Protein AF-A0AAW0Y1P9-F1 (afdb_monomer_lite)

Sequence (378 aa):
MATSVEALTNTILAKMGASSLAEVAATLPSALTTDVNIMAAKKELEEGAVDAAFHHLSLSHSTLLHHRMAMRLHKPNHGNKGDEDCGEVMSPDSLTDEKITLAATNVDETMSLLQKLPSEWTVVQITTQSVGECNFQKIGAHPSTPGLYISRCTCGLQPVVTVQAVAAPKDKGVRGIRQEVELIKEENKIINKDYRDQQQKYFTKREELNNRLKCVVRSMEVAWLRHWCCLLVGSLDARDQCLLEETTARILADCKVPLTDTQKQLLQCIISCPLPSEKKSRLELDIAINVRASVASLLSASVKSQCVKHLYAAIQKEEATLERLQRAQRNPVILVLDKSIVSLPWEMMWILRDQPVTRMPSLRMLLLLYQVFWSWLR

Radius of gyration: 24.12 Å; chains: 1; bounding box: 65×59×71 Å

Organism: Cherax quadricarinatus (NCBI:txid27406)

Secondary structure (DSSP, 8-state):
-HHHHHHHHHHHHHHHT-S-HHHHHHHS--GGGHHHHHHHHHHHHHHT-HHHHHHHHHHHTTHHHHHHHHHHHTS------S---------HHHHHHHHHHHH--SHHHHHHHHHHS-TT-EEEEEEEPP-TTGGGPPTTPPPPPPPEEEEEEE-SSS-EEEEEEEPPP--SSPPPHHHHHHHHHHHHHHHHHHSTT-HHHHHHHHHHHHHHHHHHHHHIIIIIIGGGGGGGPPPBPHHHHHHHHHHHHHHHHHH-----HHHHHHHHHHHH-PPPSS--HHHHHHHHHHHHHHHHHHTTS-TT-HHHHHHHHHHHHTHHHHHHHHTS-B--EEEEE-TTTTTS-GGGSHHHHTS-EEEES-HHHHHHHHHHHHHHT-

InterPro domains:
  IPR005314 Peptidase C50, separase [PTHR12792] (52-368)

Foldseek 3Di:
DVVVVVVVQCVVCVLVVHPDVVLVVLQALDQVCLLVLLVQLVVCVVVVNQLSSVLSLLSNFPRVVLNVVLVVLPPPPPDDDDDDDDDDDDDPVLSVVLSCLSNDRDSVVLQVLLQVDDQQEKEKEKAFNDPVCVVPDDVPDADFATKIWIWIWGGHPDIDIAIDTWHGFPPPVPHHLLVLLVVLVVVLVVLVPPCVVVVVVSVVSVVVSVVSLVVSLVCCDPGTCQLVLLRQAFDFDPVLNVLLVVLLVQLCVQLVDDADPSLSVLLSSLLLQADQPDPPPVVVVSSLVSSLVSLCVSVVHDSPDPSSVRSSVSSVVCVVSSNVSNPGAGGEYEYAYHPSPVSRPNCVHSRNVRHHYYYDSGPSRVSSVCVVVVVVVD

pLDDT: mean 78.93, std 16.58, range [33.25, 97.38]

Structure (mmCIF, N/CA/C/O backbone):
data_AF-A0AAW0Y1P9-F1
#
_entry.id   AF-A0AAW0Y1P9-F1
#
loop_
_atom_site.group_PDB
_atom_site.id
_atom_site.type_symbol
_atom_site.label_atom_id
_atom_site.label_alt_id
_atom_site.label_comp_id
_atom_site.label_asym_id
_atom_site.label_entity_id
_atom_site.label_seq_id
_atom_site.pdbx_PDB_ins_code
_atom_site.Cartn_x
_atom_site.Cartn_y
_atom_site.Cartn_z
_atom_site.occupancy
_atom_site.B_iso_or_equiv
_atom_site.auth_seq_id
_atom_site.auth_comp_id
_atom_site.auth_asym_id
_atom_site.auth_atom_id
_atom_site.pdbx_PDB_model_num
ATOM 1 N N . MET A 1 1 ? -23.684 2.833 -44.384 1.00 45.25 1 MET A N 1
ATOM 2 C CA . MET A 1 1 ? -22.461 2.556 -43.593 1.00 45.25 1 MET A CA 1
ATOM 3 C C . MET A 1 1 ? -22.773 2.009 -42.199 1.00 45.25 1 MET A C 1
ATOM 5 O O . MET A 1 1 ? -22.144 1.030 -41.837 1.00 45.25 1 MET A O 1
ATOM 9 N N . ALA A 1 2 ? -23.748 2.548 -41.450 1.00 43.03 2 ALA A N 1
ATOM 10 C CA . ALA A 1 2 ? -24.120 2.044 -40.113 1.00 43.03 2 ALA A CA 1
ATOM 11 C C . ALA A 1 2 ? -24.543 0.555 -40.086 1.00 43.03 2 ALA A C 1
ATOM 13 O O . ALA A 1 2 ? -24.080 -0.205 -39.242 1.00 43.03 2 ALA A O 1
ATOM 14 N N . THR A 1 3 ? -25.300 0.106 -41.091 1.00 50.78 3 THR A N 1
ATOM 15 C CA . THR A 1 3 ? -25.759 -1.291 -41.239 1.00 50.78 3 THR A CA 1
ATOM 16 C C . THR A 1 3 ? -24.632 -2.311 -41.429 1.00 50.78 3 THR A C 1
ATOM 18 O O . THR A 1 3 ? -24.784 -3.477 -41.081 1.00 50.78 3 THR A O 1
ATOM 21 N N . SER A 1 4 ? -23.479 -1.886 -41.957 1.00 63.59 4 SER A N 1
ATOM 22 C CA . SER A 1 4 ? -22.313 -2.758 -42.146 1.00 63.59 4 SER A CA 1
ATOM 23 C C . SER A 1 4 ? -21.524 -2.952 -40.857 1.00 63.59 4 SER A C 1
ATOM 25 O O . SER A 1 4 ? -20.878 -3.984 -40.701 1.00 63.59 4 SER A O 1
ATOM 27 N N . VAL A 1 5 ? -21.542 -1.962 -39.961 1.00 61.12 5 VAL A N 1
ATOM 28 C CA . VAL A 1 5 ? -20.809 -2.028 -38.695 1.00 61.12 5 VAL A CA 1
ATOM 29 C C . VAL A 1 5 ? -21.574 -2.908 -37.719 1.00 61.12 5 VAL A C 1
ATOM 31 O O . VAL A 1 5 ? -20.984 -3.834 -37.186 1.00 61.12 5 VAL A O 1
ATOM 34 N N . GLU A 1 6 ? -22.890 -2.725 -37.580 1.00 68.69 6 GLU A N 1
ATOM 35 C CA . GLU A 1 6 ? -23.724 -3.569 -36.708 1.00 68.69 6 GLU A CA 1
ATOM 36 C C . GLU A 1 6 ? -23.696 -5.049 -37.113 1.00 68.69 6 GLU A C 1
ATOM 38 O O . GLU A 1 6 ? -23.555 -5.923 -36.259 1.00 68.69 6 GLU A O 1
ATOM 43 N N . ALA A 1 7 ? -23.743 -5.352 -38.415 1.00 71.00 7 ALA A N 1
ATOM 44 C CA . ALA A 1 7 ? -23.628 -6.725 -38.905 1.00 71.00 7 ALA A CA 1
ATOM 45 C C . ALA A 1 7 ? -22.251 -7.345 -38.594 1.00 71.00 7 ALA A C 1
ATOM 47 O O . ALA A 1 7 ? -22.163 -8.512 -38.198 1.00 71.00 7 ALA A O 1
ATOM 48 N N . LEU A 1 8 ? -21.172 -6.565 -38.726 1.00 64.12 8 LEU A N 1
ATOM 49 C CA . LEU A 1 8 ? -19.818 -7.003 -38.388 1.00 64.12 8 LEU A CA 1
ATOM 50 C C . LEU A 1 8 ? -19.671 -7.215 -36.875 1.00 64.12 8 LEU A C 1
ATOM 52 O O . LEU A 1 8 ? -19.137 -8.237 -36.448 1.00 64.12 8 LEU A O 1
ATOM 56 N N . THR A 1 9 ? -20.200 -6.290 -36.073 1.00 64.69 9 THR A N 1
ATOM 57 C CA . THR A 1 9 ? -20.230 -6.367 -34.612 1.00 64.69 9 THR A CA 1
ATOM 58 C C . THR A 1 9 ? -20.966 -7.620 -34.158 1.00 64.69 9 THR A C 1
ATOM 60 O O . THR A 1 9 ? -20.394 -8.406 -33.415 1.00 64.69 9 THR A O 1
ATOM 63 N N . ASN A 1 10 ? -22.161 -7.889 -34.683 1.00 70.06 10 ASN A N 1
ATOM 64 C CA . ASN A 1 10 ? -22.935 -9.085 -34.341 1.00 70.06 10 ASN A CA 1
ATOM 65 C C . ASN A 1 10 ? -22.226 -10.385 -34.755 1.00 70.06 10 ASN A C 1
ATOM 67 O O . ASN A 1 10 ? -22.285 -11.378 -34.035 1.00 70.06 10 ASN A O 1
ATOM 71 N N . THR A 1 11 ? -21.488 -10.377 -35.870 1.00 70.88 11 THR A N 1
ATOM 72 C CA . THR A 1 11 ? -20.694 -11.538 -36.310 1.00 70.88 11 THR A CA 1
ATOM 73 C C . THR A 1 11 ? -19.491 -11.791 -35.395 1.00 70.88 11 THR A C 1
ATOM 75 O O . THR A 1 11 ? -19.160 -12.940 -35.103 1.00 70.88 11 THR A O 1
ATOM 78 N N . ILE A 1 12 ? -18.826 -10.728 -34.930 1.00 59.97 12 ILE A N 1
ATOM 79 C CA . ILE A 1 12 ? -17.710 -10.816 -33.976 1.00 59.97 12 ILE A CA 1
ATOM 80 C C . ILE A 1 12 ? -18.222 -11.281 -32.607 1.00 59.97 12 ILE A C 1
ATOM 82 O O . ILE A 1 12 ? -17.640 -12.194 -32.028 1.00 59.97 12 ILE A O 1
ATOM 86 N N . LEU A 1 13 ? -19.339 -10.721 -32.137 1.00 58.81 13 LEU A N 1
ATOM 87 C CA . LEU A 1 13 ? -20.005 -11.104 -30.891 1.00 58.81 13 LEU A CA 1
ATOM 88 C C . LEU A 1 13 ? -20.407 -12.585 -30.891 1.00 58.81 13 LEU A C 1
ATOM 90 O O . LEU A 1 13 ? -20.045 -13.318 -29.973 1.00 58.81 13 LEU A O 1
ATOM 94 N N . ALA A 1 14 ? -21.020 -13.060 -31.979 1.00 67.31 14 ALA A N 1
ATOM 95 C CA . ALA A 1 14 ? -21.376 -14.468 -32.148 1.00 67.31 14 ALA A CA 1
ATOM 96 C C . ALA A 1 14 ? -20.148 -15.397 -32.159 1.00 67.31 14 ALA A C 1
ATOM 98 O O . ALA A 1 14 ? -20.184 -16.469 -31.560 1.00 67.31 14 ALA A O 1
ATOM 99 N N . LYS A 1 15 ? -19.034 -14.986 -32.786 1.00 59.41 15 LYS A N 1
ATOM 100 C CA . LYS A 1 15 ? -17.769 -15.748 -32.757 1.00 59.41 15 LYS A CA 1
ATOM 101 C C . LYS A 1 15 ? -17.115 -15.784 -31.376 1.00 59.41 15 LYS A C 1
ATOM 103 O O . LYS A 1 15 ? -16.356 -16.707 -31.098 1.00 59.41 15 LYS A O 1
ATOM 108 N N . MET A 1 16 ? -17.385 -14.786 -30.540 1.00 44.28 16 MET A N 1
ATOM 109 C CA . MET A 1 16 ? -16.886 -14.692 -29.169 1.00 44.28 16 MET A CA 1
ATOM 110 C C . MET A 1 16 ? -17.826 -15.325 -28.133 1.00 44.28 16 MET A C 1
ATOM 112 O O . MET A 1 16 ? -17.462 -15.386 -26.964 1.00 44.28 16 MET A O 1
ATOM 116 N N . GLY A 1 17 ? -19.012 -15.796 -28.538 1.00 56.44 17 GLY A N 1
ATOM 117 C CA . GLY A 1 17 ? -20.018 -16.344 -27.624 1.00 56.44 17 GLY A CA 1
ATOM 118 C C . GLY A 1 17 ? -20.665 -15.300 -26.707 1.00 56.44 17 GLY A C 1
ATOM 119 O O . GLY A 1 17 ? -21.247 -15.676 -25.697 1.00 56.44 17 GLY A O 1
ATOM 120 N N . ALA A 1 18 ? -20.561 -14.011 -27.042 1.00 54.44 18 ALA A N 1
ATOM 121 C CA . ALA A 1 18 ? -21.107 -12.909 -26.255 1.00 54.44 18 ALA A CA 1
ATOM 122 C C . ALA A 1 18 ? -22.336 -12.309 -26.948 1.00 54.44 18 ALA A C 1
ATOM 124 O O . ALA A 1 18 ? -22.387 -12.205 -28.173 1.00 54.44 18 ALA A O 1
ATOM 125 N N . SER A 1 19 ? -23.324 -11.890 -26.164 1.00 60.16 19 SER A N 1
ATOM 126 C CA . SER A 1 19 ? -24.594 -11.344 -26.651 1.00 60.16 19 SER A CA 1
ATOM 127 C C . SER A 1 19 ? -24.548 -9.831 -26.895 1.00 60.16 19 SER A C 1
ATOM 129 O O . SER A 1 19 ? -25.382 -9.295 -27.623 1.00 60.16 19 SER A O 1
ATOM 131 N N . SER A 1 20 ? -23.555 -9.126 -26.336 1.00 62.22 20 SER A N 1
ATOM 132 C CA . SER A 1 20 ? -23.396 -7.679 -26.520 1.00 62.22 20 SER A CA 1
ATOM 133 C C . SER A 1 20 ? -21.937 -7.211 -26.475 1.00 62.22 20 SER A C 1
ATOM 135 O O . SER A 1 20 ? -21.070 -7.837 -25.865 1.00 62.22 20 SER A O 1
ATOM 137 N N . LEU A 1 21 ? -21.656 -6.051 -27.081 1.00 50.66 21 LEU A N 1
ATOM 138 C CA . LEU A 1 21 ? -20.337 -5.408 -26.993 1.00 50.66 21 LEU A CA 1
ATOM 139 C C . LEU A 1 21 ? -19.998 -4.982 -25.554 1.00 50.66 21 LEU A C 1
ATOM 141 O O . LEU A 1 21 ? -18.826 -4.933 -25.197 1.00 50.66 21 LEU A O 1
ATOM 145 N N . ALA A 1 22 ? -21.015 -4.711 -24.730 1.00 48.69 22 ALA A N 1
ATOM 146 C CA . ALA A 1 22 ? -20.860 -4.422 -23.308 1.00 48.69 22 ALA A CA 1
ATOM 147 C C . ALA A 1 22 ? -20.387 -5.658 -22.525 1.00 48.69 22 ALA A C 1
ATOM 149 O O . ALA A 1 22 ? -19.525 -5.539 -21.664 1.00 48.69 22 ALA A O 1
ATOM 150 N N . GLU A 1 23 ? -20.875 -6.847 -22.878 1.00 49.28 23 GLU A N 1
ATOM 151 C CA . GLU A 1 23 ? -20.436 -8.126 -22.309 1.00 49.28 23 GLU A CA 1
ATOM 152 C C . GLU A 1 23 ? -18.999 -8.473 -22.738 1.00 49.28 23 GLU A C 1
ATOM 154 O O . GLU A 1 23 ? -18.196 -8.931 -21.928 1.00 49.28 23 GLU A O 1
ATOM 159 N N . VAL A 1 24 ? -18.614 -8.147 -23.978 1.00 48.66 24 VAL A N 1
ATOM 160 C CA . VAL A 1 24 ? -17.218 -8.255 -24.447 1.00 48.66 24 VAL A CA 1
ATOM 161 C C . VAL A 1 24 ? -16.286 -7.242 -23.771 1.00 48.66 24 VAL A C 1
ATOM 163 O O . VAL A 1 24 ? -15.148 -7.561 -23.431 1.00 48.66 24 VAL A O 1
ATOM 166 N N . ALA A 1 25 ? -16.757 -6.014 -23.561 1.00 46.84 25 ALA A N 1
ATOM 167 C CA . ALA A 1 25 ? -16.005 -4.974 -22.863 1.00 46.84 25 ALA A CA 1
ATOM 168 C C . ALA A 1 25 ? -15.873 -5.260 -21.357 1.00 46.84 25 ALA A C 1
ATOM 170 O O . ALA A 1 25 ? -14.858 -4.901 -20.763 1.00 46.84 25 ALA A O 1
ATOM 171 N N . ALA A 1 26 ? -16.861 -5.932 -20.759 1.00 51.69 26 ALA A N 1
ATOM 172 C CA . ALA A 1 26 ? -16.792 -6.440 -19.393 1.00 51.69 26 ALA A CA 1
ATOM 173 C C . ALA A 1 26 ? -15.790 -7.603 -19.286 1.00 51.69 26 ALA A C 1
ATOM 175 O O . ALA A 1 26 ? -14.958 -7.623 -18.385 1.00 51.69 26 ALA A O 1
ATOM 176 N N . THR A 1 27 ? -15.792 -8.529 -20.247 1.00 49.50 27 THR A N 1
ATOM 177 C CA . THR A 1 27 ? -14.941 -9.734 -20.215 1.00 49.50 27 THR A CA 1
ATOM 178 C C . THR A 1 27 ? -13.474 -9.501 -20.589 1.00 49.50 27 THR A C 1
ATOM 180 O O . THR A 1 27 ? -12.636 -10.364 -20.320 1.00 49.50 27 THR A O 1
ATOM 183 N N . LEU A 1 28 ? -13.112 -8.352 -21.173 1.00 52.59 28 LEU A N 1
ATOM 184 C CA . LEU A 1 28 ? -11.732 -8.064 -21.570 1.00 52.59 28 LEU A CA 1
ATOM 185 C C . LEU A 1 28 ? -11.195 -6.787 -20.907 1.00 52.59 28 LEU A C 1
ATOM 187 O O . LEU A 1 28 ? -11.453 -5.686 -21.400 1.00 52.59 28 LEU A O 1
ATOM 191 N N . PRO A 1 29 ? -10.362 -6.900 -19.850 1.00 53.91 29 PRO A N 1
ATOM 192 C CA . PRO A 1 29 ? -9.565 -5.775 -19.374 1.00 53.91 29 PRO A CA 1
ATOM 193 C C . PRO A 1 29 ? -8.679 -5.259 -20.517 1.00 53.91 29 PRO A C 1
ATOM 195 O O . PRO A 1 29 ? -7.694 -5.879 -20.917 1.00 53.91 29 PRO A O 1
ATOM 198 N N . SER A 1 30 ? -9.059 -4.113 -21.072 1.00 61.28 30 SER A N 1
ATOM 199 C CA . SER A 1 30 ? -8.339 -3.424 -22.135 1.00 61.28 30 SER A CA 1
ATOM 200 C C . SER A 1 30 ? -7.474 -2.328 -21.528 1.00 61.28 30 SER A C 1
ATOM 202 O O . SER A 1 30 ? -7.808 -1.742 -20.500 1.00 61.28 30 SER A O 1
ATOM 204 N N . ALA A 1 31 ? -6.371 -1.975 -22.190 1.00 60.88 31 ALA A N 1
ATOM 205 C CA . ALA A 1 31 ? -5.599 -0.796 -21.801 1.00 60.88 31 ALA A CA 1
ATOM 206 C C . ALA A 1 31 ? -6.486 0.465 -21.733 1.00 60.88 31 ALA A C 1
ATOM 208 O O . ALA A 1 31 ? -6.264 1.311 -20.871 1.00 60.88 31 ALA A O 1
ATOM 209 N N . LEU A 1 32 ? -7.526 0.526 -22.575 1.00 61.44 32 LEU A N 1
ATOM 210 C CA . LEU A 1 32 ? -8.494 1.620 -22.656 1.00 61.44 32 LEU A CA 1
ATOM 211 C C . LEU A 1 32 ? -9.470 1.687 -21.467 1.00 61.44 32 LEU A C 1
ATOM 213 O O . LEU A 1 32 ? -10.030 2.748 -21.219 1.00 61.44 32 LEU A O 1
ATOM 217 N N . THR A 1 33 ? -9.677 0.595 -20.721 1.00 72.25 33 THR A N 1
ATOM 218 C CA . THR A 1 33 ? -10.593 0.578 -19.562 1.00 72.25 33 THR A CA 1
ATOM 219 C C . THR A 1 33 ? -9.886 0.875 -18.238 1.00 72.25 33 THR A C 1
ATOM 221 O O . THR A 1 33 ? -10.547 1.110 -17.230 1.00 72.25 33 THR A O 1
ATOM 224 N N . THR A 1 34 ? -8.549 0.936 -18.233 1.00 79.19 34 THR A N 1
ATOM 225 C CA . THR A 1 34 ? -7.736 1.221 -17.036 1.00 79.19 34 THR A CA 1
ATOM 226 C C . THR A 1 34 ? -8.129 2.544 -16.375 1.00 79.19 34 THR A C 1
ATOM 228 O O . THR A 1 34 ? -8.432 2.568 -15.186 1.00 79.19 34 THR A O 1
ATOM 231 N N . ASP A 1 35 ? -8.175 3.634 -17.146 1.00 80.25 35 ASP A N 1
ATOM 232 C CA . ASP A 1 35 ? -8.514 4.962 -16.622 1.00 80.25 35 ASP A CA 1
ATOM 233 C C . ASP A 1 35 ? -9.977 5.045 -16.176 1.00 80.25 35 ASP A C 1
ATOM 235 O O . ASP A 1 35 ? -10.280 5.677 -15.168 1.00 80.25 35 ASP A O 1
ATOM 239 N N . VAL A 1 36 ? -10.877 4.350 -16.880 1.00 81.94 36 VAL A N 1
ATOM 240 C CA . VAL A 1 36 ? -12.295 4.253 -16.506 1.00 81.94 36 VAL A CA 1
ATOM 241 C C . VAL A 1 36 ? -12.445 3.589 -15.139 1.00 81.94 36 VAL A C 1
ATOM 243 O O . VAL A 1 36 ? -13.147 4.116 -14.283 1.00 81.94 36 VAL A O 1
ATOM 246 N N . ASN A 1 37 ? -11.732 2.487 -14.903 1.00 84.50 37 ASN A N 1
ATOM 247 C CA . ASN A 1 37 ? -11.742 1.791 -13.618 1.00 84.50 37 ASN A CA 1
ATOM 248 C C . ASN A 1 37 ? -11.146 2.645 -12.489 1.00 84.50 37 ASN A C 1
ATOM 250 O O . ASN A 1 37 ? -11.686 2.665 -11.389 1.00 84.50 37 ASN A O 1
ATOM 254 N N . ILE A 1 38 ? -10.077 3.402 -12.751 1.00 87.31 38 ILE A N 1
ATOM 255 C CA . ILE A 1 38 ? -9.498 4.310 -11.748 1.00 87.31 38 ILE A CA 1
ATOM 256 C C . ILE A 1 38 ? -10.477 5.449 -11.410 1.00 87.31 38 ILE A C 1
ATOM 258 O O . ILE A 1 38 ? -10.635 5.801 -10.241 1.00 87.31 38 ILE A O 1
ATOM 262 N N . MET A 1 39 ? -11.166 6.011 -12.410 1.00 85.38 39 MET A N 1
ATOM 263 C CA . MET A 1 39 ? -12.196 7.035 -12.194 1.00 85.38 39 MET A CA 1
ATOM 264 C C . MET A 1 39 ? -13.412 6.487 -11.440 1.00 85.38 39 MET A C 1
ATOM 266 O O . MET A 1 39 ? -13.910 7.157 -10.537 1.00 85.38 39 MET A O 1
ATOM 270 N N . ALA A 1 40 ? -13.861 5.273 -11.770 1.00 86.38 40 ALA A N 1
ATOM 271 C CA . ALA A 1 40 ? -14.927 4.590 -11.043 1.00 86.38 40 ALA A CA 1
ATOM 272 C C . ALA A 1 40 ? -14.528 4.372 -9.578 1.00 86.38 40 ALA A C 1
ATOM 274 O O . ALA A 1 40 ? -15.244 4.804 -8.684 1.00 86.38 40 ALA A O 1
ATOM 275 N N . ALA A 1 41 ? -13.330 3.837 -9.323 1.00 89.00 41 ALA A N 1
ATOM 276 C CA . ALA A 1 41 ? -12.824 3.635 -7.967 1.00 89.00 41 ALA A CA 1
ATOM 277 C C . ALA A 1 41 ? -12.776 4.927 -7.142 1.00 89.00 41 ALA A C 1
ATOM 279 O O . ALA A 1 41 ? -13.080 4.913 -5.952 1.00 89.00 41 ALA A O 1
ATOM 280 N N . LYS A 1 42 ? -12.410 6.055 -7.765 1.00 90.00 42 LYS A N 1
ATOM 281 C CA . LYS A 1 42 ? -12.436 7.362 -7.102 1.00 90.00 42 LYS A CA 1
ATOM 282 C C . LYS A 1 42 ? -13.848 7.729 -6.643 1.00 90.00 42 LYS A C 1
ATOM 284 O O . LYS A 1 42 ? -14.010 8.158 -5.506 1.00 90.00 42 LYS A O 1
ATOM 289 N N . LYS A 1 43 ? -14.839 7.566 -7.521 1.00 88.62 43 LYS A N 1
ATOM 290 C CA . LYS A 1 43 ? -16.241 7.867 -7.222 1.00 88.62 43 LYS A CA 1
ATOM 291 C C . LYS A 1 43 ? -16.774 6.967 -6.100 1.00 88.62 43 LYS A C 1
ATOM 293 O O . LYS A 1 43 ? -17.320 7.475 -5.130 1.00 88.62 43 LYS A O 1
ATOM 298 N N . GLU A 1 44 ? -16.528 5.662 -6.182 1.00 89.88 44 GLU A N 1
ATOM 299 C CA . GLU A 1 44 ? -16.928 4.698 -5.144 1.00 89.88 44 GLU A CA 1
ATOM 300 C C . GLU A 1 44 ? -16.289 5.019 -3.780 1.00 89.88 44 GLU A C 1
ATOM 302 O O . GLU A 1 44 ? -16.921 4.888 -2.734 1.00 89.88 44 GLU A O 1
ATOM 307 N N . LEU A 1 45 ? -15.043 5.512 -3.772 1.00 88.25 45 LEU A N 1
ATOM 308 C CA . LEU A 1 45 ? -14.371 5.942 -2.545 1.00 88.25 45 LEU A CA 1
ATOM 309 C C . LEU A 1 45 ? -15.007 7.205 -1.936 1.00 88.25 45 LEU A C 1
ATOM 311 O O . LEU A 1 45 ? -15.069 7.319 -0.713 1.00 88.25 45 LEU A O 1
ATOM 315 N N . GLU A 1 46 ? -15.484 8.138 -2.766 1.00 87.81 46 GLU A N 1
ATOM 316 C CA . GLU A 1 46 ? -16.234 9.327 -2.323 1.00 87.81 46 GLU A CA 1
ATOM 317 C C . GLU A 1 46 ? -17.612 8.950 -1.746 1.00 87.81 46 GLU A C 1
ATOM 319 O O . GLU A 1 46 ? -18.085 9.599 -0.813 1.00 87.81 46 GLU A O 1
ATOM 324 N N . GLU A 1 47 ? -18.217 7.872 -2.247 1.00 88.38 47 GLU A N 1
ATOM 325 C CA . GLU A 1 47 ? -19.488 7.310 -1.764 1.00 88.38 47 GLU A CA 1
ATOM 326 C C . GLU A 1 47 ? -19.318 6.380 -0.542 1.00 88.38 47 GLU A C 1
ATOM 328 O O . GLU A 1 47 ? -20.296 6.027 0.116 1.00 88.38 47 GLU A O 1
ATOM 333 N N . GLY A 1 48 ? -18.078 6.023 -0.187 1.00 84.25 48 GLY A N 1
ATOM 334 C CA . GLY A 1 48 ? -17.750 5.166 0.958 1.00 84.25 48 GLY A CA 1
ATOM 335 C C . GLY A 1 48 ? -17.793 3.659 0.672 1.00 84.25 48 GLY A C 1
ATOM 336 O O . GLY A 1 48 ? -17.628 2.860 1.596 1.00 84.25 48 GLY A O 1
ATOM 337 N N . ALA A 1 49 ? -17.966 3.252 -0.587 1.00 89.06 49 ALA A N 1
ATOM 338 C CA . ALA A 1 49 ? -17.988 1.858 -1.025 1.00 89.06 49 ALA A CA 1
ATOM 339 C C . ALA A 1 49 ? -16.560 1.320 -1.256 1.00 89.06 49 ALA A C 1
ATOM 341 O O . ALA A 1 49 ? -16.059 1.228 -2.379 1.00 89.06 49 ALA A O 1
ATOM 342 N N . VAL A 1 50 ? -15.875 0.962 -0.164 1.00 90.69 50 VAL A N 1
ATOM 343 C CA . VAL A 1 50 ? -14.454 0.554 -0.182 1.00 90.69 50 VAL A CA 1
ATOM 344 C C . VAL A 1 50 ? -14.208 -0.713 -1.012 1.00 90.69 50 VAL A C 1
ATOM 346 O O . VAL A 1 50 ? -13.233 -0.767 -1.764 1.00 90.69 50 VAL A O 1
ATOM 349 N N . ASP A 1 51 ? -15.090 -1.710 -0.918 1.00 90.94 51 ASP A N 1
ATOM 350 C CA . ASP A 1 51 ? -14.927 -2.991 -1.620 1.00 90.94 51 ASP A CA 1
ATOM 351 C C . ASP A 1 51 ? -15.102 -2.835 -3.137 1.00 90.94 51 ASP A C 1
ATOM 353 O O . ASP A 1 51 ? -14.326 -3.387 -3.921 1.00 90.94 51 ASP A O 1
ATOM 357 N N . ALA A 1 52 ? -16.064 -2.008 -3.559 1.00 89.75 52 ALA A N 1
ATOM 358 C CA . ALA A 1 52 ? -16.264 -1.658 -4.963 1.00 89.75 52 ALA A CA 1
ATOM 359 C C . ALA A 1 52 ? -15.066 -0.870 -5.513 1.00 89.75 52 ALA A C 1
ATOM 361 O O . ALA A 1 52 ? -14.541 -1.190 -6.585 1.00 89.75 52 ALA A O 1
ATOM 362 N N . ALA A 1 53 ? -14.555 0.100 -4.746 1.00 91.56 53 ALA A N 1
ATOM 363 C CA . ALA A 1 53 ? -13.349 0.834 -5.115 1.00 91.56 53 ALA A CA 1
ATOM 364 C C . ALA A 1 53 ? -12.141 -0.103 -5.284 1.00 91.56 53 ALA A C 1
ATOM 366 O O . ALA A 1 53 ? -11.417 -0.015 -6.278 1.00 91.56 53 ALA A O 1
ATOM 367 N N . PHE A 1 54 ? -11.941 -1.041 -4.356 1.00 92.50 54 PHE A N 1
ATOM 368 C CA . PHE A 1 54 ? -10.882 -2.044 -4.450 1.00 92.50 54 PHE A CA 1
ATOM 369 C C . PHE A 1 54 ? -11.028 -2.944 -5.672 1.00 92.50 54 PHE A C 1
ATOM 371 O O . PHE A 1 54 ? -10.042 -3.182 -6.373 1.00 92.50 54 PHE A O 1
ATOM 378 N N . HIS A 1 55 ? -12.244 -3.413 -5.955 1.00 90.94 55 HIS A N 1
ATOM 379 C CA . HIS A 1 55 ? -12.526 -4.208 -7.140 1.00 90.94 55 HIS A CA 1
ATOM 380 C C . HIS A 1 55 ? -12.070 -3.474 -8.407 1.00 90.94 55 HIS A C 1
ATOM 382 O O . HIS A 1 55 ? -11.230 -3.989 -9.148 1.00 90.94 55 HIS A O 1
ATOM 388 N N . HIS A 1 56 ? -12.526 -2.235 -8.609 1.00 89.06 56 HIS A N 1
ATOM 389 C CA . HIS A 1 56 ? -12.149 -1.436 -9.774 1.00 89.06 56 HIS A CA 1
ATOM 390 C C . HIS A 1 56 ? -10.638 -1.165 -9.854 1.00 89.06 56 HIS A C 1
ATOM 392 O O . HIS A 1 56 ? -10.050 -1.270 -10.934 1.00 89.06 56 HIS A O 1
ATOM 398 N N . LEU A 1 57 ? -9.966 -0.890 -8.732 1.00 90.88 57 LEU A N 1
ATOM 399 C CA . LEU A 1 57 ? -8.505 -0.737 -8.719 1.00 90.88 57 LEU A CA 1
ATOM 400 C C . LEU A 1 57 ? -7.799 -2.036 -9.119 1.00 90.88 57 LEU A C 1
ATOM 402 O O . LEU A 1 57 ? -6.897 -2.010 -9.956 1.00 90.88 57 LEU A O 1
ATOM 406 N N . SER A 1 58 ? -8.259 -3.180 -8.619 1.00 89.88 58 SER A N 1
ATOM 407 C CA . SER A 1 58 ? -7.742 -4.499 -8.984 1.00 89.88 58 SER A CA 1
ATOM 408 C C . SER A 1 58 ? -7.869 -4.781 -10.491 1.00 89.88 58 SER A C 1
ATOM 410 O O . SER A 1 58 ? -6.940 -5.325 -11.097 1.00 89.88 58 SER A O 1
ATOM 412 N N . LEU A 1 59 ? -8.960 -4.330 -11.131 1.00 86.00 59 LEU A N 1
ATOM 413 C CA . LEU A 1 59 ? -9.165 -4.428 -12.585 1.00 86.00 59 LEU A CA 1
ATOM 414 C C . LEU A 1 59 ? -8.165 -3.612 -13.411 1.00 86.00 59 LEU A C 1
ATOM 416 O O . LEU A 1 59 ? -7.911 -3.946 -14.570 1.00 86.00 59 LEU A O 1
ATOM 420 N N . SER A 1 60 ? -7.618 -2.536 -12.845 1.00 86.81 60 SER A N 1
ATOM 421 C CA . SER A 1 60 ? -6.700 -1.636 -13.552 1.00 86.81 60 SER A CA 1
ATOM 422 C C . SER A 1 60 ? -5.299 -2.243 -13.747 1.00 86.81 60 SER A C 1
ATOM 424 O O . SER A 1 60 ? -4.545 -1.825 -14.630 1.00 86.81 60 SER A O 1
ATOM 426 N N . HIS A 1 61 ? -4.937 -3.269 -12.970 1.00 87.38 61 HIS A N 1
ATOM 427 C CA . HIS A 1 61 ? -3.597 -3.847 -12.989 1.00 87.38 61 HIS A CA 1
ATOM 428 C C . HIS A 1 61 ? -3.398 -4.880 -14.104 1.00 87.38 61 HIS A C 1
ATOM 430 O O . HIS A 1 61 ? -4.155 -5.836 -14.252 1.00 87.38 61 HIS A O 1
ATOM 436 N N . SER A 1 62 ? -2.288 -4.736 -14.838 1.00 82.75 62 SER A N 1
ATOM 437 C CA . SER A 1 62 ? -1.801 -5.696 -15.844 1.00 82.75 62 SER A CA 1
ATOM 438 C C . SER A 1 62 ? -2.830 -6.112 -16.908 1.00 82.75 62 SER A C 1
ATOM 440 O O . SER A 1 62 ? -2.816 -7.248 -17.382 1.00 82.75 62 SER A O 1
ATOM 442 N N . THR A 1 63 ? -3.657 -5.164 -17.359 1.00 80.25 63 THR A N 1
ATOM 443 C CA . THR A 1 63 ? -4.708 -5.371 -18.376 1.00 80.25 63 THR A CA 1
ATOM 444 C C . THR A 1 63 ? -4.196 -6.054 -19.650 1.00 80.25 63 THR A C 1
ATOM 446 O O . THR A 1 63 ? -4.774 -7.031 -20.116 1.00 80.25 63 THR A O 1
ATOM 449 N N . LEU A 1 64 ? -3.040 -5.632 -20.175 1.00 80.94 64 LEU A N 1
ATOM 450 C CA . LEU A 1 64 ? -2.424 -6.254 -21.357 1.00 80.94 64 LEU A CA 1
ATOM 451 C C . LEU A 1 64 ? -2.020 -7.718 -21.137 1.00 80.94 64 LEU A C 1
ATOM 453 O O . LEU A 1 64 ? -2.079 -8.520 -22.070 1.00 80.94 64 LEU A O 1
ATOM 457 N N . LEU A 1 65 ? -1.575 -8.066 -19.927 1.00 80.50 65 LEU A N 1
ATOM 458 C CA . LEU A 1 65 ? -1.209 -9.440 -19.593 1.00 80.50 65 LEU A CA 1
ATOM 459 C C . LEU A 1 65 ? -2.462 -10.313 -19.549 1.00 80.50 65 LEU A C 1
ATOM 461 O O . LEU A 1 65 ? -2.470 -11.378 -20.158 1.00 80.50 65 LEU A O 1
ATOM 465 N N . HIS A 1 66 ? -3.529 -9.824 -18.913 1.00 78.19 66 HIS A N 1
ATOM 466 C CA . HIS A 1 66 ? -4.824 -10.508 -18.879 1.00 78.19 66 HIS A CA 1
ATOM 467 C C . HIS A 1 66 ? -5.392 -10.689 -20.280 1.00 78.19 66 HIS A C 1
ATOM 469 O O . HIS A 1 66 ? -5.778 -11.797 -20.631 1.00 78.19 66 HIS A O 1
ATOM 475 N N . HIS A 1 67 ? -5.343 -9.655 -21.123 1.00 76.56 67 HIS A N 1
ATOM 476 C CA . HIS A 1 67 ? -5.772 -9.758 -22.514 1.00 76.56 67 HIS A CA 1
ATOM 477 C C . HIS A 1 67 ? -4.980 -10.829 -23.281 1.00 76.56 67 HIS A C 1
ATOM 479 O O . HIS A 1 67 ? -5.561 -11.661 -23.974 1.00 76.56 67 HIS A O 1
ATOM 485 N N . ARG A 1 68 ? -3.650 -10.880 -23.118 1.00 79.44 68 ARG A N 1
ATOM 486 C CA . ARG A 1 68 ? -2.815 -11.925 -23.740 1.00 79.44 68 ARG A CA 1
ATOM 487 C C . ARG A 1 68 ? -3.148 -13.327 -23.231 1.00 79.44 68 ARG A C 1
ATOM 489 O O . ARG A 1 68 ? -3.128 -14.264 -24.026 1.00 79.44 68 ARG A O 1
ATOM 496 N N . MET A 1 69 ? -3.429 -13.483 -21.940 1.00 75.38 69 MET A N 1
ATOM 497 C CA . MET A 1 69 ? -3.831 -14.767 -21.359 1.00 75.38 69 MET A CA 1
ATOM 498 C C . MET A 1 69 ? -5.203 -15.204 -21.862 1.00 75.38 69 MET A C 1
ATOM 500 O O . MET A 1 69 ? -5.336 -16.325 -22.342 1.00 75.38 69 MET A O 1
ATOM 504 N N . ALA A 1 70 ? -6.183 -14.300 -21.855 1.00 72.19 70 ALA A N 1
ATOM 505 C CA . ALA A 1 70 ? -7.505 -14.547 -22.411 1.00 72.19 70 ALA A CA 1
ATOM 506 C C . ALA A 1 70 ? -7.399 -14.987 -23.877 1.00 72.19 70 ALA A C 1
ATOM 508 O O . ALA A 1 70 ? -7.944 -16.023 -24.242 1.00 72.19 70 ALA A O 1
ATOM 509 N N . MET A 1 71 ? -6.604 -14.291 -24.696 1.00 71.12 71 MET A N 1
ATOM 510 C CA . MET A 1 71 ? -6.369 -14.679 -26.090 1.00 71.12 71 MET A CA 1
ATOM 511 C C . MET A 1 71 ? -5.736 -16.068 -26.237 1.00 71.12 71 MET A C 1
ATOM 513 O O . MET A 1 71 ? -6.043 -16.768 -27.197 1.00 71.12 71 MET A O 1
ATOM 517 N N . ARG A 1 72 ? -4.858 -16.489 -25.315 1.00 73.38 72 ARG A N 1
ATOM 518 C CA . ARG A 1 72 ? -4.283 -17.846 -25.329 1.00 73.38 72 ARG A CA 1
ATOM 519 C C . ARG A 1 72 ? -5.318 -18.909 -24.966 1.00 73.38 72 ARG A C 1
ATOM 521 O O . ARG A 1 72 ? -5.357 -19.930 -25.638 1.00 73.38 72 ARG A O 1
ATOM 528 N N . LEU A 1 73 ? -6.173 -18.648 -23.979 1.00 67.06 73 LEU A N 1
ATOM 529 C CA . LEU A 1 73 ? -7.231 -19.570 -23.542 1.00 67.06 73 LEU A CA 1
ATOM 530 C C . LEU A 1 73 ? -8.408 -19.673 -24.526 1.00 67.06 73 LEU A C 1
ATOM 532 O O . LEU A 1 73 ? -9.138 -20.663 -24.512 1.00 67.06 73 LEU A O 1
ATOM 536 N N . HIS A 1 74 ? -8.608 -18.651 -25.363 1.00 60.97 74 HIS A N 1
ATOM 537 C CA . HIS A 1 74 ? -9.637 -18.622 -26.406 1.00 60.97 74 HIS A CA 1
ATOM 538 C C . HIS A 1 74 ? -9.126 -19.082 -27.775 1.00 60.97 74 HIS A C 1
ATOM 540 O O . HIS A 1 74 ? -9.913 -19.110 -28.721 1.00 60.97 74 HIS A O 1
ATOM 546 N N . LYS A 1 75 ? -7.842 -19.451 -27.922 1.00 59.78 75 LYS A N 1
ATOM 547 C CA . LYS A 1 75 ? -7.402 -20.112 -29.154 1.00 59.78 75 LYS A CA 1
ATOM 548 C C . LYS A 1 75 ? -8.174 -21.429 -29.272 1.00 59.78 75 LYS A C 1
ATOM 550 O O . LYS A 1 75 ? -8.011 -22.282 -28.401 1.00 59.78 75 LYS A O 1
ATOM 555 N N . PRO A 1 76 ? -9.011 -21.613 -30.309 1.00 48.62 76 PRO A N 1
ATOM 556 C CA . PRO A 1 76 ? -9.605 -22.915 -30.547 1.00 48.62 76 PRO A CA 1
ATOM 557 C C . PRO A 1 76 ? -8.456 -23.901 -30.755 1.00 48.62 76 PRO A C 1
ATOM 559 O O . PRO A 1 76 ? -7.497 -23.576 -31.461 1.00 48.62 76 PRO A O 1
ATOM 562 N N . ASN A 1 77 ? -8.546 -25.080 -30.135 1.00 48.94 77 ASN A N 1
ATOM 563 C CA . ASN A 1 77 ? -7.709 -26.221 -30.489 1.00 48.94 77 ASN A CA 1
ATOM 564 C C . ASN A 1 77 ? -7.927 -26.494 -31.982 1.00 48.94 77 ASN A C 1
ATOM 566 O O . ASN A 1 77 ? -8.845 -27.216 -32.369 1.00 48.94 77 ASN A O 1
ATOM 570 N N . HIS A 1 78 ? -7.127 -25.867 -32.844 1.00 42.78 78 HIS A N 1
ATOM 571 C CA . HIS A 1 78 ? -7.010 -26.294 -34.224 1.00 42.78 78 HIS A CA 1
ATOM 572 C C . HIS A 1 78 ? -6.440 -27.702 -34.150 1.00 42.78 78 HIS A C 1
ATOM 574 O O . HIS A 1 78 ? -5.341 -27.897 -33.640 1.00 42.78 78 HIS A O 1
ATOM 580 N N . GLY A 1 79 ? -7.270 -28.669 -34.544 1.00 40.28 79 GLY A N 1
ATOM 581 C CA . GLY A 1 79 ? -7.034 -30.085 -34.330 1.00 40.28 79 GLY A CA 1
ATOM 582 C C . GLY A 1 79 ? -5.613 -30.506 -34.678 1.00 40.28 79 GLY A C 1
ATOM 583 O O . GLY A 1 79 ? -5.095 -30.154 -35.738 1.00 40.28 79 GLY A O 1
ATOM 584 N N . ASN A 1 80 ? -5.037 -31.300 -33.777 1.00 38.81 80 ASN A N 1
ATOM 585 C CA . ASN A 1 80 ? -3.878 -32.138 -34.028 1.00 38.81 80 ASN A CA 1
ATOM 586 C C . ASN A 1 80 ? -4.000 -32.803 -35.407 1.00 38.81 80 ASN A C 1
ATOM 588 O O . ASN A 1 80 ? -4.773 -33.741 -35.605 1.00 38.81 80 ASN A O 1
ATOM 592 N N . LYS A 1 81 ? -3.200 -32.324 -36.354 1.00 40.38 81 LYS A N 1
ATOM 593 C CA . LYS A 1 81 ? -2.666 -33.135 -37.440 1.00 40.38 81 LYS A CA 1
ATOM 594 C C . LYS A 1 81 ? -1.158 -32.942 -37.415 1.00 40.38 81 LYS A C 1
ATOM 596 O O . LYS A 1 81 ? -0.684 -31.913 -37.875 1.00 40.38 81 LYS A O 1
ATOM 601 N N . GLY A 1 82 ? -0.476 -33.953 -36.881 1.00 41.38 82 GLY A N 1
ATOM 602 C CA . GLY A 1 82 ? 0.973 -34.127 -36.956 1.00 41.38 82 GLY A CA 1
ATOM 603 C C . GLY A 1 82 ? 1.753 -33.220 -36.018 1.00 41.38 82 GLY A C 1
ATOM 604 O O . GLY A 1 82 ? 2.058 -32.091 -36.372 1.00 41.38 82 GLY A O 1
ATOM 605 N N . ASP A 1 83 ? 2.025 -33.697 -34.809 1.00 35.44 83 ASP A N 1
ATOM 606 C CA . ASP A 1 83 ? 3.393 -34.043 -34.407 1.00 35.44 83 ASP A CA 1
ATOM 607 C C . ASP A 1 83 ? 3.359 -34.523 -32.951 1.00 35.44 83 ASP A C 1
ATOM 609 O O . ASP A 1 83 ? 2.911 -33.826 -32.040 1.00 35.44 83 ASP A O 1
ATOM 613 N N . GLU A 1 84 ? 3.768 -35.774 -32.754 1.00 43.75 84 GLU A N 1
ATOM 614 C CA . GLU A 1 84 ? 4.115 -36.303 -31.442 1.00 43.75 84 GLU A CA 1
ATOM 615 C C . GLU A 1 84 ? 5.389 -35.592 -30.976 1.00 43.75 84 GLU A C 1
ATOM 617 O O . GLU A 1 84 ? 6.471 -35.950 -31.428 1.00 43.75 84 GLU A O 1
ATOM 622 N N . ASP A 1 85 ? 5.278 -34.601 -30.085 1.00 37.12 85 ASP A N 1
ATOM 623 C CA . ASP A 1 85 ? 6.293 -34.414 -29.044 1.00 37.12 85 ASP A CA 1
ATOM 624 C C . ASP A 1 85 ? 5.795 -33.573 -27.848 1.00 37.12 85 ASP A C 1
ATOM 626 O O . ASP A 1 85 ? 5.312 -32.452 -27.991 1.00 37.12 85 ASP A O 1
ATOM 630 N N . CYS A 1 86 ? 5.933 -34.173 -26.665 1.00 35.50 86 CYS A N 1
ATOM 631 C CA . CYS A 1 86 ? 5.971 -33.627 -25.303 1.00 35.50 86 CYS A CA 1
ATOM 632 C C . CYS A 1 86 ? 5.080 -32.424 -24.900 1.00 35.50 86 CYS A C 1
ATOM 634 O O . CYS A 1 86 ? 5.463 -31.260 -25.014 1.00 35.50 86 CYS A O 1
ATOM 636 N N . GLY A 1 87 ? 3.982 -32.724 -24.195 1.00 33.25 87 GLY A N 1
ATOM 637 C CA . GLY A 1 87 ? 3.341 -31.806 -23.246 1.00 33.25 87 GLY A CA 1
ATOM 638 C C . GLY A 1 87 ? 2.058 -32.396 -22.660 1.00 33.25 87 GLY A C 1
ATOM 639 O O . GLY A 1 87 ? 1.089 -32.585 -23.390 1.00 33.25 87 GLY A O 1
ATOM 640 N N . GLU A 1 88 ? 2.055 -32.711 -21.361 1.00 35.44 88 GLU A N 1
ATOM 641 C CA . GLU A 1 88 ? 0.890 -33.234 -20.635 1.00 35.44 88 GLU A CA 1
ATOM 642 C C . GLU A 1 88 ? -0.354 -32.363 -20.870 1.00 35.44 88 GLU A C 1
ATOM 644 O O . GLU A 1 88 ? -0.373 -31.160 -20.605 1.00 35.44 88 GLU A O 1
ATOM 649 N N . VAL A 1 89 ? -1.405 -32.990 -21.396 1.00 38.06 89 VAL A N 1
ATOM 650 C CA . VAL A 1 89 ? -2.711 -32.370 -21.623 1.00 38.06 89 VAL A CA 1
ATOM 651 C C . VAL A 1 89 ? -3.359 -32.126 -20.258 1.00 38.06 89 VAL A C 1
ATOM 653 O O . VAL A 1 89 ? -3.816 -33.065 -19.610 1.00 38.06 89 VAL A O 1
ATOM 656 N N . MET A 1 90 ? -3.392 -30.864 -19.817 1.00 38.56 90 MET A N 1
ATOM 657 C CA . MET A 1 90 ? -4.166 -30.445 -18.643 1.00 38.56 90 MET A CA 1
ATOM 658 C C . MET A 1 90 ? -5.657 -30.758 -18.844 1.00 38.56 90 MET A C 1
ATOM 660 O O . MET A 1 90 ? -6.191 -30.632 -19.950 1.00 38.56 90 MET A O 1
ATOM 664 N N . SER A 1 91 ? -6.323 -31.199 -17.777 1.00 41.69 91 SER A N 1
ATOM 665 C CA . SER A 1 91 ? -7.706 -31.676 -17.812 1.00 41.69 91 SER A CA 1
ATOM 666 C C . SER A 1 91 ? -8.720 -30.566 -18.163 1.00 41.69 91 SER A C 1
ATOM 668 O O . SER A 1 91 ? -8.506 -29.395 -17.853 1.00 41.69 91 SER A O 1
ATOM 670 N N . PRO A 1 92 ? -9.867 -30.900 -18.789 1.00 41.25 92 PRO A N 1
ATOM 671 C CA . PRO A 1 92 ? -10.885 -29.920 -19.194 1.00 41.25 92 PRO A CA 1
ATOM 672 C C . PRO A 1 92 ? -11.464 -29.079 -18.043 1.00 41.25 92 PRO A C 1
ATOM 674 O O . PRO A 1 92 ? -11.830 -27.926 -18.267 1.00 41.25 92 PRO A O 1
ATOM 677 N N . ASP A 1 93 ? -11.508 -29.634 -16.828 1.00 44.34 93 ASP A N 1
ATOM 678 C CA . ASP A 1 93 ? -12.065 -28.982 -15.635 1.00 44.34 93 ASP A CA 1
ATOM 679 C C . ASP A 1 93 ? -11.157 -27.868 -15.075 1.00 44.34 93 ASP A C 1
ATOM 681 O O . ASP A 1 93 ? -11.646 -26.926 -14.452 1.00 44.34 93 ASP A O 1
ATOM 685 N N . SER A 1 94 ? -9.840 -27.898 -15.330 1.00 49.12 94 SER A N 1
ATOM 686 C CA . SER A 1 94 ? -8.945 -26.809 -14.902 1.00 49.12 94 SER A CA 1
ATOM 687 C C . SER A 1 94 ? -9.099 -25.561 -15.781 1.00 49.12 94 SER A C 1
ATOM 689 O O . SER A 1 94 ? -8.970 -24.432 -15.309 1.00 49.12 94 SER A O 1
ATOM 691 N N . LEU A 1 95 ? -9.445 -25.745 -17.061 1.00 50.25 95 LEU A N 1
ATOM 692 C CA . LEU A 1 95 ? -9.628 -24.653 -18.024 1.00 50.25 95 LEU A CA 1
ATOM 693 C C . LEU A 1 95 ? -10.873 -23.803 -17.732 1.00 50.25 95 LEU A C 1
ATOM 695 O O . LEU A 1 95 ? -10.911 -22.630 -18.113 1.00 50.25 95 LEU A O 1
ATOM 699 N N . THR A 1 96 ? -11.899 -24.366 -17.086 1.00 54.34 96 THR A N 1
ATOM 700 C CA . THR A 1 96 ? -13.103 -23.618 -16.696 1.00 54.34 96 THR A CA 1
ATOM 701 C C . THR A 1 96 ? -12.828 -22.684 -15.522 1.00 54.34 96 THR A C 1
ATOM 703 O O . THR A 1 96 ? -13.189 -21.509 -15.596 1.00 54.34 96 THR A O 1
ATOM 706 N N . ASP A 1 97 ? -12.102 -23.144 -14.502 1.00 56.19 97 ASP A N 1
ATOM 707 C CA . ASP A 1 97 ? -11.749 -22.332 -13.329 1.00 56.19 97 ASP A CA 1
ATOM 708 C C . ASP A 1 97 ? -10.771 -21.193 -13.670 1.00 56.19 97 ASP A C 1
ATOM 710 O O . ASP A 1 97 ? -10.902 -20.070 -13.166 1.00 56.19 97 ASP A O 1
ATOM 714 N N . GLU A 1 98 ? -9.836 -21.432 -14.593 1.00 58.53 98 GLU A N 1
ATOM 715 C CA . GLU A 1 98 ? -8.913 -20.406 -15.092 1.00 58.53 98 GLU A CA 1
ATOM 716 C C . GLU A 1 98 ? -9.634 -19.314 -15.900 1.00 58.53 98 GLU A C 1
ATOM 718 O O . GLU A 1 98 ? -9.344 -18.121 -15.747 1.00 58.53 98 GLU A O 1
ATOM 723 N N . LYS A 1 99 ? -10.614 -19.698 -16.732 1.00 56.28 99 LYS A N 1
ATOM 724 C CA . LYS A 1 99 ? -11.459 -18.750 -17.476 1.00 56.28 99 LYS A CA 1
ATOM 725 C C . LYS A 1 99 ? -12.325 -17.910 -16.537 1.00 56.28 99 LYS A C 1
ATOM 727 O O . LYS A 1 99 ? -12.405 -16.702 -16.738 1.00 56.28 99 LYS A O 1
ATOM 732 N N . ILE A 1 100 ? -12.901 -18.509 -15.492 1.00 56.25 100 ILE A N 1
ATOM 733 C CA . ILE A 1 100 ? -13.700 -17.800 -14.477 1.00 56.25 100 ILE A CA 1
ATOM 734 C C . ILE A 1 100 ? -12.831 -16.797 -13.703 1.00 56.25 100 ILE A C 1
ATOM 736 O O . ILE A 1 100 ? -13.211 -15.641 -13.528 1.00 56.25 100 ILE A O 1
ATOM 740 N N . THR A 1 101 ? -11.622 -17.196 -13.306 1.00 57.66 101 THR A N 1
ATOM 741 C CA . THR A 1 101 ? -10.700 -16.335 -12.541 1.00 57.66 101 THR A CA 1
ATOM 742 C C . THR A 1 101 ? -10.208 -15.130 -13.358 1.00 57.66 101 THR A C 1
ATOM 744 O O . THR A 1 101 ? -9.961 -14.051 -12.810 1.00 57.66 101 THR A O 1
ATOM 747 N N . LEU A 1 102 ? -10.098 -15.276 -14.682 1.00 58.81 102 LEU A N 1
ATOM 748 C CA . LEU A 1 102 ? -9.787 -14.173 -15.596 1.00 58.81 102 LEU A CA 1
ATOM 749 C C . LEU A 1 102 ? -11.002 -13.298 -15.930 1.00 58.81 102 LEU A C 1
ATOM 751 O O . LEU A 1 102 ? -10.816 -12.110 -16.194 1.00 58.81 102 LEU A O 1
ATOM 755 N N . ALA A 1 103 ? -12.210 -13.864 -15.896 1.00 55.16 103 ALA A N 1
ATOM 756 C CA . ALA A 1 103 ? -13.454 -13.194 -16.263 1.00 55.16 103 ALA A CA 1
ATOM 757 C C . ALA A 1 103 ? -14.149 -12.451 -15.112 1.00 55.16 103 ALA A C 1
ATOM 759 O O . ALA A 1 103 ? -14.991 -11.614 -15.399 1.00 55.16 103 ALA A O 1
ATOM 760 N N . ALA A 1 104 ? -13.822 -12.718 -13.842 1.00 56.66 104 ALA A N 1
ATOM 761 C CA . ALA A 1 104 ? -14.560 -12.160 -12.704 1.00 56.66 104 ALA A CA 1
ATOM 762 C C . ALA A 1 104 ? -14.665 -10.618 -12.754 1.00 56.66 104 ALA A C 1
ATOM 764 O O . ALA A 1 104 ? -13.649 -9.919 -12.631 1.00 56.66 104 ALA A O 1
ATOM 765 N N . THR A 1 105 ? -15.882 -10.093 -12.939 1.00 67.75 105 THR A N 1
ATOM 766 C CA . THR A 1 105 ? -16.194 -8.652 -13.062 1.00 67.75 105 THR A CA 1
ATOM 767 C C . THR A 1 105 ? -17.093 -8.125 -11.952 1.00 67.75 105 THR A C 1
ATOM 769 O O . THR A 1 105 ? -17.479 -6.961 -12.005 1.00 67.75 105 THR A O 1
ATOM 772 N N . ASN A 1 106 ? -17.450 -8.953 -10.967 1.00 78.69 106 ASN A N 1
ATOM 773 C CA . ASN A 1 106 ? -18.267 -8.504 -9.846 1.00 78.69 106 ASN A CA 1
ATOM 774 C C . ASN A 1 106 ? -17.443 -8.331 -8.556 1.00 78.69 106 ASN A C 1
ATOM 776 O O . ASN A 1 106 ? -16.397 -8.966 -8.354 1.00 78.69 106 ASN A O 1
ATOM 780 N N . VAL A 1 107 ? -17.936 -7.464 -7.672 1.00 82.56 107 VAL A N 1
ATOM 781 C CA . VAL A 1 107 ? -17.351 -7.185 -6.356 1.00 82.56 107 VAL A CA 1
ATOM 782 C C . VAL A 1 107 ? -17.376 -8.450 -5.498 1.00 82.56 107 VAL A C 1
ATOM 784 O O . VAL A 1 107 ? -16.330 -8.871 -5.006 1.00 82.56 107 VAL A O 1
ATOM 787 N N . ASP A 1 108 ? -18.529 -9.121 -5.419 1.00 84.06 108 ASP A N 1
ATOM 788 C CA . ASP A 1 108 ? -18.713 -10.343 -4.620 1.00 84.06 108 ASP A CA 1
ATOM 789 C C . ASP A 1 108 ? -17.769 -11.467 -5.054 1.00 84.06 108 ASP A C 1
ATOM 791 O O . ASP A 1 108 ? -17.149 -12.141 -4.231 1.00 84.06 108 ASP A O 1
ATOM 795 N N . GLU A 1 109 ? -17.592 -11.634 -6.365 1.00 83.31 109 GLU A N 1
ATOM 796 C CA . GLU A 1 109 ? -16.671 -12.623 -6.918 1.00 83.31 109 GLU A CA 1
ATOM 797 C C . GLU A 1 109 ? -15.227 -12.301 -6.533 1.00 83.31 109 GLU A C 1
ATOM 799 O O . GLU A 1 109 ? -14.488 -13.190 -6.117 1.00 83.31 109 GLU A O 1
ATOM 804 N N . THR A 1 110 ? -14.828 -11.028 -6.591 1.00 84.81 110 THR A N 1
ATOM 805 C CA . THR A 1 110 ? -13.480 -10.600 -6.183 1.00 84.81 110 THR A CA 1
ATOM 806 C C . THR A 1 110 ? -13.223 -10.903 -4.711 1.00 84.81 110 THR A C 1
ATOM 808 O O . THR A 1 110 ? -12.157 -11.417 -4.368 1.00 84.81 110 THR A O 1
ATOM 811 N N . MET A 1 111 ? -14.212 -10.663 -3.851 1.00 87.44 111 MET A N 1
ATOM 812 C CA . MET A 1 111 ? -14.125 -10.994 -2.428 1.00 87.44 111 MET A CA 1
ATOM 813 C C . MET A 1 111 ? -14.093 -12.510 -2.197 1.00 87.44 111 MET A C 1
ATOM 815 O O . MET A 1 111 ? -13.288 -12.992 -1.401 1.00 87.44 111 MET A O 1
ATOM 819 N N . SER A 1 112 ? -14.873 -13.287 -2.953 1.00 86.25 112 SER A N 1
ATOM 820 C CA . SER A 1 112 ? -14.840 -14.756 -2.898 1.00 86.25 112 SER A CA 1
ATOM 821 C C . SER A 1 112 ? -13.480 -15.333 -3.312 1.00 86.25 112 SER A C 1
ATOM 823 O O . SER A 1 112 ? -13.033 -16.347 -2.780 1.00 86.25 112 SER A O 1
ATOM 825 N N . LEU A 1 113 ? -12.778 -14.675 -4.239 1.00 84.31 113 LEU A N 1
ATOM 826 C CA . LEU A 1 113 ? -11.439 -15.084 -4.648 1.00 84.31 113 LEU A CA 1
ATOM 827 C C . LEU A 1 113 ? -10.412 -14.814 -3.543 1.00 84.31 113 LEU A C 1
ATOM 829 O O . LEU A 1 113 ? -9.556 -15.659 -3.291 1.00 84.31 113 LEU A O 1
ATOM 833 N N . LEU A 1 114 ? -10.523 -13.684 -2.842 1.00 88.25 114 LEU A N 1
ATOM 834 C CA . LEU A 1 114 ? -9.674 -13.372 -1.688 1.00 88.25 114 LEU A CA 1
ATOM 835 C C . LEU A 1 114 ? -9.858 -14.368 -0.536 1.00 88.25 114 LEU A C 1
ATOM 837 O O . LEU A 1 114 ? -8.893 -14.665 0.170 1.00 88.25 114 LEU A O 1
ATOM 841 N N . GLN A 1 115 ? -11.059 -14.935 -0.389 1.00 90.12 115 GLN A N 1
ATOM 842 C CA . GLN A 1 115 ? -11.325 -15.991 0.592 1.00 90.12 115 GLN A CA 1
ATOM 843 C C . GLN A 1 115 ? -10.567 -17.289 0.313 1.00 90.12 115 GLN A C 1
ATOM 845 O O . GLN A 1 115 ? -10.282 -18.040 1.243 1.00 90.12 115 GLN A O 1
ATOM 850 N N . LYS A 1 116 ? -10.220 -17.552 -0.952 1.00 87.69 116 LYS A N 1
ATOM 851 C CA . LYS A 1 116 ? -9.454 -18.743 -1.346 1.00 87.69 116 LYS A CA 1
ATOM 852 C C . LYS A 1 116 ? -7.965 -18.617 -1.020 1.00 87.69 116 LYS A C 1
ATOM 854 O O . LYS A 1 116 ? -7.284 -19.635 -0.972 1.00 87.69 116 LYS A O 1
ATOM 859 N N . LEU A 1 117 ? -7.450 -17.399 -0.839 1.00 90.50 117 LEU A N 1
ATOM 860 C CA . LEU A 1 117 ? -6.041 -17.167 -0.523 1.00 90.50 117 LEU A CA 1
ATOM 861 C C . LEU A 1 117 ? -5.748 -17.440 0.967 1.00 90.50 117 LEU A C 1
ATOM 863 O O . LEU A 1 117 ? -6.635 -17.265 1.806 1.00 90.50 117 LEU A O 1
ATOM 867 N N . PRO A 1 118 ? -4.505 -17.817 1.323 1.00 91.44 118 PRO A N 1
ATOM 868 C CA . PRO A 1 118 ? -4.113 -18.060 2.711 1.00 91.44 118 PRO A CA 1
ATOM 869 C C . PRO A 1 118 ? -4.361 -16.849 3.613 1.00 91.44 118 PRO A C 1
ATOM 871 O O . PRO A 1 118 ? -3.994 -15.731 3.259 1.00 91.44 118 PRO A O 1
ATOM 874 N N . SER A 1 119 ? -4.905 -17.071 4.812 1.00 90.25 119 SER A N 1
ATOM 875 C CA . SER A 1 119 ? -5.219 -15.998 5.773 1.00 90.25 119 SER A CA 1
ATOM 876 C C . SER A 1 119 ? -3.997 -15.233 6.285 1.00 90.25 119 SER A C 1
ATOM 878 O O . SER A 1 119 ? -4.106 -14.100 6.746 1.00 90.25 119 SER A O 1
ATOM 880 N N . GLU A 1 120 ? -2.821 -15.846 6.191 1.00 91.25 120 GLU A N 1
ATOM 881 C CA . GLU A 1 120 ? -1.547 -15.226 6.549 1.00 91.25 120 GLU A CA 1
ATOM 882 C C . GLU A 1 120 ? -1.142 -14.146 5.535 1.00 91.25 120 GLU A C 1
ATOM 884 O O . GLU A 1 120 ? -0.427 -13.207 5.871 1.00 91.25 120 GLU A O 1
ATOM 889 N N . TRP A 1 121 ? -1.601 -14.228 4.284 1.00 93.56 121 TRP A N 1
ATOM 890 C CA . TRP A 1 121 ? -1.144 -13.316 3.242 1.00 93.56 121 TRP A CA 1
ATOM 891 C C . TRP A 1 121 ? -1.823 -11.953 3.329 1.00 93.56 121 TRP A C 1
ATOM 893 O O . TRP A 1 121 ? -3.046 -11.825 3.438 1.00 93.56 121 TRP A O 1
ATOM 903 N N . THR A 1 122 ? -1.006 -10.909 3.203 1.00 95.44 122 THR A N 1
ATOM 904 C CA . THR A 1 122 ? -1.479 -9.534 3.035 1.00 95.44 122 THR A CA 1
ATOM 905 C C . THR A 1 122 ? -1.188 -9.079 1.612 1.00 95.44 122 THR A C 1
ATOM 907 O O . THR A 1 122 ? -0.032 -9.041 1.193 1.00 95.44 122 THR A O 1
ATOM 910 N N . VAL A 1 123 ? -2.222 -8.709 0.861 1.00 96.62 123 VAL A N 1
ATOM 911 C CA . VAL A 1 123 ? -2.069 -8.160 -0.491 1.00 96.62 123 VAL A CA 1
ATOM 912 C C . VAL A 1 123 ? -2.159 -6.643 -0.419 1.00 96.62 123 VAL A C 1
ATOM 914 O O . VAL A 1 123 ? -3.124 -6.095 0.109 1.00 96.62 123 VAL A O 1
ATOM 917 N N . VAL A 1 124 ? -1.162 -5.957 -0.971 1.00 97.06 124 VAL A N 1
ATOM 918 C CA . VAL A 1 124 ? -1.127 -4.495 -1.045 1.00 97.06 124 VAL A CA 1
ATOM 919 C C . VAL A 1 124 ? -1.048 -4.072 -2.504 1.00 97.06 124 VAL A C 1
ATOM 921 O O . VAL A 1 124 ? -0.050 -4.316 -3.183 1.00 97.06 124 VAL A O 1
ATOM 924 N N . GLN A 1 125 ? -2.107 -3.435 -2.993 1.00 95.88 125 GLN A N 1
ATOM 925 C CA . GLN A 1 125 ? -2.168 -2.864 -4.332 1.00 95.88 125 GLN A CA 1
ATOM 926 C C . GLN A 1 125 ? -1.803 -1.383 -4.276 1.00 95.88 125 GLN A C 1
ATOM 928 O O . GLN A 1 125 ? -2.331 -0.640 -3.450 1.00 95.88 125 GLN A O 1
ATOM 933 N N . ILE A 1 126 ? -0.898 -0.953 -5.150 1.00 96.00 126 ILE A N 1
ATOM 934 C CA . ILE A 1 126 ? -0.523 0.452 -5.292 1.00 96.00 126 ILE A CA 1
ATOM 935 C C . ILE A 1 126 ? -0.800 0.861 -6.732 1.00 96.00 126 ILE A C 1
ATOM 937 O O . ILE A 1 126 ? -0.077 0.471 -7.655 1.00 96.00 126 ILE A O 1
ATOM 941 N N . THR A 1 127 ? -1.849 1.655 -6.910 1.00 93.62 127 THR A N 1
ATOM 942 C CA . THR A 1 127 ? -2.312 2.153 -8.209 1.00 93.62 127 THR A CA 1
ATOM 943 C C . THR A 1 127 ? -1.997 3.637 -8.326 1.00 93.62 127 THR A C 1
ATOM 945 O O . THR A 1 127 ? -2.142 4.376 -7.352 1.00 93.62 127 THR A O 1
ATOM 948 N N . THR A 1 128 ? -1.563 4.117 -9.492 1.00 91.06 128 THR A N 1
ATOM 949 C CA . THR A 1 128 ? -1.403 5.565 -9.678 1.00 91.06 128 THR A CA 1
ATOM 950 C C . THR A 1 128 ? -2.749 6.241 -9.895 1.00 91.06 128 THR A C 1
ATOM 952 O O . THR A 1 128 ? -3.599 5.746 -10.629 1.00 91.06 128 THR A O 1
ATOM 955 N N . GLN A 1 129 ? -2.955 7.388 -9.249 1.00 87.81 129 GLN A N 1
ATOM 956 C CA . GLN A 1 129 ? -4.088 8.254 -9.558 1.00 87.81 129 GLN A CA 1
ATOM 957 C C . GLN A 1 129 ? -3.877 8.759 -10.986 1.00 87.81 129 GLN A C 1
ATOM 959 O O . GLN A 1 129 ? -2.845 9.375 -11.263 1.00 87.81 129 GLN A O 1
ATOM 964 N N . SER A 1 130 ? -4.799 8.427 -11.897 1.00 69.88 130 SER A N 1
ATOM 965 C CA . SER A 1 130 ? -4.653 8.739 -13.320 1.00 69.88 130 SER A CA 1
ATOM 966 C C . SER A 1 130 ? -4.400 10.236 -13.500 1.00 69.88 130 SER A C 1
ATOM 968 O O . SER A 1 130 ? -5.225 11.076 -13.141 1.00 69.88 130 SER A O 1
ATOM 970 N N . VAL A 1 131 ? -3.229 10.565 -14.042 1.00 56.66 131 VAL A N 1
ATOM 971 C CA . VAL A 1 131 ? -2.923 11.895 -14.556 1.00 56.66 131 VAL A CA 1
ATOM 972 C C . VAL A 1 131 ? -3.171 11.796 -16.053 1.00 56.66 131 VAL A C 1
ATOM 974 O O . VAL A 1 131 ? -2.268 11.446 -16.812 1.00 56.66 131 VAL A O 1
ATOM 977 N N . GLY A 1 132 ? -4.399 12.080 -16.491 1.00 48.53 132 GLY A N 1
ATOM 978 C CA . GLY A 1 132 ? -4.806 12.094 -17.907 1.00 48.53 132 GLY A CA 1
ATOM 979 C C . GLY A 1 132 ? -4.017 13.064 -18.809 1.00 48.53 132 GLY A C 1
ATOM 980 O O . GLY A 1 132 ? -4.387 13.288 -19.955 1.00 48.53 132 GLY A O 1
ATOM 981 N N . GLU A 1 133 ? -2.917 13.638 -18.319 1.00 47.81 133 GLU A N 1
ATOM 982 C CA . GLU A 1 133 ? -2.122 14.687 -18.956 1.00 47.81 133 GLU A CA 1
ATOM 983 C C . GLU A 1 133 ? -0.751 14.195 -19.464 1.00 47.81 133 GLU A C 1
ATOM 985 O O . GLU A 1 133 ? -0.023 14.946 -20.115 1.00 47.81 133 GLU A O 1
ATOM 990 N N . CYS A 1 134 ? -0.360 12.936 -19.217 1.00 45.94 134 CYS A N 1
ATOM 991 C CA . CYS A 1 134 ? 0.988 12.456 -19.563 1.00 45.94 134 CYS A CA 1
ATOM 992 C C . CYS A 1 134 ? 1.278 12.354 -21.072 1.00 45.94 134 CYS A C 1
ATOM 994 O O . CYS A 1 134 ? 2.446 12.293 -21.449 1.00 45.94 134 CYS A O 1
ATOM 996 N N . ASN A 1 135 ? 0.261 12.356 -21.939 1.00 47.47 135 ASN A N 1
ATOM 997 C CA . ASN A 1 135 ? 0.469 12.218 -23.387 1.00 47.47 135 ASN A CA 1
ATOM 998 C C . ASN A 1 135 ? 0.753 13.555 -24.099 1.00 47.47 135 ASN A C 1
ATOM 1000 O O . ASN A 1 135 ? 1.191 13.543 -25.245 1.00 47.47 135 ASN A O 1
ATOM 1004 N N . PHE A 1 136 ? 0.556 14.697 -23.426 1.00 47.69 136 PHE A N 1
ATOM 1005 C CA . PHE A 1 136 ? 0.764 16.038 -23.993 1.00 47.69 136 PHE A CA 1
ATOM 1006 C C . PHE A 1 136 ? 1.685 16.899 -23.117 1.00 47.69 136 PHE A C 1
ATOM 1008 O O . PHE A 1 136 ? 1.413 18.069 -22.849 1.00 47.69 136 PHE A O 1
ATOM 1015 N N . GLN A 1 137 ? 2.793 16.327 -22.644 1.00 55.78 137 GLN A N 1
ATOM 1016 C CA . GLN A 1 137 ? 3.788 17.101 -21.902 1.00 55.78 137 GLN A CA 1
ATOM 1017 C C . GLN A 1 137 ? 4.554 18.040 -22.843 1.00 55.78 137 GLN A C 1
ATOM 1019 O O . GLN A 1 137 ? 5.021 17.641 -23.910 1.00 55.78 137 GLN A O 1
ATOM 1024 N N . LYS A 1 138 ? 4.707 19.305 -22.432 1.00 56.25 138 LYS A N 1
ATOM 1025 C CA . LYS A 1 138 ? 5.590 20.260 -23.115 1.00 56.25 138 LYS A CA 1
ATOM 1026 C C . LYS A 1 138 ? 7.016 19.705 -23.119 1.00 56.25 138 LYS A C 1
ATOM 1028 O O . LYS A 1 138 ? 7.493 19.233 -22.088 1.00 56.25 138 LYS A O 1
ATOM 1033 N N . ILE A 1 139 ? 7.700 19.791 -24.259 1.00 50.06 139 ILE A N 1
ATOM 1034 C CA . ILE A 1 139 ? 9.109 19.398 -24.398 1.00 50.06 139 ILE A CA 1
ATOM 1035 C C . ILE A 1 139 ? 9.924 20.123 -23.312 1.00 50.06 139 ILE A C 1
ATOM 1037 O O . ILE A 1 139 ? 9.916 21.350 -23.250 1.00 50.06 139 ILE A O 1
ATOM 1041 N N . GLY A 1 140 ? 10.579 19.359 -22.432 1.00 54.09 140 GLY A N 1
ATOM 1042 C CA . GLY A 1 140 ? 11.364 19.878 -21.303 1.00 54.09 140 GLY A CA 1
ATOM 1043 C C . GLY A 1 140 ? 10.658 19.893 -19.938 1.00 54.09 140 GLY A C 1
ATOM 1044 O O . GLY A 1 140 ? 11.311 20.178 -18.938 1.00 54.09 140 GLY A O 1
ATOM 1045 N N . ALA A 1 141 ? 9.366 19.555 -19.851 1.00 57.66 141 ALA A N 1
ATOM 1046 C CA . ALA A 1 141 ? 8.691 19.368 -18.566 1.00 57.66 141 ALA A CA 1
ATOM 1047 C C . ALA A 1 141 ? 9.117 18.041 -17.913 1.00 57.66 141 ALA A C 1
ATOM 1049 O O . ALA A 1 141 ? 9.148 16.994 -18.560 1.00 57.66 141 ALA A O 1
ATOM 1050 N N . HIS A 1 142 ? 9.439 18.074 -16.621 1.00 59.69 142 HIS A N 1
ATOM 1051 C CA . HIS A 1 142 ? 9.692 16.861 -15.848 1.00 59.69 142 HIS A CA 1
ATOM 1052 C C . HIS A 1 142 ? 8.364 16.275 -15.353 1.00 59.69 142 HIS A C 1
ATOM 1054 O O . HIS A 1 142 ? 7.552 17.022 -14.802 1.00 59.69 142 HIS A O 1
ATOM 1060 N N . PRO A 1 143 ? 8.113 14.964 -15.533 1.00 64.81 143 PRO A N 1
ATOM 1061 C CA . PRO A 1 143 ? 6.894 14.348 -15.035 1.00 64.81 143 PRO A CA 1
ATOM 1062 C C . PRO A 1 143 ? 6.891 14.420 -13.506 1.00 64.81 143 PRO A C 1
ATOM 1064 O O . PRO A 1 143 ? 7.788 13.880 -12.851 1.00 64.81 143 PRO A O 1
ATOM 1067 N N . SER A 1 144 ? 5.892 15.105 -12.947 1.00 73.56 144 SER A N 1
ATOM 1068 C CA . SER A 1 144 ? 5.694 15.157 -11.499 1.00 73.56 144 SER A CA 1
ATOM 1069 C C . SER A 1 144 ? 5.347 13.768 -10.968 1.00 73.56 144 SER A C 1
ATOM 1071 O O . SER A 1 144 ? 4.794 12.919 -11.676 1.00 73.56 144 SER A O 1
ATOM 1073 N N . THR A 1 145 ? 5.714 13.520 -9.716 1.00 82.88 145 THR A N 1
ATOM 1074 C CA . THR A 1 145 ? 5.388 12.272 -9.034 1.00 82.88 145 THR A CA 1
ATOM 1075 C C . THR A 1 145 ? 3.863 12.182 -8.849 1.00 82.88 145 THR A C 1
ATOM 1077 O O . THR A 1 145 ? 3.276 13.103 -8.285 1.00 82.88 145 THR A O 1
ATOM 1080 N N . PRO A 1 146 ? 3.191 11.108 -9.306 1.00 86.69 146 PRO A N 1
ATOM 1081 C CA . PRO A 1 146 ? 1.732 11.033 -9.268 1.00 86.69 146 PRO A CA 1
ATOM 1082 C C . PRO A 1 146 ? 1.192 10.817 -7.845 1.00 86.69 146 PRO A C 1
ATOM 1084 O O . PRO A 1 146 ? 1.900 10.348 -6.949 1.00 86.69 146 PRO A O 1
ATOM 1087 N N . GLY A 1 147 ? -0.096 11.109 -7.648 1.00 90.38 147 GLY A N 1
ATOM 1088 C CA . GLY A 1 147 ? -0.838 10.605 -6.489 1.00 90.38 147 GLY A CA 1
ATOM 1089 C C . GLY A 1 147 ? -1.003 9.084 -6.567 1.00 90.38 147 GLY A C 1
ATOM 1090 O O . GLY A 1 147 ? -0.878 8.497 -7.643 1.00 90.38 147 GLY A O 1
ATOM 1091 N N . LEU A 1 148 ? -1.288 8.438 -5.439 1.00 94.12 148 LEU A N 1
ATOM 1092 C CA . LEU A 1 148 ? -1.443 6.983 -5.340 1.00 94.12 148 LEU A CA 1
ATOM 1093 C C . LEU A 1 148 ? -2.776 6.600 -4.698 1.00 94.12 148 LEU A C 1
ATOM 1095 O O . LEU A 1 148 ? -3.278 7.306 -3.828 1.00 94.12 148 LEU A O 1
ATOM 1099 N N . TYR A 1 149 ? -3.323 5.458 -5.084 1.00 95.06 149 TYR A N 1
ATOM 1100 C CA . TYR A 1 149 ? -4.258 4.694 -4.270 1.00 95.06 149 TYR A CA 1
ATOM 1101 C C . TYR A 1 149 ? -3.493 3.522 -3.663 1.00 95.06 149 TYR A C 1
ATOM 1103 O O . TYR A 1 149 ? -2.836 2.776 -4.390 1.00 95.06 149 TYR A O 1
ATOM 1111 N N . ILE A 1 150 ? -3.547 3.386 -2.340 1.00 95.62 150 ILE A N 1
ATOM 1112 C CA . ILE A 1 150 ? -2.987 2.243 -1.620 1.00 95.62 150 ILE A CA 1
ATOM 1113 C C . ILE A 1 150 ? -4.153 1.435 -1.082 1.00 95.62 150 ILE A C 1
ATOM 1115 O O . ILE A 1 150 ? -4.901 1.915 -0.230 1.00 95.62 150 ILE A O 1
ATOM 1119 N N . SER A 1 151 ? -4.275 0.208 -1.567 1.00 94.75 151 SER A N 1
ATOM 1120 C CA . SER A 1 151 ? -5.293 -0.729 -1.126 1.00 94.75 151 SER A CA 1
ATOM 1121 C C . SER A 1 151 ? -4.645 -1.892 -0.399 1.00 94.75 151 SER A C 1
ATOM 1123 O O . SER A 1 151 ? -3.889 -2.654 -0.995 1.00 94.75 151 SER A O 1
ATOM 1125 N N . ARG A 1 152 ? -4.949 -2.044 0.885 1.00 94.31 152 ARG A N 1
ATOM 1126 C CA . ARG A 1 152 ? -4.518 -3.174 1.708 1.00 94.31 152 ARG A CA 1
ATOM 1127 C C . ARG A 1 152 ? -5.672 -4.156 1.849 1.00 94.31 152 ARG A C 1
ATOM 1129 O O . ARG A 1 152 ? -6.781 -3.746 2.175 1.00 94.31 152 ARG A O 1
ATOM 1136 N N . CYS A 1 153 ? -5.388 -5.436 1.652 1.00 92.44 153 CYS A N 1
ATOM 1137 C CA . CYS A 1 153 ? -6.331 -6.532 1.813 1.00 92.44 153 CYS A CA 1
ATOM 1138 C C . CYS A 1 153 ? -5.708 -7.639 2.670 1.00 92.44 153 CYS A C 1
ATOM 1140 O O . CYS A 1 153 ? -4.631 -8.145 2.342 1.00 92.44 153 CYS A O 1
ATOM 1142 N N . THR A 1 154 ? -6.394 -8.049 3.735 1.00 90.94 154 THR A N 1
ATOM 1143 C CA . THR A 1 154 ? -6.110 -9.321 4.417 1.00 90.94 154 THR A CA 1
ATOM 1144 C C . THR A 1 154 ? -6.884 -10.439 3.728 1.00 90.94 154 THR A C 1
ATOM 1146 O O . THR A 1 154 ? -8.025 -10.232 3.322 1.00 90.94 154 THR A O 1
ATOM 1149 N N . CYS A 1 155 ? -6.257 -11.597 3.538 1.00 89.56 155 CYS A N 1
ATOM 1150 C CA . CYS A 1 155 ? -6.877 -12.742 2.866 1.00 89.56 155 CYS A CA 1
ATOM 1151 C C . CYS A 1 155 ? -7.522 -13.714 3.871 1.00 89.56 155 CYS A C 1
ATOM 1153 O O . CYS A 1 155 ? -7.408 -13.534 5.085 1.00 89.56 155 CYS A O 1
ATOM 1155 N N . GLY A 1 156 ? -8.183 -14.763 3.371 1.00 85.69 156 GLY A N 1
ATOM 1156 C CA . GLY A 1 156 ? -8.796 -15.821 4.183 1.00 85.69 156 GLY A CA 1
ATOM 1157 C C . GLY A 1 156 ? -10.306 -15.662 4.369 1.00 85.69 156 GLY A C 1
ATOM 1158 O O . GLY A 1 156 ? -10.945 -14.881 3.674 1.00 85.69 156 GLY A O 1
ATOM 1159 N N . LEU A 1 157 ? -10.890 -16.410 5.311 1.00 79.75 157 LEU A N 1
ATOM 1160 C CA . LEU A 1 157 ? -12.351 -16.571 5.450 1.00 79.75 157 LEU A CA 1
ATOM 1161 C C . LEU A 1 157 ? -13.134 -15.250 5.548 1.00 79.75 157 LEU A C 1
ATOM 1163 O O . LEU A 1 157 ? -14.272 -15.179 5.091 1.00 79.75 157 LEU A O 1
ATOM 1167 N N . GLN A 1 158 ? -12.530 -14.215 6.132 1.00 83.44 158 GLN A N 1
ATOM 1168 C CA . GLN A 1 158 ? -13.105 -12.875 6.237 1.00 83.44 158 GLN A CA 1
ATOM 1169 C C . GLN A 1 158 ? -12.095 -11.848 5.714 1.00 83.44 158 GLN A C 1
ATOM 1171 O O . GLN A 1 158 ? -11.304 -11.311 6.495 1.00 83.44 158 GLN A O 1
ATOM 1176 N N . PRO A 1 159 ? -12.066 -11.600 4.392 1.00 86.25 159 PRO A N 1
ATOM 1177 C CA . PRO A 1 159 ? -11.142 -10.638 3.828 1.00 86.25 159 PRO A CA 1
ATOM 1178 C C . PRO A 1 159 ? -11.564 -9.228 4.229 1.00 86.25 159 PRO A C 1
ATOM 1180 O O . PRO A 1 159 ? -12.736 -8.866 4.129 1.00 86.25 159 PRO A O 1
ATOM 1183 N N . VAL A 1 160 ? -10.601 -8.429 4.680 1.00 88.25 160 VAL A N 1
ATOM 1184 C CA . VAL A 1 160 ? -10.834 -7.038 5.074 1.00 88.25 160 VAL A CA 1
ATOM 1185 C C . VAL A 1 160 ? -10.021 -6.140 4.169 1.00 88.25 160 VAL A C 1
ATOM 1187 O O . VAL A 1 160 ? -8.806 -6.306 4.032 1.00 88.25 160 VAL A O 1
ATOM 1190 N N . VAL A 1 161 ? -10.702 -5.174 3.563 1.00 91.19 161 VAL A N 1
ATOM 1191 C CA . VAL A 1 161 ? -10.124 -4.263 2.584 1.00 91.19 161 VAL A CA 1
ATOM 1192 C C . VAL A 1 161 ? -10.101 -2.846 3.139 1.00 91.19 161 VAL A C 1
ATOM 1194 O O . VAL A 1 161 ? -10.996 -2.389 3.847 1.00 91.19 161 VAL A O 1
ATOM 1197 N N . THR A 1 162 ? -9.028 -2.123 2.851 1.00 91.44 162 THR A N 1
ATOM 1198 C CA . THR A 1 162 ? -8.888 -0.708 3.184 1.00 91.44 162 THR A CA 1
ATOM 1199 C C . THR A 1 162 ? -8.202 0.002 2.032 1.00 91.44 162 THR A C 1
ATOM 1201 O O . THR A 1 162 ? -7.094 -0.369 1.653 1.00 91.44 162 THR A O 1
ATOM 1204 N N . VAL A 1 163 ? -8.845 1.037 1.497 1.00 93.00 163 VAL A N 1
ATOM 1205 C CA . VAL A 1 163 ? -8.328 1.843 0.385 1.00 93.00 163 VAL A CA 1
ATOM 1206 C C . VAL A 1 163 ? -8.071 3.263 0.873 1.00 93.00 163 VAL A C 1
ATOM 1208 O O . VAL A 1 163 ? -8.917 3.855 1.540 1.00 93.00 163 VAL A O 1
ATOM 1211 N N . GLN A 1 164 ? -6.897 3.810 0.558 1.00 91.94 164 GLN A N 1
ATOM 1212 C CA . GLN A 1 164 ? -6.515 5.177 0.908 1.00 91.94 164 GLN A CA 1
ATOM 1213 C C . GLN A 1 164 ? -5.942 5.927 -0.290 1.00 91.94 164 GLN A C 1
ATOM 1215 O O . GLN A 1 164 ? -5.088 5.419 -1.018 1.00 91.94 164 GLN A O 1
ATOM 1220 N N . ALA A 1 165 ? -6.397 7.167 -0.468 1.00 91.75 165 ALA A N 1
ATOM 1221 C CA . ALA A 1 165 ? -5.891 8.078 -1.484 1.00 91.75 165 ALA A CA 1
ATOM 1222 C C . ALA A 1 165 ? -4.725 8.905 -0.923 1.00 91.75 165 ALA A C 1
ATOM 1224 O O . ALA A 1 165 ? -4.886 9.722 -0.017 1.00 91.75 165 ALA A O 1
ATOM 1225 N N . VAL A 1 166 ? -3.538 8.723 -1.492 1.00 90.81 166 VAL A N 1
ATOM 1226 C CA . VAL A 1 166 ? -2.321 9.453 -1.140 1.00 90.81 166 VAL A CA 1
ATOM 1227 C C . VAL A 1 166 ? -2.065 10.535 -2.180 1.00 90.81 166 VAL A C 1
ATOM 1229 O O . VAL A 1 166 ? -1.897 10.260 -3.367 1.00 90.81 166 VAL A O 1
ATOM 1232 N N . ALA A 1 167 ? -2.035 11.788 -1.736 1.00 87.81 167 ALA A N 1
ATOM 1233 C CA . ALA A 1 167 ? -1.769 12.917 -2.618 1.00 87.81 167 ALA A CA 1
ATOM 1234 C C . ALA A 1 167 ? -0.350 12.861 -3.211 1.00 87.81 167 ALA A C 1
ATOM 1236 O O . ALA A 1 167 ? 0.591 12.381 -2.576 1.00 87.81 167 ALA A O 1
ATOM 1237 N N . ALA A 1 168 ? -0.196 13.421 -4.412 1.00 86.44 168 ALA A N 1
ATOM 1238 C CA . ALA A 1 168 ? 1.114 13.661 -5.006 1.00 86.44 168 ALA A CA 1
ATOM 1239 C C . ALA A 1 168 ? 1.995 14.505 -4.059 1.00 86.44 168 ALA A C 1
ATOM 1241 O O . ALA A 1 168 ? 1.490 15.432 -3.404 1.00 86.44 168 ALA A O 1
ATOM 1242 N N . PRO A 1 169 ? 3.307 14.224 -3.969 1.00 84.38 169 PRO A N 1
ATOM 1243 C CA . PRO A 1 169 ? 4.209 15.063 -3.203 1.00 84.38 169 PRO A CA 1
ATOM 1244 C C . PRO A 1 169 ? 4.286 16.450 -3.852 1.00 84.38 169 PRO A C 1
ATOM 1246 O O . PRO A 1 169 ? 4.170 16.615 -5.065 1.00 84.38 169 PRO A O 1
ATOM 1249 N N . LYS A 1 170 ? 4.475 17.486 -3.029 1.00 75.69 170 LYS A N 1
ATOM 1250 C CA . LYS A 1 170 ? 4.649 18.855 -3.530 1.00 75.69 170 LYS A CA 1
ATOM 1251 C C . LYS A 1 170 ? 6.047 18.995 -4.132 1.00 75.69 170 LYS A C 1
ATOM 1253 O O . LYS A 1 170 ? 6.977 19.409 -3.439 1.00 75.69 170 LYS A O 1
ATOM 1258 N N . ASP A 1 171 ? 6.177 18.663 -5.410 1.00 66.00 171 ASP A N 1
ATOM 1259 C CA . ASP A 1 171 ? 7.410 18.811 -6.178 1.00 66.00 171 ASP A CA 1
ATOM 1260 C C . ASP A 1 171 ? 7.688 20.313 -6.391 1.00 66.00 171 ASP A C 1
ATOM 1262 O O .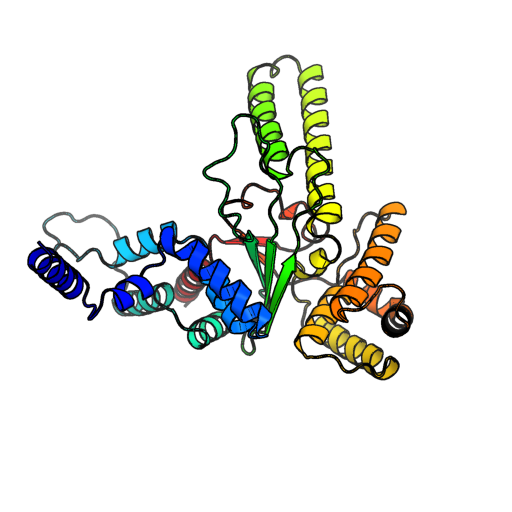 ASP A 1 171 ? 7.194 20.939 -7.326 1.00 66.00 171 ASP A O 1
ATOM 1266 N N . LYS A 1 172 ? 8.454 20.948 -5.492 1.00 60.66 172 LYS A N 1
ATOM 1267 C CA . LYS A 1 172 ? 8.858 22.367 -5.602 1.00 60.66 172 LYS A CA 1
ATOM 1268 C C . LYS A 1 172 ? 9.932 22.572 -6.688 1.00 60.66 172 LYS A C 1
ATOM 1270 O O . LYS A 1 172 ? 11.019 23.057 -6.390 1.00 60.66 172 LYS A O 1
ATOM 1275 N N . GLY A 1 173 ? 9.666 22.149 -7.924 1.00 58.25 173 GLY A N 1
ATOM 1276 C CA . GLY A 1 173 ? 10.625 22.221 -9.038 1.00 58.25 173 GLY A CA 1
ATOM 1277 C C . GLY A 1 173 ? 11.782 21.216 -8.949 1.00 58.25 173 GLY A C 1
ATOM 1278 O O . GLY A 1 173 ? 12.791 21.375 -9.630 1.00 58.25 173 GLY A O 1
ATOM 1279 N N . VAL A 1 174 ? 11.651 20.189 -8.106 1.00 64.69 174 VAL A N 1
ATOM 1280 C CA . VAL A 1 174 ? 12.612 19.083 -7.989 1.00 64.69 174 VAL A CA 1
ATOM 1281 C C . VAL A 1 174 ? 12.235 17.986 -8.990 1.00 64.69 174 VAL A C 1
ATOM 1283 O O . VAL A 1 174 ? 11.058 17.817 -9.304 1.00 64.69 174 VAL A O 1
ATOM 1286 N N . ARG A 1 175 ? 13.228 17.242 -9.497 1.00 73.00 175 ARG A N 1
ATOM 1287 C CA . ARG A 1 175 ? 12.989 16.070 -10.356 1.00 73.00 175 ARG A CA 1
ATOM 1288 C C . ARG A 1 175 ? 12.073 15.065 -9.654 1.00 73.00 175 ARG A C 1
ATOM 1290 O O . ARG A 1 175 ? 12.265 14.775 -8.474 1.00 73.00 175 ARG A O 1
ATOM 1297 N N . GLY A 1 176 ? 11.119 14.510 -10.400 1.00 81.06 176 GLY A N 1
ATOM 1298 C CA . GLY A 1 176 ? 10.219 13.481 -9.886 1.00 81.06 176 GLY A CA 1
ATOM 1299 C C . GLY A 1 176 ? 10.978 12.216 -9.470 1.00 81.06 176 GLY A C 1
ATOM 1300 O O . GLY A 1 176 ? 12.001 11.863 -10.064 1.00 81.06 176 GLY A O 1
ATOM 1301 N N . ILE A 1 177 ? 10.447 11.498 -8.475 1.00 87.62 177 ILE A N 1
ATOM 1302 C CA . ILE A 1 177 ? 11.076 10.299 -7.885 1.00 87.62 177 ILE A CA 1
ATOM 1303 C C . ILE A 1 177 ? 11.435 9.265 -8.962 1.00 87.62 177 ILE A C 1
ATOM 1305 O O . ILE A 1 177 ? 12.547 8.739 -8.994 1.00 87.62 177 ILE A O 1
ATOM 1309 N N . ARG A 1 178 ? 10.508 9.007 -9.891 1.00 85.94 178 ARG A N 1
ATOM 1310 C CA . ARG A 1 178 ? 10.710 8.060 -10.995 1.00 85.94 178 ARG A CA 1
ATOM 1311 C C . ARG A 1 178 ? 11.837 8.486 -11.930 1.00 85.94 178 ARG A C 1
ATOM 1313 O O . ARG A 1 178 ? 12.632 7.650 -12.346 1.00 85.94 178 ARG A O 1
ATOM 1320 N N . GLN A 1 179 ? 11.898 9.770 -12.267 1.00 87.44 179 GLN A N 1
ATOM 1321 C CA . GLN A 1 179 ? 12.906 10.287 -13.183 1.00 87.44 179 GLN A CA 1
ATOM 1322 C C . GLN A 1 179 ? 14.312 10.128 -12.598 1.00 87.44 179 GLN A C 1
ATOM 1324 O O . GLN A 1 179 ? 15.224 9.710 -13.303 1.00 87.44 179 GLN A O 1
ATOM 1329 N N . GLU A 1 180 ? 14.478 10.402 -11.303 1.00 90.56 180 GLU A N 1
ATOM 1330 C CA . GLU A 1 180 ? 15.761 10.215 -10.624 1.00 90.56 180 GLU A CA 1
ATOM 1331 C C . GLU A 1 180 ? 16.208 8.743 -10.645 1.00 90.56 180 GLU A C 1
ATOM 1333 O O . GLU A 1 180 ? 17.378 8.463 -10.891 1.00 90.56 180 GLU A O 1
ATOM 1338 N N . VAL A 1 181 ? 15.284 7.790 -10.475 1.00 91.44 181 VAL A N 1
ATOM 1339 C CA . VAL A 1 181 ? 15.598 6.353 -10.585 1.00 91.44 181 VAL A CA 1
ATOM 1340 C C . VAL A 1 181 ? 16.057 5.965 -11.989 1.00 91.44 181 VAL A C 1
ATOM 1342 O O . VAL A 1 181 ? 17.010 5.197 -12.124 1.00 91.44 181 VAL A O 1
ATOM 1345 N N . GLU A 1 182 ? 15.406 6.470 -13.037 1.00 90.44 182 GLU A N 1
ATOM 1346 C CA . GLU A 1 182 ? 15.820 6.162 -14.410 1.00 90.44 182 GLU A CA 1
ATOM 1347 C C . GLU A 1 182 ? 17.196 6.766 -14.734 1.00 90.44 182 GLU A C 1
ATOM 1349 O O . GLU A 1 182 ? 18.042 6.063 -15.285 1.00 90.44 182 GLU A O 1
ATOM 1354 N N . LEU A 1 183 ? 17.491 7.984 -14.266 1.00 91.69 183 LEU A N 1
ATOM 1355 C CA . LEU A 1 183 ? 18.832 8.576 -14.378 1.00 91.69 183 LEU A CA 1
ATOM 1356 C C . LEU A 1 183 ? 19.892 7.740 -13.652 1.00 91.69 183 LEU A C 1
ATOM 1358 O O . LEU A 1 183 ? 20.943 7.451 -14.218 1.00 91.69 183 LEU A O 1
ATOM 1362 N N . ILE A 1 184 ? 19.607 7.277 -12.430 1.00 93.38 184 ILE A N 1
ATOM 1363 C CA . ILE A 1 184 ? 20.514 6.382 -11.695 1.00 93.38 184 ILE A CA 1
ATOM 1364 C C . ILE A 1 184 ? 20.787 5.108 -12.508 1.00 93.38 184 ILE A C 1
ATOM 1366 O O . ILE A 1 184 ? 21.925 4.639 -12.553 1.00 93.38 184 ILE A O 1
ATOM 1370 N N . LYS A 1 185 ? 19.774 4.534 -13.172 1.00 91.50 185 LYS A N 1
ATOM 1371 C CA . LYS A 1 185 ? 19.953 3.346 -14.025 1.00 91.50 185 LYS A CA 1
ATOM 1372 C C . LYS A 1 185 ? 20.803 3.644 -15.255 1.00 91.50 185 LYS A C 1
ATOM 1374 O O . LYS A 1 185 ? 21.644 2.820 -15.610 1.00 91.50 185 LYS A O 1
ATOM 1379 N N . GLU A 1 186 ? 20.582 4.776 -15.913 1.00 92.69 186 GLU A N 1
ATOM 1380 C CA . GLU A 1 186 ? 21.353 5.209 -17.082 1.00 92.69 186 GLU A CA 1
ATOM 1381 C C . GLU A 1 186 ? 22.818 5.463 -16.722 1.00 92.69 186 GLU A C 1
ATOM 1383 O O . GLU A 1 186 ? 23.713 4.877 -17.331 1.00 92.69 186 GLU A O 1
ATOM 1388 N N . GLU A 1 187 ? 23.074 6.231 -15.666 1.00 92.31 187 GLU A N 1
ATOM 1389 C CA . GLU A 1 187 ? 24.424 6.493 -15.170 1.00 92.31 187 GLU A CA 1
ATOM 1390 C C . GLU A 1 187 ? 25.119 5.210 -14.706 1.00 92.31 187 GLU A C 1
ATOM 1392 O O . GLU A 1 187 ? 26.297 5.004 -14.990 1.00 92.31 187 GLU A O 1
ATOM 1397 N N . ASN A 1 188 ? 24.395 4.284 -14.070 1.00 92.12 188 ASN A N 1
ATOM 1398 C CA . ASN A 1 188 ? 24.952 2.984 -13.703 1.00 92.12 188 ASN A CA 1
ATOM 1399 C C . ASN A 1 188 ? 25.373 2.169 -14.942 1.00 92.12 188 ASN A C 1
ATOM 1401 O O . ASN A 1 188 ? 26.396 1.483 -14.912 1.00 92.12 188 ASN A O 1
ATOM 1405 N N . LYS A 1 189 ? 24.628 2.247 -16.055 1.00 91.44 189 LYS A N 1
ATOM 1406 C CA . LYS A 1 189 ? 25.033 1.606 -17.320 1.00 91.44 189 LYS A CA 1
ATOM 1407 C C . LYS A 1 189 ? 26.323 2.218 -17.867 1.00 91.44 189 LYS A C 1
ATOM 1409 O O . LYS A 1 189 ? 27.180 1.463 -18.316 1.00 91.44 189 LYS A O 1
ATOM 1414 N N . ILE A 1 190 ? 26.461 3.544 -17.812 1.00 89.50 190 ILE A N 1
ATOM 1415 C CA . ILE A 1 190 ? 27.662 4.268 -18.258 1.00 89.50 190 ILE A CA 1
ATOM 1416 C C . ILE A 1 190 ? 28.859 3.882 -17.384 1.00 89.50 190 ILE A C 1
ATOM 1418 O O . ILE A 1 190 ? 29.894 3.469 -17.899 1.00 89.50 190 ILE A O 1
ATOM 1422 N N . ILE A 1 191 ? 28.697 3.893 -16.056 1.00 88.88 191 ILE A N 1
ATOM 1423 C CA . ILE A 1 191 ? 29.786 3.587 -15.120 1.00 88.88 191 ILE A CA 1
ATOM 1424 C C . ILE A 1 191 ? 30.340 2.174 -15.316 1.00 88.88 191 ILE A C 1
ATOM 1426 O O . ILE A 1 191 ? 31.555 1.978 -15.303 1.00 88.88 191 ILE A O 1
ATOM 1430 N N . ASN A 1 192 ? 29.464 1.192 -15.546 1.00 85.31 192 ASN A N 1
ATOM 1431 C CA . ASN A 1 192 ? 29.877 -0.194 -15.784 1.00 85.31 192 ASN A CA 1
ATOM 1432 C C . ASN A 1 192 ? 30.551 -0.413 -17.155 1.00 85.31 192 ASN A C 1
ATOM 1434 O O . ASN A 1 192 ? 31.189 -1.455 -17.355 1.00 85.31 192 ASN A O 1
ATOM 1438 N N . LYS A 1 193 ? 30.396 0.521 -18.102 1.00 85.88 193 LYS A N 1
ATOM 1439 C CA . LYS A 1 193 ? 31.061 0.490 -19.411 1.00 85.88 193 LYS A CA 1
ATOM 1440 C C . LYS A 1 193 ? 32.394 1.237 -19.385 1.00 85.88 193 LYS A C 1
ATOM 1442 O O . LYS A 1 193 ? 33.406 0.639 -19.726 1.00 85.88 193 LYS A O 1
ATOM 1447 N N . AS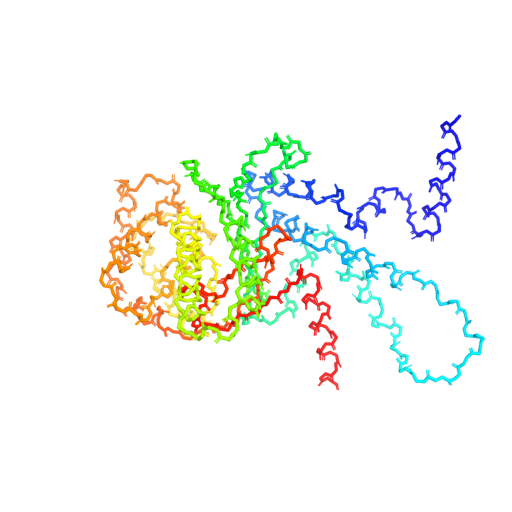P A 1 194 ? 32.397 2.483 -18.918 1.00 83.94 194 ASP A N 1
ATOM 1448 C CA . ASP A 1 194 ? 33.487 3.430 -19.193 1.00 83.94 194 ASP A CA 1
ATOM 1449 C C . ASP A 1 194 ? 34.560 3.483 -18.094 1.00 83.94 194 ASP A C 1
ATOM 1451 O O . ASP A 1 194 ? 35.693 3.883 -18.350 1.00 83.94 194 ASP A O 1
ATOM 1455 N N . TYR A 1 195 ? 34.234 3.076 -16.861 1.00 79.69 195 TYR A N 1
ATOM 1456 C CA . TYR A 1 195 ? 35.144 3.198 -15.710 1.00 79.69 195 TYR A CA 1
ATOM 1457 C C . TYR A 1 195 ? 35.563 1.856 -15.111 1.00 79.69 195 TYR A C 1
ATOM 1459 O O . TYR A 1 195 ? 36.095 1.825 -14.004 1.00 79.69 195 TYR A O 1
ATOM 1467 N N . ARG A 1 196 ? 35.356 0.746 -15.828 1.00 71.75 196 ARG A N 1
ATOM 1468 C CA . ARG A 1 196 ? 35.639 -0.605 -15.318 1.00 71.75 196 ARG A CA 1
ATOM 1469 C C . ARG A 1 196 ? 37.116 -0.797 -14.935 1.00 71.75 196 ARG A C 1
ATOM 1471 O O . ARG A 1 196 ? 37.393 -1.425 -13.919 1.00 71.75 196 ARG A O 1
ATOM 1478 N N . ASP A 1 197 ? 38.027 -0.171 -15.681 1.00 79.19 197 ASP A N 1
ATOM 1479 C CA . ASP A 1 197 ? 39.481 -0.266 -15.468 1.00 79.19 197 ASP A CA 1
ATOM 1480 C C . ASP A 1 197 ? 40.018 0.772 -14.461 1.00 79.19 197 ASP A C 1
ATOM 1482 O O . ASP A 1 197 ? 41.141 0.665 -13.972 1.00 79.19 197 ASP A O 1
ATOM 1486 N N . GLN A 1 198 ? 39.218 1.787 -14.109 1.00 84.62 198 GLN A N 1
ATOM 1487 C CA . GLN A 1 198 ? 39.598 2.859 -13.180 1.00 84.62 198 GLN A CA 1
ATOM 1488 C C . GLN A 1 198 ? 38.942 2.634 -11.816 1.00 84.62 198 GLN A C 1
ATOM 1490 O O . GLN A 1 198 ? 38.008 3.340 -11.429 1.00 84.62 198 GLN A O 1
ATOM 1495 N N . GLN A 1 199 ? 39.469 1.658 -11.074 1.00 84.06 199 GLN A N 1
ATOM 1496 C CA . GLN A 1 199 ? 38.892 1.130 -9.833 1.00 84.06 199 GLN A CA 1
ATOM 1497 C C . GLN A 1 199 ? 38.460 2.217 -8.829 1.00 84.06 199 GLN A C 1
ATOM 1499 O O . GLN A 1 199 ? 37.334 2.194 -8.338 1.00 84.06 199 GLN A O 1
ATOM 1504 N N . GLN A 1 200 ? 39.311 3.211 -8.554 1.00 86.50 200 GLN A N 1
ATOM 1505 C CA . GLN A 1 200 ? 38.994 4.258 -7.576 1.00 86.50 200 GLN A CA 1
ATOM 1506 C C . GLN A 1 200 ? 37.825 5.150 -8.026 1.00 86.50 200 GLN A C 1
ATOM 1508 O O . GLN A 1 200 ? 36.895 5.384 -7.258 1.00 86.50 200 GLN A O 1
ATOM 1513 N N . LYS A 1 201 ? 37.819 5.590 -9.292 1.00 86.94 201 LYS A N 1
ATOM 1514 C CA . LYS A 1 201 ? 36.719 6.393 -9.854 1.00 86.94 201 LYS A CA 1
ATOM 1515 C C . LYS A 1 201 ? 35.426 5.589 -9.958 1.00 86.94 201 LYS A C 1
ATOM 1517 O O . LYS A 1 201 ? 34.360 6.140 -9.691 1.00 86.94 201 LYS A O 1
ATOM 1522 N N . TYR A 1 202 ? 35.519 4.300 -10.295 1.00 90.50 202 TYR A N 1
ATOM 1523 C CA . TYR A 1 202 ? 34.382 3.383 -10.297 1.00 90.50 202 TYR A CA 1
ATOM 1524 C C . TYR A 1 202 ? 33.711 3.331 -8.922 1.00 90.50 202 TYR A C 1
ATOM 1526 O O . TYR A 1 202 ? 32.508 3.576 -8.822 1.00 90.50 202 TYR A O 1
ATOM 1534 N N . PHE A 1 203 ? 34.478 3.078 -7.857 1.00 89.06 203 PHE A N 1
ATOM 1535 C CA . PHE A 1 203 ? 33.926 2.987 -6.505 1.00 89.06 203 PHE A CA 1
ATOM 1536 C C . PHE A 1 203 ? 33.313 4.302 -6.034 1.00 89.06 203 PHE A C 1
ATOM 1538 O O . PHE A 1 203 ? 32.175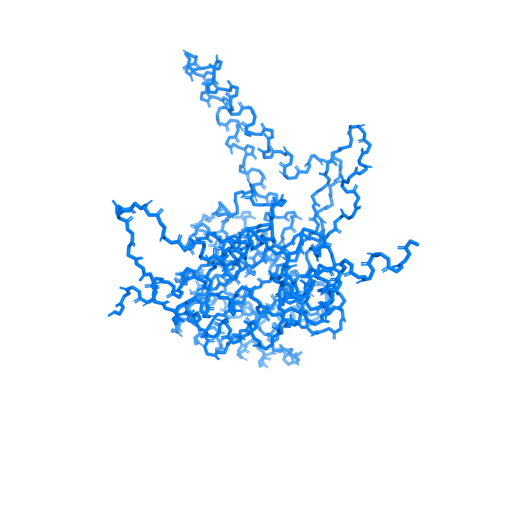 4.290 -5.570 1.00 89.06 203 PHE A O 1
ATOM 1545 N N . THR A 1 204 ? 33.997 5.434 -6.229 1.00 92.06 204 THR A N 1
ATOM 1546 C CA . THR A 1 204 ? 33.453 6.748 -5.855 1.00 92.06 204 THR A CA 1
ATOM 1547 C C . THR A 1 204 ? 32.135 7.040 -6.577 1.00 92.06 204 THR A C 1
ATOM 1549 O O . THR A 1 204 ? 31.166 7.466 -5.953 1.00 92.06 204 THR A O 1
ATOM 1552 N N . LYS A 1 205 ? 32.050 6.757 -7.884 1.00 90.69 205 LYS A N 1
ATOM 1553 C CA . LYS A 1 205 ? 30.817 6.965 -8.656 1.00 90.69 205 LYS A CA 1
ATOM 1554 C C . LYS A 1 205 ? 29.696 6.005 -8.256 1.00 90.69 205 LYS A C 1
ATOM 1556 O O . LYS A 1 205 ? 28.535 6.406 -8.194 1.00 90.69 205 LYS A O 1
ATOM 1561 N N . ARG A 1 206 ? 30.010 4.746 -7.941 1.00 91.12 206 ARG A N 1
ATOM 1562 C CA . ARG A 1 206 ? 29.016 3.779 -7.441 1.00 91.12 206 ARG A CA 1
ATOM 1563 C C . ARG A 1 206 ? 28.508 4.151 -6.052 1.00 91.12 206 ARG A C 1
ATOM 1565 O O . ARG A 1 206 ? 27.319 3.982 -5.791 1.00 91.12 206 ARG A O 1
ATOM 1572 N N . GLU A 1 207 ? 29.367 4.690 -5.194 1.00 93.69 207 GLU A N 1
ATOM 1573 C CA . GLU A 1 207 ? 28.973 5.217 -3.889 1.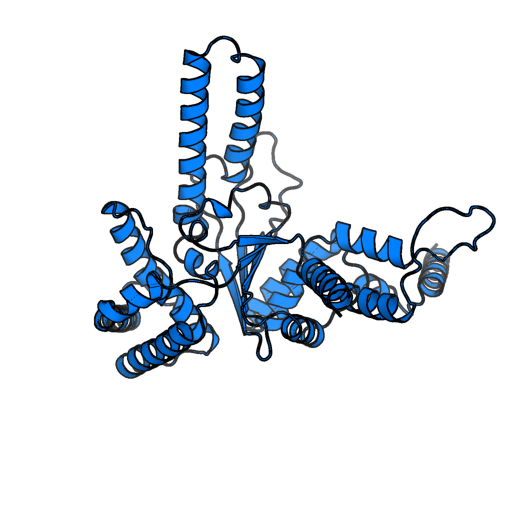00 93.69 207 GLU A CA 1
ATOM 1574 C C . GLU A 1 207 ? 28.051 6.438 -4.024 1.00 93.69 207 GLU A C 1
ATOM 1576 O O . GLU A 1 207 ? 27.017 6.499 -3.358 1.00 93.69 207 GLU A O 1
ATOM 1581 N N . GLU A 1 208 ? 28.355 7.360 -4.943 1.00 94.50 208 GLU A N 1
ATOM 1582 C CA . GLU A 1 208 ? 27.493 8.502 -5.274 1.00 94.50 208 GLU A CA 1
ATOM 1583 C C . GLU A 1 208 ? 26.087 8.040 -5.701 1.00 94.50 208 GLU A C 1
ATOM 1585 O O . GLU A 1 208 ? 25.081 8.497 -5.148 1.00 94.50 208 GLU A O 1
ATOM 1590 N N . LEU A 1 209 ? 26.004 7.071 -6.622 1.00 93.31 209 LEU A N 1
ATOM 1591 C CA . LEU A 1 209 ? 24.728 6.491 -7.052 1.00 93.31 209 LEU A CA 1
ATOM 1592 C C . LEU A 1 209 ? 23.989 5.775 -5.917 1.00 93.31 209 LEU A C 1
ATOM 1594 O O . LEU A 1 209 ? 22.769 5.900 -5.803 1.00 93.31 209 LEU A O 1
ATOM 1598 N N . ASN A 1 210 ? 24.706 5.050 -5.059 1.00 94.50 210 ASN A N 1
ATOM 1599 C CA . ASN A 1 210 ? 24.120 4.391 -3.895 1.00 94.50 210 ASN A CA 1
ATOM 1600 C C . ASN A 1 210 ? 23.510 5.411 -2.920 1.00 94.50 210 ASN A C 1
ATOM 1602 O O . ASN A 1 210 ? 22.403 5.218 -2.421 1.00 94.50 210 ASN A O 1
ATOM 1606 N N . ASN A 1 211 ? 24.197 6.529 -2.678 1.00 94.44 211 ASN A N 1
ATOM 1607 C CA . ASN A 1 211 ? 23.692 7.599 -1.819 1.00 94.44 211 ASN A CA 1
ATOM 1608 C C . ASN A 1 211 ? 22.467 8.292 -2.431 1.00 94.44 211 ASN A C 1
ATOM 1610 O O . ASN A 1 211 ? 21.490 8.533 -1.722 1.00 94.44 211 ASN A O 1
ATOM 1614 N N . ARG A 1 212 ? 22.460 8.530 -3.749 1.00 94.38 212 ARG A N 1
ATOM 1615 C CA . ARG A 1 212 ? 21.275 9.038 -4.462 1.00 94.38 212 ARG A CA 1
ATOM 1616 C C . ARG A 1 212 ? 20.090 8.082 -4.353 1.00 94.38 212 ARG A C 1
ATOM 1618 O O . ARG A 1 212 ? 18.987 8.528 -4.050 1.00 94.38 212 ARG A O 1
ATOM 1625 N N . LEU A 1 213 ? 20.313 6.775 -4.502 1.00 94.00 213 LEU A N 1
ATOM 1626 C CA . LEU A 1 213 ? 19.263 5.767 -4.341 1.00 94.00 213 LEU A CA 1
ATOM 1627 C C . LEU A 1 213 ? 18.688 5.754 -2.915 1.00 94.00 213 LEU A C 1
ATOM 1629 O O . LEU A 1 213 ? 17.472 5.714 -2.747 1.00 94.00 213 LEU A O 1
ATOM 1633 N N . LYS A 1 214 ? 19.534 5.872 -1.882 1.00 92.25 214 LYS A N 1
ATOM 1634 C CA . LYS A 1 214 ? 19.074 6.021 -0.487 1.00 92.25 214 LYS A CA 1
ATOM 1635 C C . LYS A 1 214 ? 18.206 7.268 -0.301 1.00 92.25 214 LYS A C 1
ATOM 1637 O O . LYS A 1 214 ? 17.186 7.203 0.382 1.00 92.25 214 LYS A O 1
ATOM 1642 N N . CYS A 1 215 ? 18.578 8.391 -0.919 1.00 90.94 215 CYS A N 1
ATOM 1643 C CA . CYS A 1 215 ? 17.770 9.611 -0.897 1.00 90.94 215 CYS A CA 1
ATOM 1644 C C . CYS A 1 215 ? 16.418 9.415 -1.594 1.00 90.94 215 CYS A C 1
ATOM 1646 O O . CYS A 1 215 ? 15.408 9.878 -1.076 1.00 90.94 215 CYS A O 1
ATOM 1648 N N . VAL A 1 216 ? 16.377 8.701 -2.724 1.00 92.25 216 VAL A N 1
ATOM 1649 C CA . VAL A 1 216 ? 15.125 8.360 -3.419 1.00 92.25 216 VAL A CA 1
ATOM 1650 C C . VAL A 1 216 ? 14.198 7.550 -2.513 1.00 92.25 216 VAL A C 1
ATOM 1652 O O . VAL A 1 216 ? 13.042 7.933 -2.349 1.00 92.25 216 VAL A O 1
ATOM 1655 N N . VAL A 1 217 ? 14.700 6.477 -1.892 1.00 91.94 217 VAL A N 1
ATOM 1656 C CA . VAL A 1 217 ? 13.910 5.642 -0.965 1.00 91.94 217 VAL A CA 1
ATOM 1657 C C . VAL A 1 217 ? 13.373 6.489 0.189 1.00 91.94 217 VAL A C 1
ATOM 1659 O O . VAL A 1 217 ? 12.179 6.463 0.476 1.00 91.94 217 VAL A O 1
ATOM 1662 N N . ARG A 1 218 ? 14.217 7.342 0.779 1.00 89.12 218 ARG A N 1
ATOM 1663 C CA . ARG A 1 218 ? 13.795 8.252 1.851 1.00 89.12 218 ARG A CA 1
ATOM 1664 C C . ARG A 1 218 ? 12.724 9.248 1.394 1.00 89.12 218 ARG A C 1
ATOM 1666 O O . ARG A 1 218 ? 11.811 9.560 2.154 1.00 89.12 218 ARG A O 1
ATOM 1673 N N . SER A 1 219 ? 12.815 9.755 0.166 1.00 89.62 219 SER A N 1
ATOM 1674 C CA . SER A 1 219 ? 11.800 10.641 -0.417 1.00 89.62 219 SER A CA 1
ATOM 1675 C C . SER A 1 219 ? 10.468 9.916 -0.637 1.00 89.62 219 SER A C 1
ATOM 1677 O O . SER A 1 219 ? 9.418 10.497 -0.360 1.00 89.62 219 SER A O 1
ATOM 1679 N N . MET A 1 220 ? 10.489 8.647 -1.066 1.00 91.00 220 MET A N 1
ATOM 1680 C CA . MET A 1 220 ? 9.277 7.817 -1.146 1.00 91.00 220 MET A CA 1
ATOM 1681 C C . MET A 1 220 ? 8.607 7.689 0.229 1.00 91.00 220 MET A C 1
ATOM 1683 O O . MET A 1 220 ? 7.400 7.876 0.350 1.00 91.00 220 MET A O 1
ATOM 1687 N N . GLU A 1 221 ? 9.386 7.452 1.281 1.00 88.38 221 GLU A N 1
ATOM 1688 C CA . GLU A 1 221 ? 8.876 7.272 2.645 1.00 88.38 221 GLU A CA 1
ATOM 1689 C C . GLU A 1 221 ? 8.356 8.577 3.265 1.00 88.38 221 GLU A C 1
ATOM 1691 O O . GLU A 1 221 ? 7.239 8.628 3.773 1.00 88.38 221 GLU A O 1
ATOM 1696 N N . VAL A 1 222 ? 9.151 9.649 3.228 1.00 85.44 222 VAL A N 1
ATOM 1697 C CA . VAL A 1 222 ? 8.892 10.870 4.011 1.00 85.44 222 VAL A CA 1
ATOM 1698 C C . VAL A 1 222 ? 8.089 11.910 3.237 1.00 85.44 222 VAL A C 1
ATOM 1700 O O . VAL A 1 222 ? 7.291 12.626 3.839 1.00 85.44 222 VAL A O 1
ATOM 1703 N N . ALA A 1 223 ? 8.295 12.034 1.923 1.00 87.00 223 ALA A N 1
ATOM 1704 C CA . ALA A 1 223 ? 7.634 13.064 1.120 1.00 87.00 223 ALA A CA 1
ATOM 1705 C C . ALA A 1 223 ? 6.376 12.539 0.421 1.00 87.00 223 ALA A C 1
ATOM 1707 O O . ALA A 1 223 ? 5.383 13.264 0.352 1.00 87.00 223 ALA 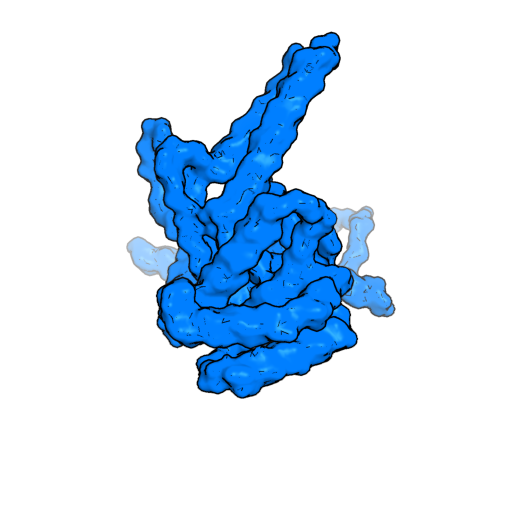A O 1
ATOM 1708 N N . TRP A 1 224 ? 6.413 11.298 -0.072 1.00 90.06 224 TRP A N 1
ATOM 1709 C CA . TRP A 1 224 ? 5.320 10.728 -0.858 1.00 90.06 224 TRP A CA 1
ATOM 1710 C C . TRP A 1 224 ? 4.293 9.993 0.006 1.00 90.06 224 TRP A C 1
ATOM 1712 O O . TRP A 1 224 ? 3.154 10.439 0.106 1.00 90.06 224 TRP A O 1
ATOM 1722 N N . LEU A 1 225 ? 4.693 8.911 0.678 1.00 89.75 225 LEU A N 1
ATOM 1723 C CA . LEU A 1 225 ? 3.784 8.065 1.460 1.00 89.75 225 LEU A CA 1
ATOM 1724 C C . LEU A 1 225 ? 3.487 8.648 2.844 1.00 89.75 225 LEU A C 1
ATOM 1726 O O . LEU A 1 225 ? 2.358 8.570 3.328 1.00 89.75 225 LEU A O 1
ATOM 1730 N N . ARG A 1 226 ? 4.478 9.295 3.467 1.00 88.06 226 ARG A N 1
ATOM 1731 C CA . ARG A 1 226 ? 4.353 9.958 4.770 1.00 88.06 226 ARG A CA 1
ATOM 1732 C C . ARG A 1 226 ? 3.864 8.965 5.835 1.00 88.06 226 ARG A C 1
ATOM 1734 O O . ARG A 1 226 ? 4.479 7.927 6.061 1.00 88.06 226 ARG A O 1
ATOM 1741 N N . HIS A 1 227 ? 2.740 9.271 6.476 1.00 86.50 227 HIS A N 1
ATOM 1742 C CA . HIS A 1 227 ? 2.115 8.426 7.486 1.00 86.50 227 HIS A CA 1
ATOM 1743 C C . HIS A 1 227 ? 1.420 7.183 6.910 1.00 86.50 227 HIS A C 1
ATOM 1745 O O . HIS A 1 227 ? 1.131 6.262 7.664 1.00 86.50 227 HIS A O 1
ATOM 1751 N N . TRP A 1 228 ? 1.185 7.112 5.595 1.00 90.75 228 TRP A N 1
ATOM 1752 C CA . TRP A 1 228 ? 0.524 5.965 4.962 1.00 90.75 228 TRP A CA 1
ATOM 1753 C C . TRP A 1 228 ? 1.435 4.751 4.763 1.00 90.75 228 TRP A C 1
ATOM 1755 O O . TRP A 1 228 ? 0.960 3.704 4.332 1.00 90.75 228 TRP A O 1
ATOM 1765 N N . CYS A 1 229 ? 2.722 4.843 5.121 1.00 89.88 229 CYS A N 1
ATOM 1766 C CA . CYS A 1 229 ? 3.632 3.695 5.121 1.00 89.88 229 CYS A CA 1
ATOM 1767 C C . CYS A 1 229 ? 3.081 2.510 5.936 1.00 89.88 229 CYS A C 1
ATOM 1769 O O . CYS A 1 229 ? 3.307 1.367 5.556 1.00 89.88 229 CYS A O 1
ATOM 1771 N N . CYS A 1 230 ? 2.306 2.761 7.000 1.00 89.19 230 CYS A N 1
ATOM 1772 C CA . CYS A 1 230 ? 1.707 1.712 7.831 1.00 89.19 230 CYS A CA 1
ATOM 1773 C C . CYS A 1 230 ? 0.770 0.757 7.064 1.00 89.19 230 CYS A C 1
ATOM 1775 O O . CYS A 1 230 ? 0.548 -0.363 7.512 1.00 89.19 230 CYS A O 1
ATOM 1777 N N . LEU A 1 231 ? 0.255 1.156 5.895 1.00 92.19 231 LEU A N 1
ATOM 1778 C CA . LEU A 1 231 ? -0.585 0.305 5.044 1.00 92.19 231 LEU A CA 1
ATOM 1779 C C . LEU A 1 231 ? 0.198 -0.792 4.316 1.00 92.19 231 LEU A C 1
ATOM 1781 O O . LEU A 1 231 ? -0.402 -1.740 3.818 1.00 92.19 231 LEU A O 1
ATOM 1785 N N . LEU A 1 232 ? 1.523 -0.666 4.231 1.00 93.38 232 LEU A N 1
ATOM 1786 C CA . LEU A 1 232 ? 2.381 -1.628 3.534 1.00 93.38 232 LEU A CA 1
ATOM 1787 C C . LEU A 1 232 ? 2.760 -2.829 4.419 1.00 93.38 232 LEU A C 1
ATOM 1789 O O . LEU A 1 232 ? 3.499 -3.716 3.999 1.00 93.38 232 LEU A O 1
ATOM 1793 N N . VAL A 1 233 ? 2.294 -2.842 5.663 1.00 90.38 233 VAL A N 1
ATOM 1794 C CA . VAL A 1 233 ? 2.720 -3.784 6.693 1.00 90.38 233 VAL A CA 1
ATOM 1795 C C . VAL A 1 233 ? 1.910 -5.082 6.624 1.00 90.38 233 VAL A C 1
ATOM 1797 O O . VAL A 1 233 ? 0.681 -5.056 6.488 1.00 90.38 233 VAL A O 1
ATOM 1800 N N . GLY A 1 234 ? 2.606 -6.217 6.749 1.00 91.44 234 GLY A N 1
ATOM 1801 C CA . GLY A 1 234 ? 1.991 -7.541 6.818 1.00 91.44 234 GLY A CA 1
ATOM 1802 C C . GLY A 1 234 ? 1.227 -7.775 8.117 1.00 91.44 234 GLY A C 1
ATOM 1803 O O . GLY A 1 234 ? 1.489 -7.134 9.143 1.00 91.44 234 GLY A O 1
ATOM 1804 N N . SER A 1 235 ? 0.267 -8.698 8.067 1.00 91.25 235 SER A N 1
ATOM 1805 C CA . SER A 1 235 ? -0.434 -9.181 9.256 1.00 91.25 235 SER A CA 1
ATOM 1806 C C . SER A 1 235 ? 0.541 -9.811 10.256 1.00 91.25 235 SER A C 1
ATOM 1808 O O . SER A 1 235 ? 1.624 -10.283 9.899 1.00 91.25 235 SER A O 1
ATOM 1810 N N . LEU A 1 236 ? 0.167 -9.761 11.530 1.00 91.88 236 LEU A N 1
ATOM 1811 C CA . LEU A 1 236 ? 0.908 -10.401 12.611 1.00 91.88 236 LEU A CA 1
ATOM 1812 C C . LEU A 1 236 ? 0.534 -11.886 12.707 1.00 91.88 236 LEU A C 1
ATOM 1814 O O . LEU A 1 236 ? -0.515 -12.302 12.213 1.00 91.88 236 LEU A O 1
ATOM 1818 N N . ASP A 1 237 ? 1.375 -12.670 13.382 1.00 90.44 237 ASP A N 1
ATOM 1819 C CA . ASP A 1 237 ? 1.008 -14.020 13.825 1.00 90.44 237 ASP A CA 1
ATOM 1820 C C . ASP A 1 237 ? -0.235 -13.982 14.736 1.00 90.44 237 ASP A C 1
ATOM 1822 O O . ASP A 1 237 ? -0.485 -12.987 15.420 1.00 90.44 237 ASP A O 1
ATOM 1826 N N . ALA A 1 238 ? -0.993 -15.078 14.796 1.00 88.44 238 ALA A N 1
ATOM 1827 C CA . ALA A 1 238 ? -2.276 -15.157 15.496 1.00 88.44 238 ALA A CA 1
ATOM 1828 C C . ALA A 1 238 ? -2.204 -14.684 16.962 1.00 88.44 238 ALA A C 1
ATOM 1830 O O . ALA A 1 238 ? -3.108 -14.002 17.448 1.00 88.44 238 ALA A O 1
ATOM 1831 N N . ARG A 1 239 ? -1.106 -14.994 17.669 1.00 90.31 239 ARG A N 1
ATOM 1832 C CA . ARG A 1 239 ? -0.905 -14.561 19.065 1.00 90.31 239 ARG A CA 1
ATOM 1833 C C . ARG A 1 239 ? -0.741 -13.050 19.196 1.00 90.31 239 ARG A C 1
ATOM 1835 O O . ARG A 1 239 ? -1.325 -12.437 20.087 1.00 90.31 239 ARG A O 1
ATOM 1842 N N . ASP A 1 240 ? 0.063 -12.454 18.324 1.00 92.88 240 ASP A N 1
ATOM 1843 C CA . ASP A 1 240 ? 0.335 -11.018 18.353 1.00 92.88 240 ASP A CA 1
ATOM 1844 C C . ASP A 1 240 ? -0.837 -10.219 17.762 1.00 92.88 240 ASP A C 1
ATOM 1846 O O . ASP A 1 240 ? -1.102 -9.105 18.207 1.00 92.88 240 ASP A O 1
ATOM 1850 N N . GLN A 1 241 ? -1.602 -10.816 16.845 1.00 91.06 241 GLN A N 1
ATOM 1851 C CA . GLN A 1 241 ? -2.863 -10.280 16.337 1.00 91.06 241 GLN A CA 1
ATOM 1852 C C . GLN A 1 241 ? -3.933 -10.194 17.440 1.00 91.06 241 GLN A C 1
ATOM 1854 O O . GLN A 1 241 ? -4.568 -9.152 17.587 1.00 91.06 241 GLN A O 1
ATOM 1859 N N . CYS A 1 242 ? -4.077 -11.230 18.276 1.00 92.12 242 CYS A N 1
ATOM 1860 C CA . CYS A 1 242 ? -4.977 -11.195 19.437 1.00 92.12 242 CYS A CA 1
ATOM 1861 C C . CYS A 1 242 ? -4.590 -10.069 20.409 1.00 92.12 242 CYS A C 1
ATOM 1863 O O . CYS A 1 242 ? -5.432 -9.276 20.829 1.00 92.12 242 CYS A O 1
ATOM 1865 N N . LEU A 1 243 ? -3.291 -9.930 20.706 1.00 93.88 243 LEU A N 1
ATOM 1866 C CA . LEU A 1 243 ? -2.799 -8.836 21.546 1.00 93.88 243 LEU A CA 1
ATOM 1867 C C . LEU A 1 243 ? -3.079 -7.460 20.923 1.00 93.88 243 LEU A C 1
ATOM 1869 O O . LEU A 1 243 ? -3.461 -6.532 21.633 1.00 93.88 243 LEU A O 1
ATOM 1873 N N . LEU A 1 244 ? -2.901 -7.316 19.608 1.00 92.88 244 LEU A N 1
ATOM 1874 C CA . LEU A 1 244 ? -3.189 -6.079 18.886 1.00 92.88 244 LEU A CA 1
ATOM 1875 C C . LEU A 1 244 ? -4.665 -5.682 19.016 1.00 92.88 244 LEU A C 1
ATOM 1877 O O . LEU A 1 244 ? -4.971 -4.508 19.238 1.00 92.88 244 LEU A O 1
ATOM 1881 N N . GLU A 1 245 ? -5.578 -6.644 18.903 1.00 92.19 245 GLU A N 1
ATOM 1882 C CA . GLU A 1 245 ? -7.018 -6.431 19.058 1.00 92.19 245 GLU A CA 1
ATOM 1883 C C . GLU A 1 245 ? -7.383 -6.016 20.486 1.00 92.19 245 GLU A C 1
ATOM 1885 O O . GLU A 1 245 ? -8.090 -5.022 20.672 1.00 92.19 245 GLU A O 1
ATOM 1890 N N . GLU A 1 246 ? -6.827 -6.686 21.496 1.00 93.19 246 GLU A N 1
ATOM 1891 C CA . GLU A 1 246 ? -7.013 -6.326 22.904 1.00 93.19 246 GLU A CA 1
ATOM 1892 C C . GLU A 1 246 ? -6.477 -4.924 23.222 1.00 93.19 246 GLU A C 1
ATOM 1894 O O . GLU A 1 246 ? -7.164 -4.118 23.855 1.00 93.19 246 GLU A O 1
ATOM 1899 N N . THR A 1 247 ? -5.263 -4.600 22.767 1.00 92.81 247 THR A N 1
ATOM 1900 C CA . THR A 1 247 ? -4.667 -3.267 22.938 1.00 92.81 247 THR A CA 1
ATOM 1901 C C . THR A 1 247 ? -5.503 -2.203 22.241 1.00 92.81 247 THR A C 1
ATOM 1903 O O . THR A 1 247 ? -5.755 -1.143 22.813 1.00 92.81 247 THR A O 1
ATOM 1906 N N . THR A 1 248 ? -5.997 -2.490 21.036 1.00 92.25 248 THR A N 1
ATOM 1907 C CA . THR A 1 248 ? -6.901 -1.585 20.318 1.00 92.25 248 THR A CA 1
ATOM 1908 C C . THR A 1 248 ? -8.177 -1.349 21.124 1.00 92.25 248 THR A C 1
ATOM 1910 O O . THR A 1 248 ? -8.577 -0.201 21.305 1.00 92.25 248 THR A O 1
ATOM 1913 N N . ALA A 1 249 ? -8.792 -2.401 21.672 1.00 91.75 249 ALA A N 1
ATOM 1914 C CA . ALA A 1 249 ? -9.991 -2.280 22.498 1.00 91.75 249 ALA A CA 1
ATOM 1915 C C . ALA A 1 249 ? -9.752 -1.425 23.756 1.00 91.75 249 ALA A C 1
ATOM 1917 O O . ALA A 1 249 ? -10.576 -0.561 24.065 1.00 91.75 249 ALA A O 1
ATOM 1918 N N . ARG A 1 250 ? -8.606 -1.591 24.436 1.00 91.94 250 ARG A N 1
ATOM 1919 C CA . ARG A 1 250 ? -8.218 -0.756 25.591 1.00 91.94 250 ARG A CA 1
ATOM 1920 C C . ARG A 1 250 ? -8.052 0.717 25.213 1.00 91.94 250 ARG A C 1
ATOM 1922 O O . ARG A 1 250 ? -8.625 1.583 25.869 1.00 91.94 250 ARG A O 1
ATOM 1929 N N . ILE A 1 251 ? -7.348 1.005 24.115 1.00 90.62 251 ILE A N 1
ATOM 1930 C CA . ILE A 1 251 ? -7.161 2.377 23.611 1.00 90.62 251 ILE A CA 1
ATOM 1931 C C . ILE A 1 251 ? -8.514 3.035 23.295 1.00 90.62 251 ILE A C 1
ATOM 1933 O O . ILE A 1 251 ? -8.730 4.209 23.610 1.00 90.62 251 ILE A O 1
ATOM 1937 N N . LEU A 1 252 ? -9.443 2.292 22.686 1.00 89.44 252 LEU A N 1
ATOM 1938 C CA . LEU A 1 252 ? -10.768 2.807 22.334 1.00 89.44 252 LEU A CA 1
ATOM 1939 C C . LEU A 1 252 ? -11.664 3.030 23.557 1.00 89.44 252 LEU A C 1
ATOM 1941 O O . LEU A 1 252 ? -12.375 4.038 23.599 1.00 89.44 252 LEU A O 1
ATOM 1945 N N . ALA A 1 253 ? -11.593 2.150 24.560 1.00 88.12 253 ALA A N 1
ATOM 1946 C CA . ALA A 1 253 ? -12.304 2.317 25.827 1.00 88.12 253 ALA A CA 1
ATOM 1947 C C . ALA A 1 253 ? -11.890 3.616 26.544 1.00 88.12 253 ALA A C 1
ATOM 1949 O O . ALA A 1 253 ? -12.744 4.343 27.056 1.00 88.12 253 ALA A O 1
ATOM 1950 N N . ASP A 1 254 ? -10.599 3.953 26.491 1.00 85.69 254 ASP A N 1
ATOM 1951 C CA . ASP A 1 254 ? -10.043 5.182 27.064 1.00 85.69 254 ASP A CA 1
ATOM 1952 C C . ASP A 1 254 ? -10.483 6.452 26.316 1.00 85.69 254 ASP A C 1
ATOM 1954 O O . ASP A 1 254 ? -10.696 7.503 26.927 1.00 85.69 254 ASP A O 1
ATOM 1958 N N . CYS A 1 255 ? -10.619 6.384 24.989 1.00 78.31 255 CYS A N 1
ATOM 1959 C CA . CYS A 1 255 ? -10.825 7.573 24.158 1.00 78.31 255 CYS A CA 1
ATOM 1960 C C . CYS A 1 255 ? -12.285 7.997 23.994 1.00 78.31 255 CYS A C 1
ATOM 1962 O O . CYS A 1 255 ? -12.523 9.150 23.630 1.00 78.31 255 CYS A O 1
ATOM 1964 N N . LYS A 1 256 ? -13.256 7.099 24.226 1.00 76.12 256 LYS A N 1
ATOM 1965 C CA . LYS A 1 256 ? -14.698 7.326 23.969 1.00 76.12 256 LYS A CA 1
ATOM 1966 C C . LYS A 1 256 ? -14.998 7.913 22.575 1.00 76.12 256 LYS A C 1
ATOM 1968 O O . LYS A 1 256 ? -15.999 8.603 22.393 1.00 76.12 256 LYS A O 1
ATOM 1973 N N . VAL A 1 257 ? -14.125 7.675 21.595 1.00 75.38 257 VAL A N 1
ATOM 1974 C CA . VAL A 1 257 ? -14.297 8.145 20.214 1.00 75.38 257 VAL A CA 1
ATOM 1975 C C . VAL A 1 257 ? -14.904 6.994 19.413 1.00 75.38 257 VAL A C 1
ATOM 1977 O O . VAL A 1 257 ? -14.279 5.933 19.344 1.00 75.38 257 VAL A O 1
ATOM 1980 N N . PRO A 1 258 ? -16.094 7.163 18.812 1.00 79.88 258 PRO A N 1
ATOM 1981 C CA . PRO A 1 258 ? -16.644 6.146 17.932 1.00 79.88 258 PRO A CA 1
ATOM 1982 C C . PRO A 1 258 ? -15.789 6.080 16.663 1.00 79.88 258 PRO A C 1
ATOM 1984 O O . PRO A 1 258 ? -15.634 7.080 15.964 1.00 79.88 258 PRO A O 1
ATOM 1987 N N . LEU A 1 259 ? -15.221 4.908 16.385 1.00 83.94 259 LEU A N 1
ATOM 1988 C CA . LEU A 1 259 ? -14.508 4.626 15.141 1.00 83.94 259 LEU A CA 1
ATOM 1989 C C . LEU A 1 259 ? -15.296 3.620 14.308 1.00 83.94 259 LEU A C 1
ATOM 1991 O O . LEU A 1 259 ? -15.820 2.643 14.850 1.00 83.94 259 LEU A O 1
ATOM 1995 N N . THR A 1 260 ? -15.321 3.834 12.994 1.00 85.31 260 THR A N 1
ATOM 1996 C CA . THR A 1 260 ? -15.792 2.831 12.032 1.00 85.31 260 THR A CA 1
ATOM 1997 C C . THR A 1 260 ? -14.838 1.638 11.992 1.00 85.31 260 THR A C 1
ATOM 1999 O O . THR A 1 260 ? -13.682 1.738 12.408 1.00 85.31 260 THR A O 1
ATOM 2002 N N . ASP A 1 261 ? -15.281 0.497 11.472 1.00 84.25 261 ASP A N 1
ATOM 2003 C CA . ASP A 1 261 ? -14.432 -0.699 11.426 1.00 84.25 261 ASP A CA 1
ATOM 2004 C C . ASP A 1 261 ? -13.195 -0.504 10.536 1.00 84.25 261 ASP A C 1
ATOM 2006 O O . ASP A 1 261 ? -12.092 -0.897 10.917 1.00 84.25 261 ASP A O 1
ATOM 2010 N N . THR A 1 262 ? -13.320 0.238 9.432 1.00 82.44 262 THR A N 1
ATOM 2011 C CA . THR A 1 262 ? -12.176 0.658 8.604 1.00 82.44 262 THR A CA 1
ATOM 2012 C C . THR A 1 262 ? -11.197 1.534 9.387 1.00 82.44 262 THR A C 1
ATOM 2014 O O . THR A 1 262 ? -9.982 1.371 9.280 1.00 82.44 262 THR A O 1
ATOM 2017 N N . GLN A 1 263 ? -11.697 2.448 10.225 1.00 88.19 263 GLN A N 1
ATOM 2018 C CA . GLN A 1 263 ? -10.838 3.261 11.084 1.00 88.19 263 GLN A CA 1
ATOM 2019 C C . GLN A 1 263 ? -10.139 2.418 12.161 1.00 88.19 263 GLN A C 1
ATOM 2021 O O . GLN A 1 263 ? -8.967 2.648 12.457 1.00 88.19 263 GLN A O 1
ATOM 2026 N N . LYS A 1 264 ? -10.802 1.405 12.725 1.00 89.00 264 LYS A N 1
ATOM 2027 C CA . LYS A 1 264 ? -10.159 0.476 13.670 1.00 89.00 264 LYS A CA 1
ATOM 2028 C C . LYS A 1 264 ? -9.019 -0.298 13.004 1.00 89.00 264 LYS A C 1
ATOM 2030 O O . LYS A 1 264 ? -7.940 -0.391 13.581 1.00 89.00 264 LYS A O 1
ATOM 2035 N N . GLN A 1 265 ? -9.219 -0.775 11.777 1.00 87.25 265 GLN A N 1
ATOM 2036 C CA . GLN A 1 265 ? -8.189 -1.462 10.985 1.00 87.25 265 GLN A CA 1
ATOM 2037 C C . GLN A 1 265 ? -6.987 -0.557 10.684 1.00 87.25 265 GLN A C 1
ATOM 2039 O O . GLN A 1 265 ? -5.830 -0.953 10.836 1.00 87.25 265 GLN A O 1
ATOM 2044 N N . LEU A 1 266 ? -7.242 0.699 10.317 1.00 89.31 266 LEU A N 1
ATOM 2045 C CA . LEU A 1 266 ? -6.183 1.693 10.140 1.00 89.31 266 LEU A CA 1
ATOM 2046 C C . LEU A 1 266 ? -5.435 1.967 11.445 1.00 89.31 266 LEU A C 1
ATOM 2048 O O . LEU A 1 266 ? -4.208 2.038 11.437 1.00 89.31 266 LEU A O 1
ATOM 2052 N N . LEU A 1 267 ? -6.148 2.088 12.568 1.00 91.19 267 LEU A N 1
ATOM 2053 C CA . LEU A 1 267 ? -5.534 2.265 13.881 1.00 91.19 267 LEU A CA 1
ATOM 2054 C C . LEU A 1 267 ? -4.620 1.084 14.222 1.00 91.19 267 LEU A C 1
ATOM 2056 O O . LEU A 1 267 ? -3.480 1.310 14.619 1.00 91.19 267 LEU A O 1
ATOM 2060 N N . GLN A 1 268 ? -5.074 -0.148 13.988 1.00 91.62 268 GLN A N 1
ATOM 2061 C CA . GLN A 1 268 ? -4.269 -1.361 14.144 1.00 91.62 268 GLN A CA 1
ATOM 2062 C C . GLN A 1 268 ? -2.989 -1.317 13.297 1.00 91.62 268 GLN A C 1
ATOM 2064 O O . GLN A 1 268 ? -1.907 -1.623 13.800 1.00 91.62 268 GLN A O 1
ATOM 2069 N N . CYS A 1 269 ? -3.069 -0.868 12.041 1.00 89.88 269 CYS A N 1
ATOM 2070 C CA . CYS A 1 269 ? -1.891 -0.688 11.185 1.00 89.88 269 CYS A CA 1
ATOM 2071 C C . CYS A 1 269 ? -0.935 0.381 11.742 1.00 89.88 269 CYS A C 1
ATOM 2073 O O . CYS A 1 269 ? 0.278 0.194 11.730 1.00 89.88 269 CYS A O 1
ATOM 2075 N N . ILE A 1 270 ? -1.464 1.497 12.257 1.00 89.62 270 ILE A N 1
ATOM 2076 C CA . ILE A 1 270 ? -0.666 2.598 12.817 1.00 89.62 270 ILE A CA 1
ATOM 2077 C C . ILE A 1 270 ? 0.087 2.150 14.072 1.00 89.62 270 ILE A C 1
ATOM 2079 O O . ILE A 1 270 ? 1.282 2.410 14.183 1.00 89.62 270 ILE A O 1
ATOM 2083 N N . ILE A 1 271 ? -0.596 1.492 15.011 1.00 89.19 271 ILE A N 1
ATOM 2084 C CA . ILE A 1 271 ? 0.000 1.114 16.299 1.00 89.19 271 ILE A CA 1
ATOM 2085 C C . ILE A 1 271 ? 0.929 -0.096 16.176 1.00 89.19 271 ILE A C 1
ATOM 2087 O O . ILE A 1 271 ? 1.917 -0.181 16.899 1.00 89.19 271 ILE A O 1
ATOM 2091 N N . SER A 1 272 ? 0.642 -1.009 15.242 1.00 88.88 272 SER A N 1
ATOM 2092 C CA . SER A 1 272 ? 1.518 -2.148 14.970 1.00 88.88 272 SER A CA 1
ATOM 2093 C C . SER A 1 272 ? 2.699 -1.786 14.077 1.00 88.88 272 SER A C 1
ATOM 2095 O O . SER A 1 272 ? 3.643 -2.559 14.050 1.00 88.88 272 SER A O 1
ATOM 2097 N N . CYS A 1 273 ? 2.680 -0.656 13.362 1.00 87.31 273 CYS A N 1
ATOM 2098 C CA . CYS A 1 273 ? 3.716 -0.231 12.415 1.00 87.31 273 CYS A CA 1
ATOM 2099 C C . CYS A 1 273 ? 5.138 -0.429 12.980 1.00 87.31 273 CYS A C 1
ATOM 2101 O O . CYS A 1 273 ? 5.433 0.148 14.028 1.00 87.31 273 CYS A O 1
ATOM 2103 N N . PRO A 1 274 ? 6.016 -1.226 12.336 1.00 82.94 274 PRO A N 1
ATOM 2104 C CA . PRO A 1 274 ? 7.308 -1.576 12.912 1.00 82.94 274 PRO A CA 1
ATOM 2105 C C . PRO A 1 274 ? 8.178 -0.341 13.156 1.00 82.94 274 PRO A C 1
ATOM 2107 O O . PRO A 1 274 ? 7.996 0.709 12.544 1.00 82.94 274 PRO A O 1
ATOM 2110 N N . LEU A 1 275 ? 9.143 -0.463 14.062 1.00 74.31 275 LEU A N 1
ATOM 2111 C CA . LEU A 1 275 ? 10.162 0.564 14.240 1.00 74.31 275 LEU A CA 1
ATOM 2112 C C . LEU A 1 275 ? 11.413 0.176 13.445 1.00 74.31 275 LEU A C 1
ATOM 2114 O O . LEU A 1 275 ? 11.786 -0.998 13.442 1.00 74.31 275 LEU A O 1
ATOM 2118 N N . PRO A 1 276 ? 12.095 1.133 12.796 1.00 68.44 276 PRO A N 1
ATOM 2119 C CA . PRO A 1 276 ? 13.365 0.870 12.143 1.00 68.44 276 PRO A CA 1
ATOM 2120 C C . PRO A 1 276 ? 14.361 0.295 13.151 1.00 68.44 276 PRO A C 1
ATOM 2122 O O . PRO A 1 276 ? 14.593 0.883 14.208 1.00 68.44 276 PRO A O 1
ATOM 2125 N N . SER A 1 277 ? 14.998 -0.824 12.801 1.00 58.72 277 SER A N 1
ATOM 2126 C CA . SER A 1 277 ? 15.988 -1.475 13.667 1.00 58.72 277 SER A CA 1
ATOM 2127 C C . SER A 1 277 ? 17.214 -0.591 13.961 1.00 58.72 277 SER A C 1
ATOM 2129 O O . SER A 1 277 ? 17.920 -0.813 14.947 1.00 58.72 277 SER A O 1
ATOM 2131 N N . GLU A 1 278 ? 17.490 0.418 13.128 1.00 57.88 278 GLU A N 1
ATOM 2132 C CA . GLU A 1 278 ? 18.551 1.395 13.369 1.00 57.88 278 GLU A CA 1
ATOM 2133 C C . GLU A 1 278 ? 18.050 2.529 14.279 1.00 57.88 278 GLU A C 1
ATOM 2135 O O . GLU A 1 278 ? 17.433 3.487 13.810 1.00 57.88 278 GLU A O 1
ATOM 2140 N N . LYS A 1 279 ? 18.386 2.455 15.576 1.00 49.09 279 LYS A N 1
ATOM 2141 C CA . LYS A 1 279 ? 18.206 3.523 16.581 1.00 49.09 279 LYS A CA 1
ATOM 2142 C C . LYS A 1 279 ? 19.046 4.769 16.258 1.00 49.09 279 LYS A C 1
ATOM 2144 O O . LYS A 1 279 ? 20.019 5.090 16.939 1.00 49.09 279 LYS A O 1
ATOM 2149 N N . LYS A 1 280 ? 18.726 5.477 15.176 1.00 49.62 280 LYS A N 1
ATOM 2150 C CA . LYS A 1 280 ? 19.266 6.811 14.886 1.00 49.62 280 LYS A CA 1
ATOM 2151 C C . LYS A 1 280 ? 18.205 7.828 15.287 1.00 49.62 280 LYS A C 1
ATOM 2153 O O . LYS A 1 280 ? 17.196 7.964 14.603 1.00 49.62 280 LYS A O 1
ATOM 2158 N N . SER A 1 281 ? 18.473 8.568 16.364 1.00 51.72 281 SER A N 1
ATOM 2159 C CA . SER A 1 281 ? 17.537 9.442 17.101 1.00 51.72 281 SER A CA 1
ATOM 2160 C C . SER A 1 281 ? 16.723 10.458 16.282 1.00 51.72 281 SER A C 1
ATOM 2162 O O . SER A 1 281 ? 15.742 11.005 16.777 1.00 51.72 281 SER A O 1
ATOM 2164 N N . ARG A 1 282 ? 17.086 10.729 15.021 1.00 52.09 282 ARG A N 1
ATOM 2165 C CA . ARG A 1 282 ? 16.281 11.574 14.121 1.00 52.09 282 ARG A CA 1
ATOM 2166 C C . ARG A 1 282 ? 15.078 10.850 13.513 1.00 52.09 282 ARG A C 1
ATOM 2168 O O . ARG A 1 282 ? 14.074 11.499 13.256 1.00 52.09 282 ARG A O 1
ATOM 2175 N N . LEU A 1 283 ? 15.170 9.541 13.276 1.00 53.72 283 LEU A N 1
ATOM 2176 C CA . LEU A 1 283 ? 14.099 8.773 12.634 1.00 53.72 283 LEU A CA 1
ATOM 2177 C C . LEU A 1 283 ? 12.953 8.484 13.614 1.00 53.72 283 LEU A C 1
ATOM 2179 O O . LEU A 1 283 ? 11.793 8.542 13.229 1.00 53.72 283 LEU A O 1
ATOM 2183 N N . GLU A 1 284 ? 13.269 8.277 14.895 1.00 54.97 284 GLU A N 1
ATOM 2184 C CA . GLU A 1 284 ? 12.284 8.113 15.977 1.00 54.97 284 GLU A CA 1
ATOM 2185 C C . GLU A 1 284 ? 11.378 9.348 16.123 1.00 54.97 284 GLU A C 1
ATOM 2187 O O . GLU A 1 284 ? 10.163 9.218 16.276 1.00 54.97 284 GLU A O 1
ATOM 2192 N N . LEU A 1 285 ? 11.946 10.554 15.990 1.00 50.59 285 LEU A N 1
ATOM 2193 C CA . LEU A 1 285 ? 11.175 11.797 16.031 1.00 50.59 285 LEU A CA 1
ATOM 2194 C C . LEU A 1 285 ? 10.242 11.932 14.817 1.00 50.59 285 LEU A C 1
ATOM 2196 O O . LEU A 1 285 ? 9.073 12.286 14.981 1.00 50.59 285 LEU A O 1
ATOM 2200 N N . ASP A 1 286 ? 10.727 11.604 13.615 1.00 59.53 286 ASP A N 1
ATOM 2201 C CA . ASP A 1 286 ? 9.907 11.591 12.396 1.00 59.53 286 ASP A CA 1
ATOM 2202 C C . ASP A 1 286 ? 8.770 10.555 12.502 1.00 59.53 286 ASP A C 1
ATOM 2204 O O . ASP A 1 286 ? 7.648 10.818 12.068 1.00 59.53 286 ASP A O 1
ATOM 2208 N N . ILE A 1 287 ? 9.012 9.407 13.144 1.00 61.44 287 ILE A N 1
ATOM 2209 C CA . ILE A 1 287 ? 8.000 8.367 13.383 1.00 61.44 287 ILE A CA 1
ATOM 2210 C C . ILE A 1 287 ? 6.941 8.829 14.386 1.00 61.44 287 ILE A C 1
ATOM 2212 O O . ILE A 1 287 ? 5.752 8.688 14.111 1.00 61.44 287 ILE A O 1
ATOM 2216 N N . ALA A 1 288 ? 7.325 9.440 15.509 1.00 55.38 288 ALA A N 1
ATOM 2217 C CA . ALA A 1 288 ? 6.364 9.976 16.476 1.00 55.38 288 ALA A CA 1
ATOM 2218 C C . ALA A 1 288 ? 5.481 11.081 15.856 1.00 55.38 288 ALA A C 1
ATOM 2220 O O . ALA A 1 288 ? 4.262 11.123 16.063 1.00 55.38 288 ALA A O 1
ATOM 2221 N N . ILE A 1 289 ? 6.080 11.942 15.024 1.00 55.84 289 ILE A N 1
ATOM 2222 C CA . ILE A 1 289 ? 5.358 12.944 14.227 1.00 55.84 289 ILE A CA 1
ATOM 2223 C C . ILE A 1 289 ? 4.416 12.257 13.224 1.00 55.84 289 ILE A C 1
ATOM 2225 O O . ILE A 1 289 ? 3.274 12.703 13.053 1.00 55.84 289 ILE A O 1
ATOM 2229 N N . ASN A 1 290 ? 4.845 11.148 12.615 1.00 73.00 290 ASN A N 1
ATOM 2230 C CA . ASN A 1 290 ? 4.009 10.349 11.726 1.00 73.00 290 ASN A CA 1
ATOM 2231 C C . ASN A 1 290 ? 2.822 9.719 12.457 1.00 73.00 290 ASN A C 1
ATOM 2233 O O . ASN A 1 290 ? 1.721 9.802 11.924 1.00 73.00 290 ASN A O 1
ATOM 2237 N N . VAL A 1 291 ? 2.970 9.171 13.669 1.00 82.44 291 VAL A N 1
ATOM 2238 C CA . VAL A 1 291 ? 1.842 8.573 14.418 1.00 82.44 291 VAL A CA 1
ATOM 2239 C C . VAL A 1 291 ? 0.755 9.613 14.669 1.00 82.44 291 VAL A C 1
ATOM 2241 O O . VAL A 1 291 ? -0.412 9.392 14.349 1.00 82.44 291 VAL A O 1
ATOM 2244 N N . ARG A 1 292 ? 1.123 10.804 15.150 1.00 84.81 292 ARG A N 1
ATOM 2245 C CA . ARG A 1 292 ? 0.147 11.874 15.395 1.00 84.81 292 ARG A CA 1
ATOM 2246 C C . ARG A 1 292 ? -0.531 12.360 14.108 1.00 84.81 292 ARG A C 1
ATOM 2248 O O . ARG A 1 292 ? -1.731 12.632 14.114 1.00 84.81 292 ARG A O 1
ATOM 2255 N N . ALA A 1 293 ? 0.216 12.467 13.007 1.00 85.56 293 ALA A N 1
ATOM 2256 C CA . ALA A 1 293 ? -0.341 12.801 11.695 1.00 85.56 293 ALA A CA 1
ATOM 2257 C C . ALA A 1 293 ? -1.245 11.683 11.140 1.00 85.56 293 ALA A C 1
ATOM 2259 O O . ALA A 1 293 ? -2.257 11.980 10.504 1.00 85.56 293 ALA A O 1
ATOM 2260 N N . SER A 1 294 ? -0.920 10.420 11.426 1.00 84.81 294 SER A N 1
ATOM 2261 C CA . SER A 1 294 ? -1.735 9.252 11.074 1.00 84.81 294 SER A CA 1
ATOM 2262 C C . SER A 1 294 ? -3.071 9.301 11.804 1.00 84.81 294 SER A C 1
ATOM 2264 O O . SER A 1 294 ? -4.116 9.194 11.178 1.00 84.81 294 SER A O 1
ATOM 2266 N N . VAL A 1 295 ? -3.046 9.552 13.117 1.00 88.12 295 VAL A N 1
ATOM 2267 C CA . VAL A 1 295 ? -4.250 9.687 13.952 1.00 88.12 295 VAL A CA 1
ATOM 2268 C C . VAL A 1 295 ? -5.114 10.870 13.505 1.00 88.12 295 VAL A C 1
ATOM 2270 O O . VAL A 1 295 ? -6.338 10.777 13.483 1.00 88.12 295 VAL A O 1
ATOM 2273 N N . ALA A 1 296 ? -4.496 11.985 13.116 1.00 88.38 296 ALA A N 1
ATOM 2274 C CA . ALA A 1 296 ? -5.224 13.124 12.562 1.00 88.38 296 ALA A CA 1
ATOM 2275 C C . ALA A 1 296 ? -5.939 12.768 11.249 1.00 88.38 296 ALA A C 1
ATOM 2277 O O . ALA A 1 296 ? -7.110 13.103 11.080 1.00 88.38 296 ALA A O 1
ATOM 2278 N N . SER A 1 297 ? -5.257 12.043 10.361 1.00 87.50 297 SER A N 1
ATOM 2279 C CA . SER A 1 297 ? -5.815 11.603 9.077 1.00 87.50 297 SER A CA 1
ATOM 2280 C C . SER A 1 297 ? -6.911 10.552 9.266 1.00 87.50 297 SER A C 1
ATOM 2282 O O . SER A 1 297 ? -7.961 10.649 8.643 1.00 87.50 297 SER A O 1
ATOM 2284 N N . LEU A 1 298 ? -6.725 9.626 10.212 1.00 87.38 298 LEU A N 1
ATOM 2285 C CA . LEU A 1 298 ? -7.717 8.637 10.630 1.00 87.38 298 LEU A CA 1
ATOM 2286 C C . LEU A 1 298 ? -9.044 9.285 11.052 1.00 87.38 298 LEU A C 1
ATOM 2288 O O . LEU A 1 298 ? -10.118 8.864 10.626 1.00 87.38 298 LEU A O 1
ATOM 2292 N N . LEU A 1 299 ? -8.956 10.315 11.896 1.00 86.38 299 LEU A N 1
ATOM 2293 C CA . LEU A 1 299 ? -10.111 11.040 12.427 1.00 86.38 299 LEU A CA 1
ATOM 2294 C C . LEU A 1 299 ? -10.640 12.117 11.470 1.00 86.38 299 LEU A C 1
ATOM 2296 O O . LEU A 1 299 ? -11.578 12.824 11.832 1.00 86.38 299 LEU A O 1
ATOM 2300 N N . SER A 1 300 ? -10.026 12.292 10.292 1.00 86.69 300 SER A N 1
ATOM 2301 C CA . SER A 1 300 ? -10.305 13.412 9.379 1.00 86.69 300 SER A CA 1
ATOM 2302 C C . SER A 1 300 ? -10.307 14.771 10.099 1.00 86.69 300 SER A C 1
ATOM 2304 O O . SER A 1 300 ? -11.133 15.645 9.842 1.00 86.69 300 SER A O 1
ATOM 2306 N N . ALA A 1 301 ? -9.384 14.944 11.048 1.00 86.81 301 ALA A N 1
ATOM 2307 C CA . ALA A 1 301 ? -9.338 16.078 11.961 1.00 86.81 301 ALA A CA 1
ATOM 2308 C C . ALA A 1 301 ? -7.980 16.789 11.917 1.00 86.81 301 ALA A C 1
ATOM 2310 O O . ALA A 1 301 ? -6.959 16.252 11.493 1.00 86.81 301 ALA A O 1
ATOM 2311 N N . SER A 1 302 ? -7.940 18.023 12.420 1.00 86.00 302 SER A N 1
ATOM 2312 C CA . SER A 1 302 ? -6.675 18.743 12.584 1.00 86.00 302 SER A CA 1
ATOM 2313 C C . SER A 1 302 ? -5.776 18.062 13.622 1.00 86.00 302 SER A C 1
ATOM 2315 O O . SER A 1 302 ? -6.236 17.678 14.695 1.00 86.00 302 SER A O 1
ATOM 2317 N N . VAL A 1 303 ? -4.462 18.031 13.373 1.00 83.75 303 VAL A N 1
ATOM 2318 C CA . VAL A 1 303 ? -3.423 17.516 14.298 1.00 83.75 303 VAL A CA 1
ATOM 2319 C C . VAL A 1 303 ? -3.466 18.189 15.686 1.00 83.75 303 VAL A C 1
ATOM 2321 O O . VAL A 1 303 ? -3.000 17.636 16.690 1.00 83.75 303 VAL A O 1
ATOM 2324 N N . LYS A 1 304 ? -4.021 19.407 15.752 1.00 85.50 304 LYS A N 1
ATOM 2325 C CA . LYS A 1 304 ? -4.184 20.191 16.986 1.00 85.50 304 LYS A CA 1
ATOM 2326 C C . LYS A 1 304 ? -5.482 19.881 17.745 1.00 85.50 304 LYS A C 1
ATOM 2328 O O . LYS A 1 304 ? -5.618 20.354 18.873 1.00 85.50 304 LYS A O 1
ATOM 2333 N N . SER A 1 305 ? -6.396 19.110 17.153 1.00 87.88 305 SER A N 1
ATOM 2334 C CA . SER A 1 305 ? -7.682 18.734 17.746 1.00 87.88 305 SER A CA 1
ATOM 2335 C C . SER A 1 305 ? -7.500 18.003 19.076 1.00 87.88 305 SER A C 1
ATOM 2337 O O . SER A 1 305 ? -6.547 17.241 19.264 1.00 87.88 305 SER A O 1
ATOM 2339 N N . GLN A 1 306 ?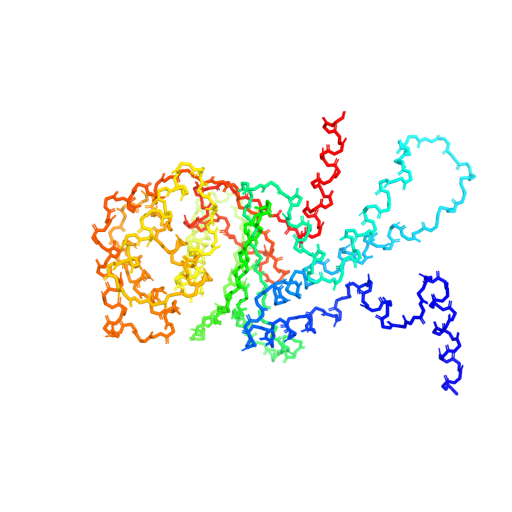 -8.437 18.223 19.999 1.00 87.25 306 GLN A N 1
ATOM 2340 C CA . GLN A 1 306 ? -8.431 17.569 21.303 1.00 87.25 306 GLN A CA 1
ATOM 2341 C C . GLN A 1 306 ? -8.640 16.053 21.178 1.00 87.25 306 GLN A C 1
ATOM 2343 O O . GLN A 1 306 ? -7.968 15.297 21.872 1.00 87.25 306 GLN A O 1
ATOM 2348 N N . CYS A 1 307 ? -9.468 15.598 20.231 1.00 86.00 307 CYS A N 1
ATOM 2349 C CA . CYS A 1 307 ? -9.679 14.171 19.965 1.00 86.00 307 CYS A CA 1
ATOM 2350 C C . CYS A 1 307 ? -8.378 13.475 19.536 1.00 86.00 307 CYS A C 1
ATOM 2352 O O . CYS A 1 307 ? -8.050 12.410 20.048 1.00 86.00 307 CYS A O 1
ATOM 2354 N N . VAL A 1 308 ? -7.590 14.119 18.663 1.00 88.25 308 VAL A N 1
ATOM 2355 C CA . VAL A 1 308 ? -6.277 13.608 18.228 1.00 88.25 308 VAL A CA 1
ATOM 2356 C C . VAL A 1 308 ? -5.305 13.542 19.403 1.00 88.25 308 VAL A C 1
ATOM 2358 O O . VAL A 1 308 ? -4.581 12.562 19.539 1.00 88.25 308 VAL A O 1
ATOM 2361 N N . LYS A 1 309 ? -5.290 14.561 20.273 1.00 88.06 309 LYS A N 1
ATOM 2362 C CA . LYS A 1 309 ? -4.448 14.562 21.481 1.00 88.06 309 LYS A CA 1
ATOM 2363 C C . LYS A 1 309 ? -4.825 13.440 22.442 1.00 88.06 309 LYS A C 1
ATOM 2365 O O . LYS A 1 309 ? -3.927 12.783 22.951 1.00 88.06 309 LYS A O 1
ATOM 2370 N N . HIS A 1 310 ? -6.118 13.235 22.686 1.00 88.81 310 HIS A N 1
ATOM 2371 C CA . HIS A 1 310 ? -6.603 12.182 23.575 1.00 88.81 310 HIS A CA 1
ATOM 2372 C C . HIS A 1 310 ? -6.256 10.794 23.034 1.00 88.81 310 HIS A C 1
ATOM 2374 O O . HIS A 1 310 ? -5.677 9.998 23.766 1.00 88.81 310 HIS A O 1
ATOM 2380 N N . LEU A 1 311 ? -6.516 10.539 21.746 1.00 89.38 311 LEU A N 1
ATOM 2381 C CA . LEU A 1 311 ? -6.189 9.257 21.121 1.00 89.38 311 LEU A CA 1
ATOM 2382 C C . LEU A 1 311 ? -4.683 9.002 21.079 1.00 89.38 311 LEU A C 1
ATOM 2384 O O . LEU A 1 311 ? -4.229 7.923 21.440 1.00 89.38 311 LEU A O 1
ATOM 2388 N N . TYR A 1 312 ? -3.892 10.016 20.735 1.00 89.56 312 TYR A N 1
ATOM 2389 C CA . TYR A 1 312 ? -2.437 9.918 20.795 1.00 89.56 312 TYR A CA 1
ATOM 2390 C C . TYR A 1 312 ? -1.931 9.633 22.219 1.00 89.56 312 TYR A C 1
ATOM 2392 O O . TYR A 1 312 ? -1.076 8.774 22.397 1.00 89.56 312 TYR A O 1
ATOM 2400 N N . ALA A 1 313 ? -2.485 10.294 23.240 1.00 89.38 313 ALA A N 1
ATOM 2401 C CA . ALA A 1 313 ? -2.116 10.042 24.632 1.00 89.38 313 ALA A CA 1
ATOM 2402 C C . ALA A 1 313 ? -2.495 8.624 25.088 1.00 89.38 313 ALA A C 1
ATOM 2404 O O . ALA A 1 313 ? -1.718 7.994 25.796 1.00 89.38 313 ALA A O 1
ATOM 2405 N N . ALA A 1 314 ? -3.650 8.098 24.669 1.00 90.19 314 ALA A N 1
ATOM 2406 C CA . ALA A 1 314 ? -4.045 6.721 24.964 1.00 90.19 314 ALA A CA 1
ATOM 2407 C C . ALA A 1 314 ? -3.110 5.696 24.303 1.00 90.19 314 ALA A C 1
ATOM 2409 O O . ALA A 1 314 ? -2.712 4.738 24.954 1.00 90.19 314 ALA A O 1
ATOM 2410 N N . ILE A 1 315 ? -2.685 5.938 23.056 1.00 89.88 315 ILE A N 1
ATOM 2411 C CA . ILE A 1 315 ? -1.659 5.124 22.382 1.00 89.88 315 ILE A CA 1
ATOM 2412 C C . ILE A 1 315 ? -0.354 5.140 23.194 1.00 89.88 315 ILE A C 1
ATOM 2414 O O . ILE A 1 315 ? 0.232 4.090 23.431 1.00 89.88 315 ILE A O 1
ATOM 2418 N N . GLN A 1 316 ? 0.077 6.308 23.679 1.00 88.38 316 GLN A N 1
ATOM 2419 C CA . GLN A 1 316 ? 1.302 6.425 24.480 1.00 88.38 316 GLN A CA 1
ATOM 2420 C C . GLN A 1 316 ? 1.236 5.682 25.823 1.00 88.38 316 GLN A C 1
ATOM 2422 O O . GLN A 1 316 ? 2.265 5.220 26.300 1.00 88.38 316 GLN A O 1
ATOM 2427 N N . LYS A 1 317 ? 0.057 5.522 26.437 1.00 90.44 317 LYS A N 1
ATOM 2428 C CA . LYS A 1 317 ? -0.070 4.739 27.682 1.00 90.44 317 LYS A CA 1
ATOM 2429 C C . LYS A 1 317 ? 0.259 3.256 27.490 1.00 90.44 317 LYS A C 1
ATOM 2431 O O . LYS A 1 317 ? 0.685 2.607 28.437 1.00 90.44 317 LYS A O 1
ATOM 2436 N N . GLU A 1 318 ? 0.062 2.728 26.285 1.00 89.69 318 GLU A N 1
ATOM 2437 C CA . GLU A 1 318 ? 0.286 1.317 25.947 1.00 89.69 318 GLU A CA 1
ATOM 2438 C C . GLU A 1 318 ? 1.686 1.067 25.349 1.00 89.69 318 GLU A C 1
ATOM 2440 O O . GLU A 1 318 ? 1.922 0.005 24.777 1.00 89.69 318 GLU A O 1
ATOM 2445 N N . GLU A 1 319 ? 2.628 2.012 25.484 1.00 86.81 319 GLU A N 1
ATOM 2446 C CA . GLU A 1 319 ? 3.956 1.994 24.842 1.00 86.81 319 GLU A CA 1
ATOM 2447 C C . GLU A 1 319 ? 4.689 0.651 24.968 1.00 86.81 319 GLU A C 1
ATOM 2449 O O . GLU A 1 319 ? 5.154 0.121 23.963 1.00 86.81 319 GLU A O 1
ATOM 2454 N N . ALA A 1 320 ? 4.715 0.041 26.158 1.00 87.62 320 ALA A N 1
ATOM 2455 C CA . ALA A 1 320 ? 5.377 -1.250 26.372 1.00 87.62 320 ALA A CA 1
ATOM 2456 C C . ALA A 1 320 ? 4.775 -2.386 25.520 1.00 87.62 320 ALA A C 1
ATOM 2458 O O . ALA A 1 320 ? 5.496 -3.233 24.988 1.00 87.62 320 ALA A O 1
ATOM 2459 N N . THR A 1 321 ? 3.450 -2.400 25.365 1.00 89.94 321 THR A N 1
ATOM 2460 C CA . THR A 1 321 ? 2.746 -3.380 24.532 1.00 89.94 321 THR A CA 1
ATOM 2461 C C . THR A 1 321 ? 2.986 -3.102 23.051 1.00 89.94 321 THR A C 1
ATOM 2463 O O . THR A 1 321 ? 3.234 -4.027 22.276 1.00 89.94 321 THR A O 1
ATOM 2466 N N . LEU A 1 322 ? 2.963 -1.825 22.659 1.00 88.31 322 LEU A N 1
ATOM 2467 C CA . LEU A 1 322 ? 3.236 -1.400 21.286 1.00 88.31 322 LEU A CA 1
ATOM 2468 C C . LEU A 1 322 ? 4.650 -1.782 20.865 1.00 88.31 322 LEU A C 1
ATOM 2470 O O . LEU A 1 322 ? 4.837 -2.383 19.818 1.00 88.31 322 LEU A O 1
ATOM 2474 N N . GLU A 1 323 ? 5.632 -1.546 21.722 1.00 87.25 323 GLU A N 1
ATOM 2475 C CA . GLU A 1 323 ? 7.017 -1.941 21.507 1.00 87.25 323 GLU A CA 1
ATOM 2476 C C . GLU A 1 323 ? 7.193 -3.443 21.234 1.00 87.25 323 GLU A C 1
ATOM 2478 O O . GLU A 1 323 ? 8.087 -3.840 20.478 1.00 87.25 323 GLU A O 1
ATOM 2483 N N . ARG A 1 324 ? 6.353 -4.292 21.840 1.00 90.00 324 ARG A N 1
ATOM 2484 C CA . ARG A 1 324 ? 6.314 -5.731 21.553 1.00 90.00 324 ARG A CA 1
ATOM 2485 C C . ARG A 1 324 ? 5.722 -5.994 20.169 1.00 90.00 324 ARG A C 1
ATOM 2487 O O . ARG A 1 324 ? 6.331 -6.706 19.378 1.00 90.00 324 ARG A O 1
ATOM 2494 N N . LEU A 1 325 ? 4.575 -5.385 19.867 1.00 89.56 325 LEU A N 1
ATOM 2495 C CA . LEU A 1 325 ? 3.866 -5.527 18.587 1.00 89.56 325 LEU A CA 1
ATOM 2496 C C . LEU A 1 325 ? 4.683 -5.012 17.391 1.00 89.56 325 LEU A C 1
ATOM 2498 O O . LEU A 1 325 ? 4.633 -5.578 16.304 1.00 89.56 325 LEU A O 1
ATOM 2502 N N . GLN A 1 326 ? 5.472 -3.960 17.587 1.00 88.12 326 GLN A N 1
ATOM 2503 C CA . GLN A 1 326 ? 6.306 -3.352 16.550 1.00 88.12 326 GLN A CA 1
ATOM 2504 C C . GLN A 1 326 ? 7.520 -4.211 16.177 1.00 88.12 326 GLN A C 1
ATOM 2506 O O . GLN A 1 326 ? 8.039 -4.079 15.070 1.00 88.12 326 GLN A O 1
ATOM 2511 N N . ARG A 1 327 ? 7.970 -5.089 17.084 1.00 87.69 327 ARG A N 1
ATOM 2512 C CA . ARG A 1 327 ? 9.088 -6.029 16.876 1.00 87.69 327 ARG A CA 1
ATOM 2513 C C . ARG A 1 327 ? 8.626 -7.450 16.549 1.00 87.69 327 ARG A C 1
ATOM 2515 O O . ARG A 1 327 ? 9.463 -8.325 16.337 1.00 87.69 327 ARG A O 1
ATOM 2522 N N . ALA A 1 328 ? 7.318 -7.684 16.554 1.00 89.56 328 ALA A N 1
ATOM 2523 C CA . ALA A 1 328 ? 6.734 -8.978 16.250 1.00 89.56 328 ALA A CA 1
ATOM 2524 C C . ALA A 1 328 ? 7.022 -9.396 14.801 1.00 89.56 328 ALA A C 1
ATOM 2526 O O . ALA A 1 328 ? 7.160 -8.559 13.903 1.00 89.56 328 ALA A O 1
ATOM 2527 N N . GLN A 1 329 ? 7.103 -10.709 14.583 1.00 89.81 329 GLN A N 1
ATOM 2528 C CA . GLN A 1 329 ? 7.251 -11.263 13.242 1.00 89.81 329 GLN A CA 1
ATOM 2529 C C . GLN A 1 329 ? 5.970 -11.059 12.435 1.00 89.81 329 GLN A C 1
ATOM 2531 O O . GLN A 1 329 ? 4.861 -11.060 12.973 1.00 89.81 329 GLN A O 1
ATOM 2536 N N . ARG A 1 330 ? 6.145 -10.876 11.126 1.00 91.50 330 ARG A N 1
ATOM 2537 C CA . ARG A 1 330 ? 5.055 -10.585 10.198 1.00 91.50 330 ARG A CA 1
ATOM 2538 C C . ARG A 1 330 ? 4.942 -11.644 9.133 1.00 91.50 330 ARG A C 1
ATOM 2540 O O . ARG A 1 330 ? 5.947 -12.152 8.633 1.00 91.50 330 ARG A O 1
ATOM 2547 N N . ASN A 1 331 ? 3.702 -11.892 8.752 1.00 93.88 331 ASN A N 1
ATOM 2548 C CA . ASN A 1 331 ? 3.390 -12.729 7.619 1.00 93.88 331 ASN A CA 1
ATOM 2549 C C . ASN A 1 331 ? 3.722 -12.020 6.293 1.00 93.88 331 ASN A C 1
ATOM 2551 O O . ASN A 1 331 ? 3.899 -10.794 6.260 1.00 93.88 331 ASN A O 1
ATOM 2555 N N . PRO A 1 332 ? 3.806 -12.774 5.183 1.00 94.56 332 PRO A N 1
ATOM 2556 C CA . PRO A 1 332 ? 4.195 -12.231 3.890 1.00 94.56 332 PRO A CA 1
ATOM 2557 C C . PRO A 1 332 ? 3.282 -11.126 3.352 1.00 94.56 332 PRO A C 1
ATOM 2559 O O . PRO A 1 332 ? 2.051 -11.200 3.423 1.00 94.56 332 PRO A O 1
ATOM 2562 N N . VAL A 1 333 ? 3.915 -10.134 2.721 1.00 96.38 333 VAL A N 1
ATOM 2563 C CA . VAL A 1 333 ? 3.254 -9.081 1.946 1.00 96.38 333 VAL A CA 1
ATOM 2564 C C . VAL A 1 333 ? 3.453 -9.319 0.456 1.00 96.38 333 VAL A C 1
ATOM 2566 O O . VAL A 1 333 ? 4.569 -9.519 -0.027 1.00 96.38 333 VAL A O 1
ATOM 2569 N N . ILE A 1 334 ? 2.360 -9.245 -0.291 1.00 97.06 334 ILE A N 1
ATOM 2570 C CA . ILE A 1 334 ? 2.350 -9.370 -1.743 1.00 97.06 334 ILE A CA 1
ATOM 2571 C C . ILE A 1 334 ? 2.017 -8.005 -2.338 1.00 97.06 334 ILE A C 1
ATOM 2573 O O . ILE A 1 334 ? 0.898 -7.510 -2.208 1.00 97.06 334 ILE A O 1
ATOM 2577 N N . LEU A 1 335 ? 2.994 -7.395 -3.003 1.00 97.38 335 LEU A N 1
ATOM 2578 C CA . LEU A 1 335 ? 2.851 -6.100 -3.656 1.00 97.38 335 LEU A CA 1
ATOM 2579 C C . LEU A 1 335 ? 2.315 -6.264 -5.076 1.00 97.38 335 LEU A C 1
ATOM 2581 O O . LEU A 1 335 ? 2.949 -6.901 -5.918 1.00 97.38 335 LEU A O 1
ATOM 2585 N N . VAL A 1 336 ? 1.194 -5.615 -5.373 1.00 96.19 336 VAL A N 1
ATOM 2586 C CA . VAL A 1 336 ? 0.659 -5.463 -6.728 1.00 96.19 336 VAL A CA 1
ATOM 2587 C C . VAL A 1 336 ? 0.852 -4.017 -7.161 1.00 96.19 336 VAL A C 1
ATOM 2589 O O . VAL A 1 336 ? 0.189 -3.109 -6.669 1.00 96.19 336 VAL A O 1
ATOM 2592 N N . LEU A 1 337 ? 1.802 -3.789 -8.063 1.00 94.56 337 LEU A N 1
ATOM 2593 C CA . LEU A 1 337 ? 2.248 -2.445 -8.428 1.00 94.56 337 LEU A CA 1
ATOM 2594 C C . LEU A 1 337 ? 1.745 -2.046 -9.815 1.00 94.56 337 LEU A C 1
ATOM 2596 O O . LEU A 1 337 ? 1.712 -2.850 -10.746 1.00 94.56 337 LEU A O 1
ATOM 2600 N N . ASP A 1 338 ? 1.397 -0.775 -9.969 1.00 90.12 338 ASP A N 1
ATOM 2601 C CA . ASP A 1 338 ? 1.094 -0.184 -11.269 1.00 90.12 338 ASP A CA 1
ATOM 2602 C C . ASP A 1 338 ? 2.360 -0.043 -12.140 1.00 90.12 338 ASP A C 1
ATOM 2604 O O . ASP A 1 338 ? 3.475 0.175 -11.651 1.00 90.12 338 ASP A O 1
ATOM 2608 N N . LYS A 1 339 ? 2.192 -0.138 -13.463 1.00 85.94 339 LYS A N 1
ATOM 2609 C CA . LYS A 1 339 ? 3.252 -0.074 -14.485 1.00 85.94 339 LYS A CA 1
ATOM 2610 C C . LYS A 1 339 ? 4.108 1.190 -14.378 1.00 85.94 339 LYS A C 1
ATOM 2612 O O . LYS A 1 339 ? 5.278 1.185 -14.753 1.00 85.94 339 LYS A O 1
ATOM 2617 N N . SER A 1 340 ? 3.524 2.283 -13.898 1.00 84.88 340 SER A N 1
ATOM 2618 C CA . SER A 1 340 ? 4.165 3.592 -13.764 1.00 84.88 340 SER A CA 1
ATOM 2619 C C . SER A 1 340 ? 5.156 3.657 -12.597 1.00 84.88 340 SER A C 1
ATOM 2621 O O . SER A 1 340 ? 6.083 4.464 -12.646 1.00 84.88 340 SER A O 1
ATOM 2623 N N . ILE A 1 341 ? 4.994 2.803 -11.583 1.00 90.44 341 ILE A N 1
ATOM 2624 C CA . ILE A 1 341 ? 5.756 2.831 -10.322 1.00 90.44 341 ILE A CA 1
ATOM 2625 C C . ILE A 1 341 ? 6.446 1.503 -9.995 1.00 90.44 341 ILE A C 1
ATOM 2627 O O . ILE A 1 341 ? 7.225 1.426 -9.045 1.00 90.44 341 ILE A O 1
ATOM 2631 N N . VAL A 1 342 ? 6.208 0.459 -10.794 1.00 91.75 342 VAL A N 1
ATOM 2632 C CA . VAL A 1 342 ? 6.848 -0.856 -10.648 1.00 91.75 342 VAL A CA 1
ATOM 2633 C C . VAL A 1 342 ? 8.375 -0.771 -10.712 1.00 91.75 342 VAL A C 1
ATOM 2635 O O . VAL A 1 342 ? 9.067 -1.615 -10.160 1.00 91.75 342 VAL A O 1
ATOM 2638 N N . SER A 1 343 ? 8.941 0.254 -11.353 1.00 91.25 343 SER A N 1
ATOM 2639 C CA . SER A 1 343 ? 10.392 0.388 -11.495 1.00 91.25 343 SER A CA 1
ATOM 2640 C C . SER A 1 343 ? 11.105 0.882 -10.226 1.00 91.25 343 SER A C 1
ATOM 2642 O O . SER A 1 343 ? 12.339 0.879 -10.196 1.00 91.25 343 SER A O 1
ATOM 2644 N N . LEU A 1 344 ? 10.345 1.294 -9.204 1.00 93.88 344 LEU A N 1
ATOM 2645 C CA . LEU A 1 344 ? 10.852 1.827 -7.943 1.00 93.88 344 LEU A CA 1
ATOM 2646 C C . LEU A 1 344 ? 11.227 0.710 -6.951 1.00 93.88 344 LEU A C 1
ATOM 2648 O O . LEU A 1 344 ? 10.630 -0.371 -6.984 1.00 93.88 344 LEU A O 1
ATOM 2652 N N . PRO A 1 345 ? 12.193 0.951 -6.048 1.00 94.56 345 PRO A N 1
ATOM 2653 C CA . PRO A 1 345 ? 12.696 -0.045 -5.100 1.00 94.56 345 PRO A CA 1
ATOM 2654 C C . PRO A 1 345 ? 11.853 -0.118 -3.810 1.00 94.56 345 PRO A C 1
ATOM 2656 O O . PRO A 1 345 ? 12.351 0.172 -2.725 1.00 94.56 345 PRO A O 1
ATOM 2659 N N . TRP A 1 346 ? 10.574 -0.486 -3.918 1.00 95.25 346 TRP A N 1
ATOM 2660 C CA . TRP A 1 346 ? 9.637 -0.537 -2.783 1.00 95.25 346 TRP A CA 1
ATOM 2661 C C . TRP A 1 346 ? 10.159 -1.359 -1.592 1.00 95.25 346 TRP A C 1
ATOM 2663 O O . TRP A 1 346 ? 10.115 -0.897 -0.458 1.00 95.25 346 TRP A O 1
ATOM 2673 N N . GLU A 1 347 ? 10.750 -2.526 -1.838 1.00 94.75 347 GLU A N 1
ATOM 2674 C CA . GLU A 1 347 ? 11.275 -3.435 -0.809 1.00 94.75 347 GLU A CA 1
ATOM 2675 C C . GLU A 1 347 ? 12.444 -2.851 -0.011 1.00 94.75 347 GLU A C 1
ATOM 2677 O O . GLU A 1 347 ? 12.744 -3.322 1.081 1.00 94.75 347 GLU A O 1
ATOM 2682 N N . MET A 1 348 ? 13.124 -1.824 -0.533 1.00 92.12 348 MET A N 1
ATOM 2683 C CA . MET A 1 348 ? 14.237 -1.187 0.179 1.00 92.12 348 MET A CA 1
ATOM 2684 C C . MET A 1 348 ? 13.769 -0.258 1.303 1.00 92.12 348 MET A C 1
ATOM 2686 O O . MET A 1 348 ? 14.602 0.180 2.111 1.00 92.12 348 MET A O 1
ATOM 2690 N N . MET A 1 349 ? 12.469 0.047 1.349 1.00 90.88 349 MET A N 1
ATOM 2691 C CA . MET A 1 349 ? 11.885 0.893 2.376 1.00 90.88 349 MET A CA 1
ATOM 2692 C C . MET A 1 349 ? 11.996 0.253 3.759 1.00 90.88 349 MET A C 1
ATOM 2694 O O . MET A 1 349 ? 11.842 -0.959 3.901 1.00 90.88 349 MET A O 1
ATOM 2698 N N . TRP A 1 350 ? 12.200 1.063 4.797 1.00 87.38 350 TRP A N 1
ATOM 2699 C CA . TRP A 1 350 ? 12.367 0.569 6.171 1.00 87.38 350 TRP A CA 1
ATOM 2700 C C . TRP A 1 350 ? 11.167 -0.255 6.653 1.00 87.38 350 TRP A C 1
ATOM 2702 O O . TRP A 1 350 ? 11.341 -1.205 7.404 1.00 87.38 350 TRP A O 1
ATOM 2712 N N . ILE A 1 351 ? 9.963 0.077 6.182 1.00 88.19 351 ILE A N 1
ATOM 2713 C CA . ILE A 1 351 ? 8.716 -0.598 6.559 1.00 88.19 351 ILE A CA 1
ATOM 2714 C C . ILE A 1 351 ? 8.606 -2.019 5.984 1.00 88.19 351 ILE A C 1
ATOM 2716 O O . ILE A 1 351 ? 7.919 -2.866 6.546 1.00 88.19 351 ILE A O 1
ATOM 2720 N N . LEU A 1 352 ? 9.277 -2.274 4.856 1.00 90.94 352 LEU A N 1
ATOM 2721 C CA . LEU A 1 352 ? 9.209 -3.532 4.111 1.00 90.94 352 LEU A CA 1
ATOM 2722 C C . LEU A 1 352 ? 10.469 -4.391 4.264 1.00 90.94 352 LEU A C 1
ATOM 2724 O O . LEU A 1 352 ? 10.396 -5.595 4.053 1.00 90.94 352 LEU A O 1
ATOM 2728 N N . ARG A 1 353 ? 11.608 -3.787 4.621 1.00 87.06 353 ARG A N 1
ATOM 2729 C CA . ARG A 1 353 ? 12.928 -4.434 4.603 1.00 87.06 353 ARG A CA 1
ATOM 2730 C C . ARG A 1 353 ? 13.026 -5.676 5.490 1.00 87.06 353 ARG A C 1
ATOM 2732 O O . ARG A 1 353 ? 13.705 -6.624 5.112 1.00 87.06 353 ARG A O 1
ATOM 2739 N N . ASP A 1 354 ? 12.364 -5.651 6.643 1.00 85.81 354 ASP A N 1
ATOM 2740 C CA . ASP A 1 354 ? 12.504 -6.674 7.685 1.00 85.81 354 ASP A CA 1
ATOM 2741 C C . ASP A 1 354 ? 11.338 -7.687 7.692 1.00 85.81 354 ASP A C 1
ATOM 2743 O O . ASP A 1 354 ? 11.157 -8.427 8.656 1.00 85.81 354 ASP A O 1
ATOM 2747 N N . GLN A 1 355 ? 10.532 -7.732 6.624 1.00 89.19 355 GLN A N 1
ATOM 2748 C CA . GLN A 1 355 ? 9.431 -8.687 6.465 1.00 89.19 355 GLN A CA 1
ATOM 2749 C C . GLN A 1 355 ? 9.485 -9.379 5.091 1.00 89.19 355 GLN A C 1
ATOM 2751 O O . GLN A 1 355 ? 10.063 -8.837 4.146 1.00 89.19 355 GLN A O 1
ATOM 2756 N N . PRO A 1 356 ? 8.903 -10.581 4.942 1.00 93.31 356 PRO A N 1
ATOM 2757 C CA . PRO A 1 356 ? 8.869 -11.262 3.654 1.00 93.31 356 PRO A CA 1
ATOM 2758 C C . PRO A 1 356 ? 7.981 -10.505 2.659 1.00 93.31 356 PRO A C 1
ATOM 2760 O O . PRO A 1 356 ? 6.780 -10.351 2.878 1.00 93.31 356 PRO A O 1
ATOM 2763 N N . VAL A 1 357 ? 8.566 -10.049 1.547 1.00 95.88 357 VAL A N 1
ATOM 2764 C CA . VAL A 1 357 ? 7.856 -9.308 0.495 1.00 95.88 357 VAL A CA 1
ATOM 2765 C C . VAL A 1 357 ? 8.065 -9.960 -0.864 1.00 95.88 357 VAL A C 1
ATOM 2767 O O . VAL A 1 357 ? 9.184 -10.299 -1.242 1.00 95.88 357 VAL A O 1
ATOM 2770 N N . THR A 1 358 ? 6.984 -10.095 -1.626 1.00 95.81 358 THR A N 1
ATOM 2771 C CA . THR A 1 358 ? 7.023 -10.535 -3.027 1.00 95.81 358 THR A CA 1
ATOM 2772 C C . THR A 1 358 ? 6.210 -9.594 -3.906 1.00 95.81 358 THR A C 1
ATOM 2774 O O . THR A 1 358 ? 5.316 -8.898 -3.429 1.00 95.81 358 THR A O 1
ATOM 2777 N N . ARG A 1 359 ? 6.513 -9.552 -5.208 1.00 95.56 359 ARG A N 1
ATOM 2778 C CA . ARG A 1 359 ? 5.749 -8.768 -6.187 1.00 95.56 359 ARG A CA 1
ATOM 2779 C C . ARG A 1 359 ? 4.889 -9.668 -7.049 1.00 95.56 359 ARG A C 1
ATOM 2781 O O . ARG A 1 359 ? 5.343 -10.717 -7.495 1.00 95.56 359 ARG A O 1
ATOM 2788 N N . MET A 1 360 ? 3.698 -9.185 -7.376 1.00 94.38 360 MET A N 1
ATOM 2789 C CA . MET A 1 360 ? 2.795 -9.796 -8.339 1.00 94.38 360 MET A CA 1
ATOM 2790 C C . MET A 1 360 ? 2.303 -8.754 -9.348 1.00 94.38 360 MET A C 1
ATOM 2792 O O . MET A 1 360 ? 2.093 -7.594 -8.997 1.00 94.38 360 MET A O 1
ATOM 2796 N N . PRO A 1 361 ? 2.092 -9.133 -10.619 1.00 91.25 361 PRO A N 1
ATOM 2797 C CA . PRO A 1 361 ? 1.626 -8.193 -11.636 1.00 91.25 361 PRO A CA 1
ATOM 2798 C C . PRO A 1 361 ? 0.156 -7.789 -11.444 1.00 91.25 361 PRO A C 1
ATOM 2800 O O . PRO A 1 361 ? -0.254 -6.714 -11.876 1.00 91.25 361 PRO A O 1
ATOM 2803 N N . SER A 1 362 ? -0.664 -8.655 -10.847 1.00 90.81 362 SER A N 1
ATOM 2804 C CA . SER A 1 362 ? -2.089 -8.409 -10.584 1.00 90.81 362 SER A CA 1
ATOM 2805 C C . SER A 1 362 ? -2.625 -9.410 -9.563 1.00 90.81 362 SER A C 1
ATOM 2807 O O . SER A 1 362 ? -2.063 -10.500 -9.430 1.00 90.81 362 SER A O 1
ATOM 2809 N N . LEU A 1 363 ? -3.749 -9.082 -8.919 1.00 89.69 363 LEU A N 1
ATOM 2810 C CA . LEU A 1 363 ? -4.446 -9.998 -8.011 1.00 89.69 363 LEU A CA 1
ATOM 2811 C C . LEU A 1 363 ? -4.897 -11.284 -8.716 1.00 89.69 363 LEU A C 1
ATOM 2813 O O . LEU A 1 363 ? -4.715 -12.375 -8.192 1.00 89.69 363 LEU A O 1
ATOM 2817 N N . ARG A 1 364 ? -5.421 -11.174 -9.941 1.00 86.00 364 ARG A N 1
ATOM 2818 C CA . ARG A 1 364 ? -5.841 -12.344 -10.729 1.00 86.00 364 ARG A CA 1
ATOM 2819 C C . ARG A 1 364 ? -4.697 -13.305 -11.011 1.00 86.00 364 ARG A C 1
ATOM 2821 O O . ARG A 1 364 ? -4.872 -14.509 -10.905 1.00 86.00 364 ARG A O 1
ATOM 2828 N N . MET A 1 365 ? -3.516 -12.779 -11.340 1.00 86.81 365 MET A N 1
ATOM 2829 C CA . MET A 1 365 ? -2.347 -13.628 -11.563 1.00 86.81 365 MET A CA 1
ATOM 2830 C C . MET A 1 365 ? -1.933 -14.351 -10.283 1.00 86.81 365 MET A C 1
ATOM 2832 O O . MET A 1 365 ? -1.612 -15.532 -10.337 1.00 86.81 365 MET A O 1
ATOM 2836 N N . LEU A 1 366 ? -1.961 -13.658 -9.141 1.00 90.50 366 LEU A N 1
ATOM 2837 C CA . LEU A 1 366 ? -1.688 -14.285 -7.850 1.00 90.50 366 LEU A CA 1
ATOM 2838 C C . LEU A 1 366 ? -2.635 -15.468 -7.602 1.00 90.50 366 LEU A C 1
ATOM 2840 O O . LEU A 1 366 ? -2.182 -16.543 -7.226 1.00 90.50 366 LEU A O 1
ATOM 2844 N N . LEU A 1 367 ? -3.929 -15.276 -7.857 1.00 87.69 367 LEU A N 1
ATOM 2845 C CA . LEU A 1 367 ? -4.949 -16.309 -7.685 1.00 87.69 367 LEU A CA 1
ATOM 2846 C C . LEU A 1 367 ? -4.738 -17.503 -8.617 1.00 87.69 367 LEU A C 1
ATOM 2848 O O . LEU A 1 367 ? -4.768 -18.637 -8.154 1.00 87.69 367 LEU A O 1
ATOM 2852 N N . LEU A 1 368 ? -4.478 -17.252 -9.902 1.00 85.00 368 LEU A N 1
ATOM 2853 C CA . LEU A 1 368 ? -4.195 -18.308 -10.877 1.00 85.00 368 LEU A CA 1
ATOM 2854 C C . LEU A 1 368 ? -2.956 -19.114 -10.478 1.00 85.00 368 LEU A C 1
ATOM 2856 O O . LEU A 1 368 ? -2.996 -20.338 -10.454 1.00 85.00 368 LEU A O 1
ATOM 2860 N N . LEU A 1 369 ? -1.865 -18.435 -10.110 1.00 87.31 369 LEU A N 1
ATOM 2861 C CA . LEU A 1 369 ? -0.641 -19.102 -9.664 1.00 87.31 369 LEU A CA 1
ATOM 2862 C C . LEU A 1 369 ? -0.878 -19.933 -8.403 1.00 87.31 369 LEU A C 1
ATOM 2864 O O . LEU A 1 369 ? -0.363 -21.044 -8.302 1.00 87.31 369 LEU A O 1
ATOM 2868 N N . TYR A 1 370 ? -1.668 -19.415 -7.463 1.00 87.69 370 TYR A N 1
ATOM 2869 C CA . TYR A 1 370 ? -2.024 -20.141 -6.252 1.00 87.69 370 TYR A CA 1
ATOM 2870 C C . TYR A 1 370 ? -2.855 -21.392 -6.560 1.00 87.69 370 TYR A C 1
ATOM 2872 O O . TYR A 1 370 ? -2.537 -22.461 -6.052 1.00 87.69 370 TYR A O 1
ATOM 2880 N N . GLN A 1 371 ? -3.865 -21.292 -7.428 1.00 83.56 371 GLN A N 1
ATOM 2881 C CA . GLN A 1 371 ? -4.696 -22.428 -7.841 1.00 83.56 371 GLN A CA 1
ATOM 2882 C C . GLN A 1 371 ? -3.874 -23.511 -8.543 1.00 83.56 371 GLN A C 1
ATOM 2884 O O . GLN A 1 371 ? -3.971 -24.681 -8.174 1.00 83.56 371 GLN A O 1
ATOM 2889 N N . VAL A 1 372 ? -3.020 -23.123 -9.496 1.00 80.94 372 VAL A N 1
ATOM 2890 C CA . VAL A 1 372 ? -2.130 -24.059 -10.194 1.00 80.94 372 VAL A CA 1
ATOM 2891 C C . VAL A 1 372 ? -1.204 -24.737 -9.190 1.00 80.94 372 VAL A C 1
ATOM 2893 O O . VAL A 1 372 ? -1.168 -25.959 -9.116 1.00 80.94 372 VAL A O 1
ATOM 2896 N N . PHE A 1 373 ? -0.504 -23.980 -8.350 1.00 78.81 373 PHE A N 1
ATOM 2897 C CA . PHE A 1 373 ? 0.439 -24.568 -7.399 1.00 78.81 373 PHE A CA 1
ATOM 2898 C C . PHE A 1 373 ? -0.243 -25.466 -6.356 1.00 78.81 373 PHE A C 1
ATOM 2900 O O . PHE A 1 373 ? 0.259 -26.539 -6.031 1.00 78.81 373 PHE A O 1
ATOM 2907 N N . TRP A 1 374 ? -1.417 -25.066 -5.865 1.00 68.00 374 TRP A N 1
ATOM 2908 C CA . TRP A 1 374 ? -2.203 -25.862 -4.926 1.00 68.00 374 TRP A CA 1
ATOM 2909 C C . TRP A 1 374 ? -2.720 -27.161 -5.551 1.00 68.00 374 TRP A C 1
ATOM 2911 O O . TRP A 1 374 ? -2.764 -28.188 -4.877 1.00 68.00 374 TRP A O 1
ATOM 2921 N N . SER A 1 375 ? -3.078 -27.135 -6.838 1.00 58.50 375 SER A N 1
ATOM 2922 C CA . SER A 1 375 ? -3.487 -28.338 -7.571 1.00 58.50 375 SER A CA 1
ATOM 2923 C C . SER A 1 375 ? -2.350 -29.351 -7.741 1.00 58.50 375 SER A C 1
ATOM 2925 O O . SER A 1 375 ? -2.616 -30.541 -7.700 1.00 58.50 375 SER A O 1
ATOM 2927 N N . TRP A 1 376 ? -1.098 -28.893 -7.852 1.00 49.06 376 TRP A N 1
ATOM 2928 C CA . TRP A 1 376 ? 0.094 -29.745 -7.976 1.00 49.06 376 TRP A CA 1
ATOM 2929 C C . TRP A 1 376 ? 0.559 -30.374 -6.654 1.00 49.06 376 TRP A C 1
ATOM 2931 O O . TRP A 1 376 ? 1.324 -31.334 -6.660 1.00 49.06 376 TRP A O 1
ATOM 2941 N N . LEU A 1 377 ? 0.156 -29.804 -5.517 1.00 55.06 377 LEU A N 1
ATOM 2942 C CA . LEU A 1 377 ? 0.479 -30.315 -4.180 1.00 55.06 377 LEU A CA 1
ATOM 2943 C C . LEU A 1 377 ? -0.485 -31.412 -3.698 1.00 55.06 377 LEU A C 1
ATOM 2945 O O . LEU A 1 377 ? -0.217 -32.030 -2.667 1.00 55.06 377 LEU A O 1
ATOM 2949 N N . ARG A 1 378 ? -1.598 -31.622 -4.406 1.00 44.69 378 ARG A N 1
ATOM 2950 C CA . ARG A 1 378 ? -2.515 -32.752 -4.211 1.00 44.69 378 ARG A CA 1
ATOM 2951 C C . ARG A 1 378 ? -2.177 -33.862 -5.188 1.00 44.69 378 ARG A C 1
ATOM 2953 O O . ARG A 1 378 ? -2.338 -35.029 -4.772 1.00 44.69 378 ARG A O 1
#